Protein AF-0000000076976266 (afdb_homodimer)

pLDDT: mean 88.17, std 10.69, range [42.47, 98.5]

Foldseek 3Di:
DFDKKWFKWQAALVDVQRIDIDIDGDDDPVLDDAQKWKWQFDDADDDVVQVCRNNVVDDFAPTATAAQFFKTFTCDGNDPVDDGGFIKTWAQKFEPCPDPCNVVVPPDDHPPIDGARGHHLDPRPVSARHNRMRMHMHDHRIGMDGDDPVDDRVRRRCCRPQLVVLVVVVVVVVVVDPPDPPAAEEEDEDQDPNLLSNVLCCCVPVNHPAYEYEDPDPVSQVVLVVSPHHYDYDPPPDDCPDPVSVVVVVVVCVVVVVVDVCCQQEDPEDEPVPVVVQVVVVVVPPHNYYHYDPPPPPD/DFDKKWFKWQAALVDVQRIDIDIDGDDDPVLDDAQKWKWFFDDADDDVVQVCRNNVVDDFAPTATAAQFFKTFTCDGNDPVDDGGFIKTWAQKFEPCPDPCNVVVPPDDHPPIDGARGHHLDPRPNSARHNRMRMHMGDHRIGMDGDDPVDDRVRRRCCNPQLVVLVVVVVVVLVVDPPDPPAAEEEDEDQDPNLLSNVLCCCVPVNHPAYEYEDPDPVSQVVLVVSPHHYDYDPPPDDCPDPVSVVVVVVVCVVVVVVDVCCQQEDPEDEPVPVVVQVVVVVVPPHNYYHYDPPPPPD

Nearest PDB structures (foldseek):
  2h6e-assembly1_A  TM=8.398E-01  e=2.775E-14  Saccharolobus solfataricus P2
  4cpd-assembly2_B  TM=6.377E-01  e=5.011E-16  Thermus sp. ATN1
  4ilk-assembly1_B  TM=6.735E-01  e=3.779E-14  Escherichia coli CFT073
  5k1s-assembly2_C  TM=6.356E-01  e=1.169E-14  Myxococcus xanthus DK 1622
  6dkh-assembly2_C  TM=6.047E-01  e=1.255E-11  Escherichia coli K-12

Secondary structure (DSSP, 8-state):
---EEEEEEE--TTSSSSEEEEEEEPP-GGGPPTT-EEEEEEEEEE-HHHHHHHTTSS---SSEE----EEEEEEEESSSS--TT-EEEEEEEE--SSSHHHHTT-SS--SSS-BTTTS-S-SSTT----SSBSEEEEPTTEEEEEPPTTS-HHHHTTIIIIIHHHHHHHHHHHHH--S--SS-EEEEES-SHHHHHHHHIIIIIT--SEEEEE-S-HHHHHHHHHTT-EE--------S--HHHHHHHHHHHHHHHHHS-GGGGEEEEEEGGGHHHHHHHHHHTSSSEEEEE-TT---/---EEEEEEE--TTSSSSEEEEEEEPP-GGGPPTT-EEEEEEEEEE-HHHHHHHTTSS---SSEE----EEEEEEEESSSS--TT-EEEEEEEE--SSSHHHHTT-SS--SSS-BTTTS---SSTT----SSBSEEEEPTTEEEEEPPTTS-HHHHTTIIIIIHHHHHHHHHHHHH--S--SS-EEEEES-SHHHHHHHHIIIIIT--SEEEEE-S-HHHHHHHHHTT-EE--------S--HHHHHHHHHHHHHHHHHS-GGGGEEEEEEGGGHHHHHHHHHHTSSSEEEEE-TT---

Organism: Strigamia maritima (NCBI:txid126957)

Solvent-accessible surface area (backbone atoms only — not comparable to full-atom values): 30992 Å² total; per-residue (Å²): 130,80,40,43,28,44,35,33,31,33,65,36,46,89,40,90,70,28,54,46,78,47,73,44,76,44,75,53,78,87,72,53,54,83,44,20,31,38,26,38,35,55,31,18,37,60,50,70,67,55,51,35,36,52,69,49,76,42,91,60,49,66,50,13,27,29,27,46,24,26,24,26,28,30,66,43,54,55,39,88,92,50,50,70,65,44,43,30,36,39,40,35,34,19,41,70,63,70,44,71,36,46,66,65,64,41,50,45,71,38,85,78,34,52,39,40,26,56,34,46,50,46,84,51,92,67,54,33,44,11,37,45,21,36,36,31,49,44,51,51,53,40,44,72,44,76,57,62,87,87,58,50,63,75,50,47,21,45,34,29,44,50,36,3,20,34,42,41,47,52,54,55,51,54,74,66,57,70,80,72,60,93,75,35,73,47,78,43,79,50,65,40,55,48,39,51,46,40,42,39,45,38,38,75,70,68,59,36,74,44,38,35,33,22,41,92,45,67,73,45,31,54,52,29,49,73,58,71,27,41,60,55,63,81,82,71,75,66,42,26,52,37,63,67,31,39,55,50,25,53,55,48,46,63,52,44,59,78,75,40,76,57,55,75,41,40,39,74,77,27,44,62,90,40,43,70,62,42,50,53,48,50,72,63,58,82,35,58,27,32,31,34,23,38,72,88,58,84,85,129,80,40,44,28,46,36,32,32,34,65,38,46,87,41,89,68,26,53,47,80,46,75,47,76,43,75,52,76,86,72,51,55,82,46,19,32,37,26,38,34,55,31,18,38,59,49,71,68,55,52,34,37,50,69,50,75,43,91,62,49,67,49,12,26,29,28,45,24,27,25,27,28,30,66,44,54,54,40,88,92,50,50,70,66,44,44,30,36,40,40,35,32,19,40,69,63,68,44,72,35,46,65,65,64,43,50,45,70,36,84,79,35,53,42,39,26,57,31,48,49,48,88,51,89,67,54,32,46,13,37,44,21,35,36,30,49,44,50,51,53,39,45,72,42,76,57,60,88,86,57,50,61,74,51,48,21,47,34,29,44,49,37,3,20,34,42,42,46,51,53,55,50,55,74,63,58,72,79,72,60,93,76,36,72,48,79,43,79,51,65,39,55,48,40,52,45,38,43,40,45,39,37,74,71,69,58,35,75,42,38,32,34,23,41,92,46,68,72,45,31,54,52,29,49,73,59,71,29,40,60,54,62,81,80,73,75,66,41,26,52,38,64,68,30,39,53,50,26,53,57,48,46,63,55,43,59,77,76,40,74,58,55,74,40,38,39,74,76,26,44,63,89,40,44,69,60,43,51,54,49,49,71,64,60,80,35,57,29,32,32,34,22,37,72,88,58,85,85

InterPro domains:
  IPR011032 GroES-like superfamily [SSF50129] (8-181)
  IPR013154 Alcohol dehydrogenase-like, N-terminal [PF08240] (34-148)

Structure (mmCIF, N/CA/C/O backbone):
data_AF-0000000076976266-model_v1
#
loop_
_entity.id
_entity.type
_entity.pdbx_description
1 polymer 'Alcohol dehydrogenase-like N-terminal domain-containing protein'
#
loop_
_atom_site.group_PDB
_atom_site.id
_atom_site.type_symbol
_atom_site.label_atom_id
_atom_site.label_alt_id
_atom_site.label_comp_id
_atom_site.label_asym_id
_atom_site.label_entity_id
_atom_site.label_seq_id
_atom_site.pdbx_PDB_ins_code
_atom_site.Cartn_x
_atom_site.Cartn_y
_atom_site.Cartn_z
_atom_site.occupancy
_atom_site.B_iso_or_equiv
_atom_site.auth_seq_id
_atom_site.auth_comp_id
_atom_site.auth_asym_id
_atom_site.auth_atom_id
_atom_site.pdbx_PDB_model_num
ATOM 1 N N . MET A 1 1 ? 25.984 -40.469 -23.438 1 42.53 1 MET A N 1
ATOM 2 C CA . MET A 1 1 ? 26.438 -39.188 -22.891 1 42.53 1 MET A CA 1
ATOM 3 C C . MET A 1 1 ? 25.375 -38.562 -21.984 1 42.53 1 MET A C 1
ATOM 5 O O . MET A 1 1 ? 24.188 -38.531 -22.344 1 42.53 1 MET A O 1
ATOM 9 N N . ALA A 1 2 ? 25.703 -38.438 -20.688 1 63.38 2 ALA A N 1
ATOM 10 C CA . ALA A 1 2 ? 24.688 -38.062 -19.703 1 63.38 2 ALA A CA 1
ATOM 11 C C . ALA A 1 2 ? 24.125 -36.688 -20.016 1 63.38 2 ALA A C 1
ATOM 13 O O . ALA A 1 2 ? 24.844 -35.812 -20.484 1 63.38 2 ALA A O 1
ATOM 14 N N . GLY A 1 3 ? 22.875 -36.5 -20.219 1 84.94 3 GLY A N 1
ATOM 15 C CA . GLY A 1 3 ? 22.266 -35.188 -20.531 1 84.94 3 GLY A CA 1
ATOM 16 C C . GLY A 1 3 ? 22.641 -34.125 -19.547 1 84.94 3 GLY A C 1
ATOM 17 O O . GLY A 1 3 ? 23.281 -34.375 -18.531 1 84.94 3 GLY A O 1
ATOM 18 N N . LEU A 1 4 ? 22.578 -32.906 -19.969 1 89.31 4 LEU A N 1
ATOM 19 C CA . LEU A 1 4 ? 22.922 -31.766 -19.125 1 89.31 4 LEU A CA 1
ATOM 20 C C . LEU A 1 4 ? 21.672 -31 -18.719 1 89.31 4 LEU A C 1
ATOM 22 O O . LEU A 1 4 ? 20.719 -30.891 -19.484 1 89.31 4 LEU A O 1
ATOM 26 N N . VAL A 1 5 ? 21.797 -30.516 -17.438 1 92.12 5 VAL A N 1
ATOM 27 C CA . VAL A 1 5 ? 20.766 -29.641 -16.891 1 92.12 5 VAL A CA 1
ATOM 28 C C . VAL A 1 5 ? 21.281 -28.203 -16.828 1 92.12 5 VAL A C 1
ATOM 30 O O . VAL A 1 5 ? 22.406 -27.969 -16.406 1 92.12 5 VAL A O 1
ATOM 33 N N . THR A 1 6 ? 20.516 -27.344 -17.344 1 93.25 6 THR A N 1
ATOM 34 C CA . THR A 1 6 ? 20.766 -25.922 -17.125 1 93.25 6 THR A CA 1
ATOM 35 C C . THR A 1 6 ? 19.922 -25.391 -15.961 1 93.25 6 THR A C 1
ATOM 37 O O . THR A 1 6 ? 18.719 -25.672 -15.891 1 93.25 6 THR A O 1
ATOM 40 N N . ARG A 1 7 ? 20.594 -24.719 -15.008 1 92.75 7 ARG A N 1
ATOM 41 C CA . ARG A 1 7 ? 19.844 -24.203 -13.867 1 92.75 7 ARG A CA 1
ATOM 42 C C . ARG A 1 7 ? 20.344 -22.812 -13.461 1 92.75 7 ARG A C 1
ATOM 44 O O . ARG A 1 7 ? 21.516 -22.5 -13.656 1 92.75 7 ARG A O 1
ATOM 51 N N . VAL A 1 8 ? 19.438 -22 -12.953 1 93.31 8 VAL A N 1
ATOM 52 C CA . VAL A 1 8 ? 19.766 -20.688 -12.406 1 93.31 8 VAL A CA 1
ATOM 53 C C . VAL A 1 8 ? 19.906 -20.781 -10.891 1 93.31 8 VAL A C 1
ATOM 55 O O . VAL A 1 8 ? 18.953 -21.125 -10.188 1 93.31 8 VAL A O 1
ATOM 58 N N . VAL A 1 9 ? 21.094 -20.422 -10.398 1 91.69 9 VAL A N 1
ATOM 59 C CA . VAL A 1 9 ? 21.422 -20.594 -8.992 1 91.69 9 VAL A CA 1
ATOM 60 C C . VAL A 1 9 ? 21.609 -19.234 -8.32 1 91.69 9 VAL A C 1
ATOM 62 O O . VAL A 1 9 ? 22.422 -18.422 -8.773 1 91.69 9 VAL A O 1
ATOM 65 N N . PHE A 1 10 ? 20.781 -19.031 -7.285 1 92.44 10 PHE A N 1
ATOM 66 C CA . PHE A 1 10 ? 20.953 -17.875 -6.434 1 92.44 10 PHE A CA 1
ATOM 67 C C . PHE A 1 10 ? 22.203 -18.016 -5.566 1 92.44 10 PHE A C 1
ATOM 69 O O . PHE A 1 10 ? 22.359 -19.016 -4.859 1 92.44 10 PHE A O 1
ATOM 76 N N . VAL A 1 11 ? 23 -17 -5.656 1 91.38 11 VAL A N 1
ATOM 77 C CA . VAL A 1 11 ? 24.281 -17.125 -4.965 1 91.38 11 VAL A CA 1
ATOM 78 C C . VAL A 1 11 ? 24.406 -16.047 -3.895 1 91.38 11 VAL A C 1
ATOM 80 O O . VAL A 1 11 ? 25.469 -15.844 -3.314 1 91.38 11 VAL A O 1
ATOM 83 N N . GLY A 1 12 ? 23.344 -15.32 -3.662 1 90.81 12 GLY A N 1
ATOM 84 C CA . GLY A 1 12 ? 23.328 -14.328 -2.604 1 90.81 12 GLY A CA 1
ATOM 85 C C . GLY A 1 12 ? 23.094 -12.914 -3.119 1 90.81 12 GLY A C 1
ATOM 86 O O . GLY A 1 12 ? 23.641 -12.531 -4.156 1 90.81 12 GLY A O 1
ATOM 87 N N . ALA A 1 13 ? 22.422 -12.164 -2.371 1 90.19 13 ALA A N 1
ATOM 88 C CA . ALA A 1 13 ? 22 -10.828 -2.797 1 90.19 13 ALA A CA 1
ATOM 89 C C . ALA A 1 13 ? 23.188 -9.859 -2.773 1 90.19 13 ALA A C 1
ATOM 91 O O . ALA A 1 13 ? 23.156 -8.82 -3.432 1 90.19 13 ALA A O 1
ATOM 92 N N . SER A 1 14 ? 24.125 -10.117 -2.037 1 90.12 14 SER A N 1
ATOM 93 C CA . SER A 1 14 ? 25.281 -9.25 -1.914 1 90.12 14 SER A CA 1
ATOM 94 C C . SER A 1 14 ? 26.188 -9.352 -3.145 1 90.12 14 SER A C 1
ATOM 96 O O . SER A 1 14 ? 27.016 -8.484 -3.379 1 90.12 14 SER A O 1
ATOM 98 N N . LYS A 1 15 ? 26.047 -10.43 -3.842 1 90.69 15 LYS A N 1
ATOM 99 C CA . LYS A 1 15 ? 26.812 -10.609 -5.07 1 90.69 15 LYS A CA 1
ATOM 100 C C . LYS A 1 15 ? 26.141 -9.93 -6.25 1 90.69 15 LYS A C 1
ATOM 102 O O . LYS A 1 15 ? 24.906 -9.797 -6.281 1 90.69 15 LYS A O 1
ATOM 107 N N . LYS A 1 16 ? 26.984 -9.391 -7.172 1 87.06 16 LYS A N 1
ATOM 108 C CA . LYS A 1 16 ? 26.422 -8.734 -8.352 1 87.06 16 LYS A CA 1
ATOM 109 C C . LYS A 1 16 ? 26.984 -9.352 -9.633 1 87.06 16 LYS A C 1
ATOM 111 O O . LYS A 1 16 ? 28.172 -9.203 -9.938 1 87.06 16 LYS A O 1
ATOM 116 N N . PRO A 1 17 ? 26.219 -10.258 -10.43 1 89.94 17 PRO A N 1
ATOM 117 C CA . PRO A 1 17 ? 24.797 -10.508 -10.172 1 89.94 17 PRO A CA 1
ATOM 118 C C . PRO A 1 17 ? 24.578 -11.484 -9.016 1 89.94 17 PRO A C 1
ATOM 120 O O . PRO A 1 17 ? 25.484 -12.25 -8.664 1 89.94 17 PRO A O 1
ATOM 123 N N . SER A 1 18 ? 23.391 -11.453 -8.539 1 93.25 18 SER A N 1
ATOM 124 C CA . SER A 1 18 ? 23.062 -12.258 -7.367 1 93.25 18 SER A CA 1
ATOM 125 C C . SER A 1 18 ? 22.703 -13.688 -7.77 1 93.25 18 SER A C 1
ATOM 127 O O . SER A 1 18 ? 22.281 -14.484 -6.93 1 93.25 18 SER A O 1
ATOM 129 N N . PHE A 1 19 ? 22.812 -14.078 -9.07 1 94.06 19 PHE A N 1
ATOM 130 C CA . PHE A 1 19 ? 22.547 -15.422 -9.57 1 94.06 19 PHE A CA 1
ATOM 131 C C . PHE A 1 19 ? 23.547 -15.797 -10.656 1 94.06 19 PHE A C 1
ATOM 133 O O . PHE A 1 19 ? 24.203 -14.93 -11.234 1 94.06 19 PHE A O 1
ATOM 140 N N . VAL A 1 20 ? 23.688 -17.109 -10.883 1 92.94 20 VAL A N 1
ATOM 141 C CA . VAL A 1 20 ? 24.516 -17.641 -11.961 1 92.94 20 VAL A CA 1
ATOM 142 C C . VAL A 1 20 ? 23.766 -18.734 -12.703 1 92.94 20 VAL A C 1
ATOM 144 O O . VAL A 1 20 ? 23 -19.5 -12.102 1 92.94 20 VAL A O 1
ATOM 147 N N . THR A 1 21 ? 23.906 -18.734 -13.992 1 92.56 21 THR A N 1
ATOM 148 C CA . THR A 1 21 ? 23.422 -19.844 -14.805 1 92.56 21 THR A CA 1
ATOM 149 C C . THR A 1 21 ? 24.5 -20.891 -15.008 1 92.56 21 THR A C 1
ATOM 151 O O . THR A 1 21 ? 25.594 -20.578 -15.516 1 92.56 21 THR A O 1
ATOM 154 N N . GLU A 1 22 ? 24.203 -22.062 -14.539 1 91.31 22 GLU A N 1
ATOM 155 C CA . GLU A 1 22 ? 25.219 -23.109 -14.641 1 91.31 22 GLU A CA 1
ATOM 156 C C . GLU A 1 22 ? 24.609 -24.406 -15.164 1 91.31 22 GLU A C 1
ATOM 158 O O . GLU A 1 22 ? 23.391 -24.516 -15.328 1 91.31 22 GLU A O 1
ATOM 163 N N . THR A 1 23 ? 25.516 -25.344 -15.5 1 90.44 23 THR A N 1
ATOM 164 C CA . THR A 1 23 ? 25.078 -26.656 -15.977 1 90.44 23 THR A CA 1
ATOM 165 C C . THR A 1 23 ? 25.531 -27.75 -15.008 1 90.44 23 THR A C 1
ATOM 167 O O . THR A 1 23 ? 26.5 -27.578 -14.281 1 90.44 23 THR A O 1
ATOM 170 N N . CYS A 1 24 ? 24.75 -28.781 -14.93 1 88.31 24 CYS A N 1
ATOM 171 C CA . CYS A 1 24 ? 25.078 -29.969 -14.148 1 88.31 24 CYS A CA 1
ATOM 172 C C . CYS A 1 24 ? 24.562 -31.234 -14.828 1 88.31 24 CYS A C 1
ATOM 174 O O . CYS A 1 24 ? 23.781 -31.141 -15.773 1 88.31 24 CYS A O 1
ATOM 176 N N . PRO A 1 25 ? 25.062 -32.375 -14.445 1 88.5 25 PRO A N 1
ATOM 177 C CA . PRO A 1 25 ? 24.609 -33.594 -15.086 1 88.5 25 PRO A CA 1
ATOM 178 C C . PRO A 1 25 ? 23.125 -33.875 -14.852 1 88.5 25 PRO A C 1
ATOM 180 O O . PRO A 1 25 ? 22.609 -33.594 -13.773 1 88.5 25 PRO A O 1
ATOM 183 N N . LEU A 1 26 ? 22.516 -34.375 -15.867 1 91.5 26 LEU A N 1
ATOM 184 C CA . LEU A 1 26 ? 21.125 -34.781 -15.758 1 91.5 26 LEU A CA 1
ATOM 185 C C . LEU A 1 26 ? 21 -36.031 -14.867 1 91.5 26 LEU A C 1
ATOM 187 O O . LEU A 1 26 ? 21.656 -37.031 -15.117 1 91.5 26 LEU A O 1
ATOM 191 N N . PRO A 1 27 ? 20.188 -35.938 -13.891 1 88.75 27 PRO A N 1
ATOM 192 C CA . PRO A 1 27 ? 19.984 -37.094 -13.031 1 88.75 27 PRO A CA 1
ATOM 193 C C . PRO A 1 27 ? 19.297 -38.25 -13.758 1 88.75 27 PRO A C 1
ATOM 195 O O . PRO A 1 27 ? 18.547 -38.031 -14.711 1 88.75 27 PRO A O 1
ATOM 198 N N . THR A 1 28 ? 19.578 -39.469 -13.32 1 85.75 28 THR A N 1
ATOM 199 C CA . THR A 1 28 ? 18.922 -40.656 -13.812 1 85.75 28 THR A CA 1
ATOM 200 C C . THR A 1 28 ? 18.047 -41.281 -12.727 1 85.75 28 THR A C 1
ATOM 202 O O . THR A 1 28 ? 17.953 -40.75 -11.625 1 85.75 28 THR A O 1
ATOM 205 N N . ILE A 1 29 ? 17.391 -42.344 -13.109 1 84.31 29 ILE A N 1
ATOM 206 C CA . ILE A 1 29 ? 16.469 -43 -12.195 1 84.31 29 ILE A CA 1
ATOM 207 C C . ILE A 1 29 ? 17.188 -43.406 -10.922 1 84.31 29 ILE A C 1
ATOM 209 O O . ILE A 1 29 ? 16.609 -43.406 -9.836 1 84.31 29 ILE A O 1
ATOM 213 N N . ILE A 1 30 ? 18.469 -43.688 -10.977 1 83.19 30 ILE A N 1
ATOM 214 C CA . ILE A 1 30 ? 19.219 -44.188 -9.828 1 83.19 30 ILE A CA 1
ATOM 215 C C . ILE A 1 30 ? 19.453 -43.062 -8.844 1 83.19 30 ILE A C 1
ATOM 217 O O . ILE A 1 30 ? 19.766 -43.281 -7.668 1 83.19 30 ILE A O 1
ATOM 221 N N . ASP A 1 31 ? 19.391 -41.812 -9.367 1 86.62 31 ASP A N 1
ATOM 222 C CA . ASP A 1 31 ? 19.625 -40.656 -8.539 1 86.62 31 ASP A CA 1
ATOM 223 C C . ASP A 1 31 ? 18.375 -40.219 -7.777 1 86.62 31 ASP A C 1
ATOM 225 O O . ASP A 1 31 ? 18.422 -39.375 -6.895 1 86.62 31 ASP A O 1
ATOM 229 N N . LEU A 1 32 ? 17.219 -40.812 -8.117 1 89.75 32 LEU A N 1
ATOM 230 C CA . LEU A 1 32 ? 15.953 -40.469 -7.48 1 89.75 32 LEU A CA 1
ATOM 231 C C . LEU A 1 32 ? 15.664 -41.406 -6.316 1 89.75 32 LEU A C 1
ATOM 233 O O . LEU A 1 32 ? 15.969 -42.625 -6.379 1 89.75 32 LEU A O 1
ATOM 237 N N . VAL A 1 33 ? 15.102 -40.875 -5.305 1 88.5 33 VAL A N 1
ATOM 238 C CA . VAL A 1 33 ? 14.609 -41.688 -4.203 1 88.5 33 VAL A CA 1
ATOM 239 C C . VAL A 1 33 ? 13.117 -41.969 -4.395 1 88.5 33 VAL A C 1
ATOM 241 O O . VAL A 1 33 ? 12.469 -41.312 -5.227 1 88.5 33 VAL A O 1
ATOM 244 N N . ASP A 1 34 ? 12.625 -42.906 -3.596 1 92.44 34 ASP A N 1
ATOM 245 C CA . ASP A 1 34 ? 11.234 -43.344 -3.732 1 92.44 34 ASP A CA 1
ATOM 246 C C . ASP A 1 34 ? 10.289 -42.125 -3.562 1 92.44 34 ASP A C 1
ATOM 248 O O . ASP A 1 34 ? 10.469 -41.312 -2.652 1 92.44 34 ASP A O 1
ATOM 252 N N . GLY A 1 35 ? 9.336 -42 -4.492 1 93.81 35 GLY A N 1
ATOM 253 C CA . GLY A 1 35 ? 8.336 -40.938 -4.41 1 93.81 35 GLY A CA 1
ATOM 254 C C . GLY A 1 35 ? 8.727 -39.688 -5.168 1 93.81 35 GLY A C 1
ATOM 255 O O . GLY A 1 35 ? 7.93 -38.75 -5.289 1 93.81 35 GLY A O 1
ATOM 256 N N . GLU A 1 36 ? 9.883 -39.656 -5.703 1 93.94 36 GLU A N 1
ATOM 257 C CA . GLU A 1 36 ? 10.359 -38.469 -6.418 1 93.94 36 GLU A CA 1
ATOM 258 C C . GLU A 1 36 ? 10.055 -38.562 -7.91 1 93.94 36 GLU A C 1
ATOM 260 O O . GLU A 1 36 ? 9.836 -39.656 -8.43 1 93.94 36 GLU A O 1
ATOM 265 N N . VAL A 1 37 ? 10 -37.469 -8.57 1 95.69 37 VAL A N 1
ATOM 266 C CA . VAL A 1 37 ? 9.695 -37.344 -9.992 1 95.69 37 VAL A CA 1
ATOM 267 C C . VAL A 1 37 ? 10.641 -36.344 -10.648 1 95.69 37 VAL A C 1
ATOM 269 O O . VAL A 1 37 ? 10.828 -35.25 -10.148 1 95.69 37 VAL A O 1
ATOM 272 N N . LEU A 1 38 ? 11.297 -36.812 -11.68 1 95.38 38 LEU A N 1
ATOM 273 C CA . LEU A 1 38 ? 12.109 -35.906 -12.492 1 95.38 38 LEU A CA 1
ATOM 274 C C . LEU A 1 38 ? 11.297 -35.312 -13.625 1 95.38 38 LEU A C 1
ATOM 276 O O . LEU A 1 38 ? 10.719 -36.031 -14.438 1 95.38 38 LEU A O 1
ATOM 280 N N . LEU A 1 39 ? 11.242 -34.031 -13.586 1 96.75 39 LEU A N 1
ATOM 281 C CA . LEU A 1 39 ? 10.5 -33.312 -14.609 1 96.75 39 LEU A CA 1
ATOM 282 C C . LEU A 1 39 ? 11.445 -32.594 -15.57 1 96.75 39 LEU A C 1
ATOM 284 O O . LEU A 1 39 ? 12.477 -32.062 -15.148 1 96.75 39 LEU A O 1
ATOM 288 N N . LYS A 1 40 ? 11.07 -32.625 -16.812 1 96.56 40 LYS A N 1
ATOM 289 C CA . LYS A 1 40 ? 11.539 -31.594 -17.734 1 96.56 40 LYS A CA 1
ATOM 290 C C . LYS A 1 40 ? 10.641 -30.359 -17.672 1 96.56 40 LYS A C 1
ATOM 292 O O . LYS A 1 40 ? 9.445 -30.453 -17.969 1 96.56 40 LYS A O 1
ATOM 297 N N . ILE A 1 41 ? 11.18 -29.266 -17.328 1 97.19 41 ILE A N 1
ATOM 298 C CA . ILE A 1 41 ? 10.375 -28.047 -17.219 1 97.19 41 ILE A CA 1
ATOM 299 C C . ILE A 1 41 ? 10.039 -27.531 -18.625 1 97.19 41 ILE A C 1
ATOM 301 O O . ILE A 1 41 ? 10.93 -27.359 -19.453 1 97.19 41 ILE A O 1
ATOM 305 N N . ARG A 1 42 ? 8.828 -27.344 -18.906 1 97.19 42 ARG A N 1
ATOM 306 C CA . ARG A 1 42 ? 8.375 -26.812 -20.188 1 97.19 42 ARG A CA 1
ATOM 307 C C . ARG A 1 42 ? 8.312 -25.281 -20.172 1 97.19 42 ARG A C 1
ATOM 309 O O . ARG A 1 42 ? 8.805 -24.625 -21.078 1 97.19 42 ARG A O 1
ATOM 316 N N . LEU A 1 43 ? 7.746 -24.797 -19.172 1 97.94 43 LEU A N 1
ATOM 317 C CA . LEU A 1 43 ? 7.582 -23.344 -19 1 97.94 43 LEU A CA 1
ATOM 318 C C . LEU A 1 43 ? 7.5 -22.984 -17.531 1 97.94 43 LEU A C 1
ATOM 320 O O . LEU A 1 43 ? 6.746 -23.594 -16.766 1 97.94 43 LEU A O 1
ATOM 324 N N . ALA A 1 44 ? 8.336 -22.078 -17.109 1 97.69 44 ALA A N 1
ATOM 325 C CA . ALA A 1 44 ? 8.328 -21.531 -15.758 1 97.69 44 ALA A CA 1
ATOM 326 C C . ALA A 1 44 ? 8.031 -20.031 -15.773 1 97.69 44 ALA A C 1
ATOM 328 O O . ALA A 1 44 ? 7.902 -19.422 -16.844 1 97.69 44 ALA A O 1
ATOM 329 N N . THR A 1 45 ? 7.801 -19.453 -14.57 1 97.12 45 THR A N 1
ATOM 330 C CA . THR A 1 45 ? 7.574 -18.016 -14.492 1 97.12 45 THR A CA 1
ATOM 331 C C . THR A 1 45 ? 8.43 -17.391 -13.398 1 97.12 45 THR A C 1
ATOM 333 O O . THR A 1 45 ? 9 -18.109 -12.562 1 97.12 45 THR A O 1
ATOM 336 N N . ILE A 1 46 ? 8.555 -16.141 -13.508 1 95.94 46 ILE A N 1
ATOM 337 C CA . ILE A 1 46 ? 9.211 -15.383 -12.453 1 95.94 46 ILE A CA 1
ATOM 338 C C . ILE A 1 46 ? 8.164 -14.75 -11.547 1 95.94 46 ILE A C 1
ATOM 340 O O . ILE A 1 46 ? 7.293 -14.008 -12.016 1 95.94 46 ILE A O 1
ATOM 344 N N . CYS A 1 47 ? 8.234 -15.094 -10.336 1 93 47 CYS A N 1
ATOM 345 C CA . CYS A 1 47 ? 7.344 -14.531 -9.328 1 93 47 CYS A CA 1
ATOM 346 C C . CYS A 1 47 ? 7.996 -13.352 -8.609 1 93 47 CYS A C 1
ATOM 348 O O . CYS A 1 47 ? 9.227 -13.25 -8.57 1 93 47 CYS A O 1
ATOM 350 N N . THR A 1 48 ? 7.148 -12.492 -8.023 1 90.38 48 THR A N 1
ATOM 351 C CA . THR A 1 48 ? 7.68 -11.383 -7.238 1 90.38 48 THR A CA 1
ATOM 352 C C . THR A 1 48 ? 8.57 -11.898 -6.113 1 90.38 48 THR A C 1
ATOM 354 O O . THR A 1 48 ? 9.57 -11.258 -5.766 1 90.38 48 THR A O 1
ATOM 357 N N . ALA A 1 49 ? 8.266 -13.008 -5.562 1 88.25 49 ALA A N 1
ATOM 358 C CA . ALA A 1 49 ? 9.078 -13.617 -4.508 1 88.25 49 ALA A CA 1
ATOM 359 C C . ALA A 1 49 ? 10.5 -13.883 -5 1 88.25 49 ALA A C 1
ATOM 361 O O . ALA A 1 49 ? 11.453 -13.781 -4.23 1 88.25 49 ALA A O 1
ATOM 362 N N . ASP A 1 50 ? 10.609 -14.273 -6.215 1 92 50 ASP A N 1
ATOM 363 C CA . ASP A 1 50 ? 11.938 -14.461 -6.797 1 92 50 ASP A CA 1
ATOM 364 C C . ASP A 1 50 ? 12.711 -13.148 -6.828 1 92 50 ASP A C 1
ATOM 366 O O . ASP A 1 50 ? 13.898 -13.109 -6.488 1 92 50 ASP A O 1
ATOM 370 N N . LEU A 1 51 ? 12.023 -12.094 -7.219 1 92.12 51 LEU A N 1
ATOM 371 C CA . LEU A 1 51 ? 12.648 -10.781 -7.289 1 92.12 51 LEU A CA 1
ATOM 372 C C . LEU A 1 51 ? 13.07 -10.297 -5.902 1 92.12 51 LEU A C 1
ATOM 374 O O . LEU A 1 51 ? 14.148 -9.734 -5.738 1 92.12 51 LEU A O 1
ATOM 378 N N . ASP A 1 52 ? 12.164 -10.508 -4.957 1 89.81 52 ASP A N 1
ATOM 379 C CA . ASP A 1 52 ? 12.469 -10.125 -3.58 1 89.81 52 ASP A CA 1
ATOM 380 C C . ASP A 1 52 ? 13.711 -10.859 -3.068 1 89.81 52 ASP A C 1
ATOM 382 O O . ASP A 1 52 ? 14.516 -10.289 -2.33 1 89.81 52 ASP A O 1
ATOM 386 N N . THR A 1 53 ? 13.852 -12.07 -3.424 1 88.81 53 THR A N 1
ATOM 387 C CA . THR A 1 53 ? 15.031 -12.852 -3.072 1 88.81 53 THR A CA 1
ATOM 388 C C . THR A 1 53 ? 16.281 -12.234 -3.695 1 88.81 53 THR A C 1
ATOM 390 O O . THR A 1 53 ? 17.297 -12.039 -3.012 1 88.81 53 THR A O 1
ATOM 393 N N . LEU A 1 54 ? 16.188 -11.93 -4.926 1 91.25 54 LEU A N 1
ATOM 394 C CA . LEU A 1 54 ? 17.312 -11.359 -5.645 1 91.25 54 LEU A CA 1
ATOM 395 C C . LEU A 1 54 ? 17.734 -10.023 -5.035 1 91.25 54 LEU A C 1
ATOM 397 O O . LEU A 1 54 ? 18.906 -9.672 -5.043 1 91.25 54 LEU A O 1
ATOM 401 N N . ASP A 1 55 ? 16.75 -9.367 -4.469 1 89.31 55 ASP A N 1
ATOM 402 C CA . ASP A 1 55 ? 16.984 -8.039 -3.926 1 89.31 55 ASP A CA 1
ATOM 403 C C . ASP A 1 55 ? 17.359 -8.102 -2.447 1 89.31 55 ASP A C 1
ATOM 405 O O . ASP A 1 55 ? 17.656 -7.082 -1.828 1 89.31 55 ASP A O 1
ATOM 409 N N . GLY A 1 56 ? 17.297 -9.266 -1.894 1 87.19 56 GLY A N 1
ATOM 410 C CA . GLY A 1 56 ? 17.703 -9.453 -0.508 1 87.19 56 GLY A CA 1
ATOM 411 C C . GLY A 1 56 ? 16.594 -9.125 0.481 1 87.19 56 GLY A C 1
ATOM 412 O O . GLY A 1 56 ? 16.844 -8.984 1.678 1 87.19 56 GLY A O 1
ATOM 413 N N . LYS A 1 57 ? 15.414 -8.906 0.027 1 81.5 57 LYS A N 1
ATOM 414 C CA . LYS A 1 57 ? 14.289 -8.625 0.907 1 81.5 57 LYS A CA 1
ATOM 415 C C . LYS A 1 57 ? 13.867 -9.867 1.685 1 81.5 57 LYS A C 1
ATOM 417 O O . LYS A 1 57 ? 13.266 -9.766 2.756 1 81.5 57 LYS A O 1
ATOM 422 N N . TRP A 1 58 ? 14.164 -10.977 1.15 1 77.88 58 TRP A N 1
ATOM 423 C CA . TRP A 1 58 ? 13.914 -12.258 1.801 1 77.88 58 TRP A CA 1
ATOM 424 C C . TRP A 1 58 ? 15.211 -13.039 1.994 1 77.88 58 TRP A C 1
ATOM 426 O O . TRP A 1 58 ? 16.047 -13.086 1.096 1 77.88 58 TRP A O 1
ATOM 436 N N . THR A 1 59 ? 15.391 -13.531 3.178 1 75.56 59 THR A N 1
ATOM 437 C CA . THR A 1 59 ? 16.562 -14.359 3.428 1 75.56 59 THR A CA 1
ATOM 438 C C . THR A 1 59 ? 16.328 -15.797 2.984 1 75.56 59 THR A C 1
ATOM 440 O O . THR A 1 59 ? 15.367 -16.438 3.424 1 75.56 59 THR A O 1
ATOM 443 N N . LYS A 1 60 ? 17.172 -16.266 2.082 1 76.38 60 LYS A N 1
ATOM 444 C CA . LYS A 1 60 ? 17.078 -17.625 1.582 1 76.38 60 LYS A CA 1
ATOM 445 C C . LYS A 1 60 ? 18.438 -18.328 1.64 1 76.38 60 LYS A C 1
ATOM 447 O O . LYS A 1 60 ? 19.469 -17.672 1.631 1 76.38 60 LYS A O 1
ATOM 452 N N . PRO A 1 61 ? 18.312 -19.625 1.744 1 80.56 61 PRO A N 1
ATOM 453 C CA . PRO A 1 61 ? 19.578 -20.359 1.701 1 80.56 61 PRO A CA 1
ATOM 454 C C . PRO A 1 61 ? 20.344 -20.141 0.401 1 80.56 61 PRO A C 1
ATOM 456 O O . PRO A 1 61 ? 19.734 -19.984 -0.663 1 80.56 61 PRO A O 1
ATOM 459 N N . ILE A 1 62 ? 21.609 -20.094 0.534 1 84 62 ILE A N 1
ATOM 460 C CA . ILE A 1 62 ? 22.5 -19.984 -0.618 1 84 62 ILE A CA 1
ATOM 461 C C . ILE A 1 62 ? 23.484 -21.141 -0.611 1 84 62 ILE A C 1
ATOM 463 O O . ILE A 1 62 ? 24 -21.516 0.444 1 84 62 ILE A O 1
ATOM 467 N N . PRO A 1 63 ? 23.703 -21.875 -1.706 1 86.94 63 PRO A 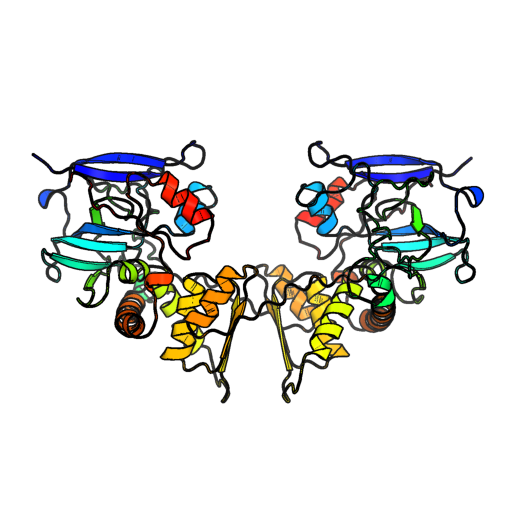N 1
ATOM 468 C CA . PRO A 1 63 ? 23.078 -21.625 -3.004 1 86.94 63 PRO A CA 1
ATOM 469 C C . PRO A 1 63 ? 21.719 -22.328 -3.141 1 86.94 63 PRO A C 1
ATOM 471 O O . PRO A 1 63 ? 21.469 -23.328 -2.467 1 86.94 63 PRO A O 1
ATOM 474 N N . SER A 1 64 ? 20.891 -21.75 -3.904 1 88.75 64 SER A N 1
ATOM 475 C CA . SER A 1 64 ? 19.594 -22.359 -4.184 1 88.75 64 SER A CA 1
ATOM 476 C C . SER A 1 64 ? 19.188 -22.141 -5.637 1 88.75 64 SER A C 1
ATOM 478 O O . SER A 1 64 ? 19.453 -21.094 -6.219 1 88.75 64 SER A O 1
ATOM 480 N N . VAL A 1 65 ? 18.562 -23.25 -6.242 1 91.81 65 VAL A N 1
ATOM 481 C CA . VAL A 1 65 ? 18.016 -23.094 -7.578 1 91.81 65 VAL A CA 1
ATOM 482 C C . VAL A 1 65 ? 16.719 -22.266 -7.504 1 91.81 65 VAL A C 1
ATOM 484 O O . VAL A 1 65 ? 15.836 -22.578 -6.707 1 91.81 65 VAL A O 1
ATOM 487 N N . MET A 1 66 ? 16.516 -21.312 -8.359 1 92.69 66 MET A N 1
ATOM 488 C CA . MET A 1 66 ? 15.438 -20.344 -8.266 1 92.69 66 MET A CA 1
ATOM 489 C C . MET A 1 66 ? 14.172 -20.875 -8.938 1 92.69 66 MET A C 1
ATOM 491 O O . MET A 1 66 ? 14.234 -21.797 -9.742 1 92.69 66 MET A O 1
ATOM 495 N 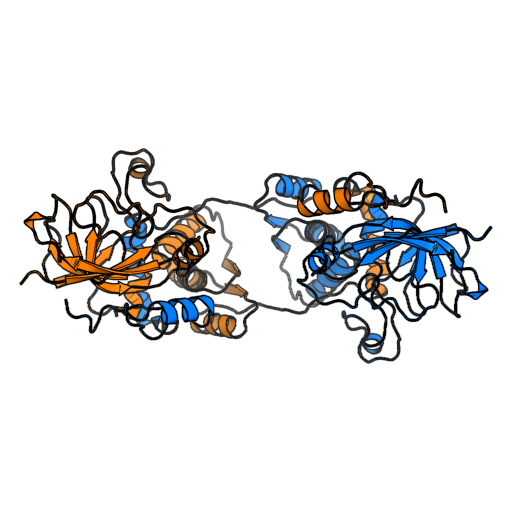N . GLY A 1 67 ? 13.062 -20.266 -8.547 1 94.38 67 GLY A N 1
ATOM 496 C CA . GLY A 1 67 ? 11.781 -20.531 -9.18 1 94.38 67 GLY A CA 1
ATOM 497 C C . GLY A 1 67 ? 10.953 -21.562 -8.445 1 94.38 67 GLY A C 1
ATOM 498 O O . GLY A 1 67 ? 11.492 -22.531 -7.914 1 94.38 67 GLY A O 1
ATOM 499 N N . HIS A 1 68 ? 9.594 -21.391 -8.508 1 93 68 HIS A N 1
ATOM 500 C CA . HIS A 1 68 ? 8.75 -22.328 -7.781 1 93 68 HIS A CA 1
ATOM 501 C C . HIS A 1 68 ? 7.461 -22.625 -8.539 1 93 68 HIS A C 1
ATOM 503 O O . HIS A 1 68 ? 6.629 -23.406 -8.086 1 93 68 HIS A O 1
ATOM 509 N N . GLU A 1 69 ? 7.281 -22 -9.633 1 94.5 69 GLU A N 1
ATOM 510 C CA . GLU A 1 69 ? 6.043 -22.219 -10.375 1 94.5 69 GLU A CA 1
ATOM 511 C C . GLU A 1 69 ? 6.324 -22.5 -11.844 1 94.5 69 GLU A C 1
ATOM 513 O O . GLU A 1 69 ? 7.273 -21.953 -12.422 1 94.5 69 GLU A O 1
ATOM 518 N N . GLY A 1 70 ? 5.52 -23.406 -12.414 1 96.88 70 GLY A N 1
ATOM 519 C CA . GLY A 1 70 ? 5.672 -23.812 -13.805 1 96.88 70 GLY A CA 1
ATOM 520 C C . GLY A 1 70 ? 4.949 -25.109 -14.125 1 96.88 70 GLY A C 1
ATOM 521 O O . GLY A 1 70 ? 4.25 -25.672 -13.273 1 96.88 70 GLY A O 1
ATOM 522 N N . VAL A 1 71 ? 5.086 -25.469 -15.391 1 98.06 71 VAL A N 1
ATOM 523 C CA . VAL A 1 71 ? 4.551 -26.719 -15.906 1 98.06 71 VAL A CA 1
ATOM 524 C C . VAL A 1 71 ? 5.688 -27.578 -16.453 1 98.06 71 VAL A C 1
ATOM 526 O O . VAL A 1 71 ? 6.637 -27.062 -17.047 1 98.06 71 VAL A O 1
ATOM 529 N N . GLY A 1 72 ? 5.594 -28.875 -16.172 1 98.06 72 GLY A N 1
ATOM 530 C CA . GLY A 1 72 ? 6.629 -29.781 -16.625 1 98.06 72 GLY A CA 1
ATOM 531 C C . GLY A 1 72 ? 6.074 -31.078 -17.203 1 98.06 72 GLY A C 1
ATOM 532 O O . GLY A 1 72 ? 4.867 -31.312 -17.156 1 98.06 72 GLY A O 1
ATOM 533 N N . GLU A 1 73 ? 7.008 -31.75 -17.766 1 97.88 73 GLU A N 1
ATOM 534 C CA . GLU A 1 73 ? 6.75 -33.062 -18.312 1 97.88 73 GLU A CA 1
ATOM 535 C C . GLU A 1 73 ? 7.539 -34.156 -17.562 1 97.88 73 GLU A C 1
ATOM 537 O O . GLU A 1 73 ? 8.742 -34 -17.328 1 97.88 73 GLU A O 1
ATOM 542 N N . VAL A 1 74 ? 6.82 -35.219 -17.219 1 98 74 VAL A N 1
ATOM 543 C CA . VAL A 1 74 ? 7.465 -36.281 -16.469 1 98 74 VAL A CA 1
ATOM 544 C C . VAL A 1 74 ? 8.469 -37.031 -17.359 1 98 74 VAL A C 1
ATOM 546 O O . VAL A 1 74 ? 8.125 -37.469 -18.453 1 98 74 VAL A O 1
ATOM 549 N N . LEU A 1 75 ? 9.68 -37.094 -16.906 1 96.12 75 LEU A N 1
ATOM 550 C CA . LEU A 1 75 ? 10.719 -37.875 -17.594 1 96.12 75 LEU A CA 1
ATOM 551 C C . LEU A 1 75 ? 10.914 -39.219 -16.922 1 96.12 75 LEU A C 1
ATOM 553 O O . LEU A 1 75 ? 11.094 -40.25 -17.609 1 96.12 75 LEU A O 1
ATOM 557 N N . VAL A 1 76 ? 11.047 -39.125 -15.617 1 94.94 76 VAL A N 1
ATOM 558 C CA . VAL A 1 76 ? 11.195 -40.312 -14.781 1 94.94 76 VAL A CA 1
ATOM 559 C C . VAL A 1 76 ? 10.328 -40.188 -13.531 1 94.94 76 VAL A C 1
ATOM 561 O O . VAL A 1 76 ? 10.258 -39.094 -12.93 1 94.94 76 VAL A O 1
ATOM 564 N N . SER A 1 77 ? 9.617 -41.312 -13.18 1 96.38 77 SER A N 1
ATOM 565 C CA . SER A 1 77 ? 8.797 -41.25 -11.969 1 96.38 77 SER A CA 1
ATOM 566 C C . SER A 1 77 ? 9.016 -42.469 -11.094 1 96.38 77 SER A C 1
ATOM 568 O O . SER A 1 77 ? 9.023 -43.594 -11.594 1 96.38 77 SER A O 1
ATOM 570 N N . LYS A 1 78 ? 9.273 -42.219 -9.891 1 96.06 78 LYS A N 1
ATOM 571 C CA . LYS A 1 78 ? 9.242 -43.312 -8.906 1 96.06 78 LYS A CA 1
ATOM 572 C C . LYS A 1 78 ? 7.906 -43.344 -8.18 1 96.06 78 LYS A C 1
ATOM 574 O O . LYS A 1 78 ? 7.812 -43.906 -7.07 1 96.06 78 LYS A O 1
ATOM 579 N N . ARG A 1 79 ? 6.973 -42.688 -8.75 1 95.69 79 ARG A N 1
ATOM 580 C CA . ARG A 1 79 ? 5.574 -42.781 -8.344 1 95.69 79 ARG A CA 1
ATOM 581 C C . ARG A 1 79 ? 4.785 -43.656 -9.32 1 95.69 79 ARG A C 1
ATOM 583 O O . ARG A 1 79 ? 5.086 -43.688 -10.516 1 95.69 79 ARG A O 1
ATOM 590 N N . LEU A 1 80 ? 3.742 -44.219 -8.789 1 94.56 80 LEU A N 1
ATOM 591 C CA . LEU A 1 80 ? 2.936 -45.125 -9.609 1 94.56 80 LEU A CA 1
ATOM 592 C C . LEU A 1 80 ? 1.896 -44.344 -10.406 1 94.56 80 LEU A C 1
ATOM 594 O O . LEU A 1 80 ? 1.446 -44.812 -11.461 1 94.56 80 LEU A O 1
ATOM 598 N N . ASP A 1 81 ? 1.521 -43.188 -9.93 1 96.31 81 ASP A N 1
ATOM 599 C CA . ASP A 1 81 ? 0.401 -42.469 -10.523 1 96.31 81 ASP A CA 1
ATOM 600 C C . ASP A 1 81 ? 0.872 -41.562 -11.656 1 96.31 81 ASP A C 1
ATOM 602 O O . ASP A 1 81 ? 0.061 -40.875 -12.297 1 96.31 81 ASP A O 1
ATOM 606 N N . LEU A 1 82 ? 2.172 -41.5 -11.961 1 97.94 82 LEU A N 1
ATOM 607 C CA . LEU A 1 82 ? 2.736 -40.656 -13.008 1 97.94 82 LEU A CA 1
ATOM 608 C C . LEU A 1 82 ? 3.611 -41.469 -13.953 1 97.94 82 LEU A C 1
ATOM 610 O O . LEU A 1 82 ? 4.348 -42.375 -13.516 1 97.94 82 LEU A O 1
ATOM 614 N N . VAL A 1 83 ? 3.535 -41.156 -15.227 1 97.19 83 VAL A N 1
ATOM 615 C CA . VAL A 1 83 ? 4.328 -41.875 -16.219 1 97.19 83 VAL A CA 1
ATOM 616 C C . VAL A 1 83 ? 5.004 -40.875 -17.156 1 97.19 83 VAL A C 1
ATOM 618 O O . VAL A 1 83 ? 4.645 -39.688 -17.188 1 97.19 83 VAL A O 1
ATOM 621 N N . LEU A 1 84 ? 5.945 -41.406 -17.875 1 97 84 LEU A N 1
ATOM 622 C CA . LEU A 1 84 ? 6.68 -40.625 -18.859 1 97 84 LEU A CA 1
ATOM 623 C C . LEU A 1 84 ? 5.719 -39.875 -19.781 1 97 84 LEU A C 1
ATOM 625 O O . LEU A 1 84 ? 4.754 -40.469 -20.281 1 97 84 LEU A O 1
ATOM 629 N N . GLY A 1 85 ? 5.93 -38.594 -19.891 1 97.5 85 GLY A N 1
ATOM 630 C CA . GLY A 1 85 ? 5.156 -37.844 -20.859 1 97.5 85 GLY A CA 1
ATOM 631 C C . GLY A 1 85 ? 4.008 -37.062 -20.219 1 97.5 85 GLY A C 1
ATOM 632 O O . GLY A 1 85 ? 3.443 -36.156 -20.844 1 97.5 85 GLY A O 1
ATOM 633 N N . ASP A 1 86 ? 3.607 -37.469 -19.031 1 98.06 86 ASP A N 1
ATOM 634 C CA . ASP A 1 86 ? 2.549 -36.719 -18.344 1 98.06 86 ASP A CA 1
ATOM 635 C C . ASP A 1 86 ? 2.908 -35.25 -18.203 1 98.06 86 ASP A C 1
ATOM 637 O O . ASP A 1 86 ? 4.016 -34.906 -17.781 1 98.06 86 ASP A O 1
ATOM 641 N N . ARG A 1 87 ? 2.02 -34.344 -18.625 1 98.31 87 ARG A N 1
ATOM 642 C CA . ARG A 1 87 ? 2.139 -32.906 -18.391 1 98.31 87 ARG A CA 1
ATOM 643 C C . ARG A 1 87 ? 1.534 -32.531 -17.031 1 98.31 87 ARG A C 1
ATOM 645 O O . ARG A 1 87 ? 0.357 -32.781 -16.781 1 98.31 87 ARG A O 1
ATOM 652 N N . VAL A 1 88 ? 2.375 -31.891 -16.172 1 98.5 88 VAL A N 1
ATOM 653 C CA . VAL A 1 88 ? 1.9 -31.781 -14.789 1 98.5 88 VAL A CA 1
ATOM 654 C C . VAL A 1 88 ? 2.238 -30.406 -14.227 1 98.5 88 VAL A C 1
ATOM 656 O O . VAL A 1 88 ? 3.148 -29.734 -14.719 1 98.5 88 VAL A O 1
ATOM 659 N N . VAL A 1 89 ? 1.435 -29.969 -13.312 1 97.81 89 VAL A N 1
ATOM 660 C CA . VAL A 1 89 ? 1.779 -28.922 -12.352 1 97.81 89 VAL A CA 1
ATOM 661 C C . VAL A 1 89 ? 1.868 -29.531 -10.945 1 97.81 89 VAL A C 1
ATOM 663 O O . VAL A 1 89 ? 1.471 -30.672 -10.734 1 97.81 89 VAL A O 1
ATOM 666 N N . PHE A 1 90 ? 2.4 -28.781 -10.023 1 96.5 90 PHE A N 1
ATOM 667 C CA . PHE A 1 90 ? 2.727 -29.344 -8.719 1 96.5 90 PHE A CA 1
ATOM 668 C C . PHE A 1 90 ? 2.656 -28.266 -7.637 1 96.5 90 PHE A C 1
ATOM 670 O O . PHE A 1 90 ? 2.67 -27.078 -7.938 1 96.5 90 PHE A O 1
ATOM 677 N N . SER A 1 91 ? 2.51 -28.719 -6.395 1 94.06 91 SER A N 1
ATOM 678 C CA . SER A 1 91 ? 2.498 -27.781 -5.277 1 94.06 91 SER A CA 1
ATOM 679 C C . SER A 1 91 ? 3.854 -27.094 -5.113 1 94.06 91 SER A C 1
ATOM 681 O O . SER A 1 91 ? 4.891 -27.688 -5.43 1 94.06 91 SER A O 1
ATOM 683 N N . THR A 1 92 ? 3.881 -25.891 -4.559 1 91.81 92 THR A N 1
ATOM 684 C CA . THR A 1 92 ? 5.098 -25.094 -4.441 1 91.81 92 THR A CA 1
ATOM 685 C C . THR A 1 92 ? 6.027 -25.672 -3.379 1 91.81 92 THR A C 1
ATOM 687 O O . THR A 1 92 ? 7.168 -25.234 -3.232 1 91.81 92 THR A O 1
ATOM 690 N N . GLY A 1 93 ? 5.531 -26.688 -2.695 1 89.19 93 GLY A N 1
ATOM 691 C CA . GLY A 1 93 ? 6.316 -27.406 -1.697 1 89.19 93 GLY A CA 1
ATOM 692 C C . GLY A 1 93 ? 5.832 -28.828 -1.455 1 89.19 93 GLY A C 1
ATOM 693 O O . GLY A 1 93 ? 4.809 -29.234 -2.004 1 89.19 93 GLY A O 1
ATOM 694 N N . SER A 1 94 ? 6.672 -29.547 -0.679 1 90 94 SER A N 1
ATOM 695 C CA . SER A 1 94 ? 6.293 -30.906 -0.315 1 90 94 SER A CA 1
ATOM 696 C C . SER A 1 94 ? 5.625 -30.953 1.056 1 90 94 SER A C 1
ATOM 698 O O . SER A 1 94 ? 5.84 -30.062 1.882 1 90 94 SER A O 1
ATOM 700 N N . ALA A 1 95 ? 4.801 -31.875 1.253 1 90.38 95 ALA A N 1
ATOM 701 C CA . ALA A 1 95 ? 4.113 -32.094 2.521 1 90.38 95 ALA A CA 1
ATOM 702 C C . ALA A 1 95 ? 4.617 -33.375 3.209 1 90.38 95 ALA A C 1
ATOM 704 O O . ALA A 1 95 ? 4.793 -34.406 2.562 1 90.38 95 ALA A O 1
ATOM 705 N N . CYS A 1 96 ? 4.863 -33.281 4.496 1 89.88 96 CYS A N 1
ATOM 706 C CA . CYS A 1 96 ? 5.348 -34.438 5.234 1 89.88 96 CYS A CA 1
ATOM 707 C C . CYS A 1 96 ? 4.188 -35.312 5.73 1 89.88 96 CYS A C 1
ATOM 709 O O . CYS A 1 96 ? 4.383 -36.469 6.125 1 89.88 96 CYS A O 1
ATOM 711 N N . GLU A 1 97 ? 3.057 -34.719 5.758 1 88.19 97 GLU A N 1
ATOM 712 C CA . GLU A 1 97 ? 1.801 -35.375 6.133 1 88.19 97 GLU A CA 1
ATOM 713 C C . GLU A 1 97 ? 1.788 -35.719 7.613 1 88.19 97 GLU A C 1
ATOM 715 O O . GLU A 1 97 ? 0.846 -36.375 8.094 1 88.19 97 GLU A O 1
ATOM 720 N N . SER A 1 98 ? 2.82 -35.406 8.312 1 91.25 98 SER A N 1
ATOM 721 C CA . SER A 1 98 ? 2.904 -35.812 9.711 1 91.25 98 SER A CA 1
ATOM 722 C C . SER A 1 98 ? 2.963 -34.594 10.641 1 91.25 98 SER A C 1
ATOM 724 O O . SER A 1 98 ? 2.646 -34.719 11.828 1 91.25 98 SER A O 1
ATOM 726 N N . CYS A 1 99 ? 3.354 -33.562 10.141 1 91.81 99 CYS A N 1
ATOM 727 C CA . CYS A 1 99 ? 3.455 -32.375 11.008 1 91.81 99 CYS A CA 1
ATOM 728 C C . CYS A 1 99 ? 2.08 -31.781 11.281 1 91.81 99 CYS A C 1
ATOM 730 O O . CYS A 1 99 ? 1.087 -32.188 10.68 1 91.81 99 CYS A O 1
ATOM 732 N N . VAL A 1 100 ? 1.979 -30.844 12.188 1 90.25 100 VAL A N 1
ATOM 733 C CA . VAL A 1 100 ? 0.725 -30.234 12.625 1 90.25 100 VAL A CA 1
ATOM 734 C C . VAL A 1 100 ? 0.051 -29.531 11.445 1 90.25 100 VAL A C 1
ATOM 736 O O . VAL A 1 100 ? -1.173 -29.594 11.305 1 90.25 100 VAL A O 1
ATOM 739 N N . VAL A 1 101 ? 0.786 -28.953 10.602 1 85 101 VAL A N 1
ATOM 740 C CA . V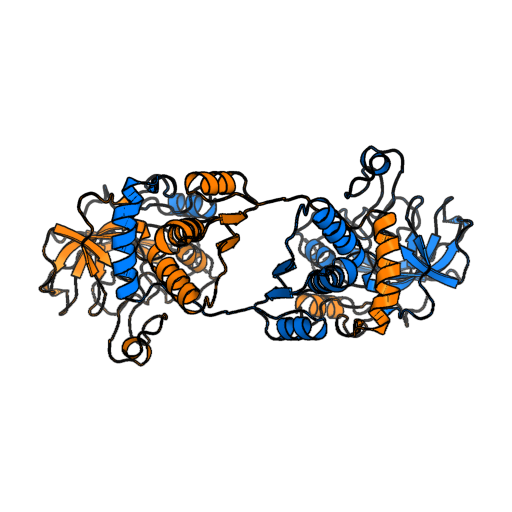AL A 1 101 ? 0.256 -28.219 9.461 1 85 101 VAL A CA 1
ATOM 741 C C . VAL A 1 101 ? -0.428 -29.188 8.492 1 85 101 VAL A C 1
ATOM 743 O O . VAL A 1 101 ? -1.558 -28.938 8.062 1 85 101 VAL A O 1
ATOM 746 N N . CYS A 1 102 ? 0.239 -30.234 8.227 1 87.81 102 CYS A N 1
ATOM 747 C CA . CYS A 1 102 ? -0.279 -31.219 7.285 1 87.81 102 CYS A CA 1
ATOM 748 C C . CYS A 1 102 ? -1.498 -31.938 7.855 1 87.81 102 CYS A C 1
ATOM 750 O O . CYS A 1 102 ? -2.496 -32.125 7.156 1 87.81 102 CYS A O 1
ATOM 752 N N . ARG A 1 103 ? -1.41 -32.188 9.086 1 88.94 103 ARG A N 1
ATOM 753 C CA . ARG A 1 103 ? -2.492 -32.938 9.711 1 88.94 103 ARG A CA 1
ATOM 754 C C . ARG A 1 103 ? -3.756 -32.094 9.828 1 88.94 103 ARG A C 1
ATOM 756 O O . ARG A 1 103 ? -4.867 -32.625 9.688 1 88.94 103 ARG A O 1
ATOM 763 N N . ARG A 1 104 ? -3.611 -30.891 10.039 1 85.31 104 ARG A N 1
ATOM 764 C CA . ARG A 1 104 ? -4.75 -30 10.234 1 85.31 104 ARG A CA 1
ATOM 765 C C . ARG A 1 104 ? -5.102 -29.281 8.938 1 85.31 104 ARG A C 1
ATOM 767 O O . ARG A 1 104 ? -5.969 -28.406 8.93 1 85.31 104 ARG A O 1
ATOM 774 N N . ASN A 1 105 ? -4.379 -29.578 7.926 1 81.75 105 ASN A N 1
ATOM 775 C CA . ASN A 1 105 ? -4.609 -28.953 6.625 1 81.75 105 ASN A CA 1
ATOM 776 C C . ASN A 1 105 ? -4.586 -27.438 6.715 1 81.75 105 ASN A C 1
ATOM 778 O O . ASN A 1 105 ? -5.488 -26.766 6.211 1 81.75 105 ASN A O 1
ATOM 782 N N . LEU A 1 106 ? -3.67 -26.938 7.48 1 77.5 106 LEU A N 1
ATOM 783 C CA . LEU A 1 106 ? -3.529 -25.5 7.613 1 77.5 106 LEU A CA 1
ATOM 784 C C . LEU A 1 106 ? -3.039 -24.875 6.309 1 77.5 106 LEU A C 1
ATOM 786 O O . LEU A 1 106 ? -2.262 -25.5 5.574 1 77.5 106 LEU A O 1
ATOM 790 N N . PRO A 1 107 ? -3.5 -23.703 6 1 75.75 107 PRO A N 1
ATOM 791 C CA . PRO A 1 107 ? -3.152 -23.047 4.734 1 75.75 107 PRO A CA 1
ATOM 792 C C . PRO A 1 107 ? -1.768 -22.406 4.758 1 75.75 107 PRO A C 1
ATOM 794 O O . PRO A 1 107 ? -1.602 -21.281 4.309 1 75.75 107 PRO A O 1
ATOM 797 N N . VAL A 1 108 ? -0.84 -23.094 5.41 1 76.88 108 VAL A N 1
ATOM 798 C CA . VAL A 1 108 ? 0.543 -22.641 5.473 1 76.88 108 VAL A CA 1
ATOM 799 C C . VAL A 1 108 ? 1.48 -23.766 5.035 1 76.88 108 VAL A C 1
ATOM 801 O O . VAL A 1 108 ? 1.069 -24.922 4.941 1 76.88 108 VAL A O 1
ATOM 804 N N . PRO A 1 109 ? 2.697 -23.391 4.711 1 78.62 109 PRO A N 1
ATOM 805 C CA . PRO A 1 109 ? 3.633 -24.422 4.258 1 78.62 109 PRO A CA 1
ATOM 806 C C . PRO A 1 109 ? 3.936 -25.469 5.336 1 78.62 109 PRO A C 1
ATOM 808 O O . PRO A 1 109 ? 3.963 -25.141 6.523 1 78.62 109 PRO A O 1
ATOM 811 N N . CYS A 1 110 ? 4.199 -26.641 4.902 1 86.56 110 CYS A N 1
ATOM 812 C CA . CYS A 1 110 ? 4.594 -27.734 5.766 1 86.56 110 CYS A CA 1
ATOM 813 C C . CYS A 1 110 ? 5.809 -27.359 6.609 1 86.56 110 CYS A C 1
ATOM 815 O O . CYS A 1 110 ? 6.738 -26.719 6.117 1 86.56 110 CYS A O 1
ATOM 817 N N . ALA A 1 111 ? 5.836 -27.844 7.789 1 83.88 111 ALA A N 1
ATOM 818 C CA . ALA A 1 111 ? 6.895 -27.5 8.734 1 83.88 111 ALA A CA 1
ATOM 819 C C . ALA A 1 111 ? 8.211 -28.156 8.352 1 83.88 111 ALA A C 1
ATOM 821 O O . ALA A 1 111 ? 9.289 -27.625 8.648 1 83.88 111 ALA A O 1
ATOM 822 N N . THR A 1 112 ? 8.109 -29.281 7.699 1 82 112 THR A N 1
ATOM 823 C CA . THR A 1 112 ? 9.32 -30.062 7.488 1 82 112 THR A CA 1
ATOM 824 C C . THR A 1 112 ? 9.594 -30.234 5.996 1 82 112 THR A C 1
ATOM 826 O O . THR A 1 112 ? 10.695 -30.625 5.605 1 82 112 THR A O 1
ATOM 829 N N . GLY A 1 113 ? 8.641 -29.922 5.258 1 82.94 113 GLY A N 1
ATOM 830 C CA . GLY A 1 113 ? 8.789 -30.078 3.82 1 82.94 113 GLY A CA 1
ATOM 831 C C . GLY A 1 113 ? 9.68 -29.031 3.188 1 82.94 113 GLY A C 1
ATOM 832 O O . GLY A 1 113 ? 10.25 -28.188 3.887 1 82.94 113 GLY A O 1
ATOM 833 N N . ILE A 1 114 ? 9.867 -29.219 1.857 1 82.62 114 ILE A N 1
ATOM 834 C CA . ILE A 1 114 ? 10.672 -28.25 1.121 1 82.62 114 ILE A CA 1
ATOM 835 C C . ILE A 1 114 ? 9.766 -27.25 0.413 1 82.62 114 ILE A C 1
ATOM 837 O O . ILE A 1 114 ? 8.594 -27.531 0.164 1 82.62 114 ILE A O 1
ATOM 841 N N . GLN A 1 115 ? 10.297 -26.094 0.133 1 86.38 115 GLN A N 1
ATOM 842 C CA . GLN A 1 115 ? 9.703 -25.094 -0.757 1 86.38 115 GLN A CA 1
ATOM 843 C C . GLN A 1 115 ? 10.555 -24.906 -2.008 1 86.38 115 GLN A C 1
ATOM 845 O O . GLN A 1 115 ? 11.719 -24.5 -1.917 1 86.38 115 GLN A O 1
ATOM 850 N N . TYR A 1 116 ? 9.938 -25.203 -3.062 1 89.44 116 TYR A N 1
ATOM 851 C CA . TYR A 1 116 ? 10.688 -25.078 -4.305 1 89.44 116 TYR A CA 1
ATOM 852 C C . TYR A 1 116 ? 11.133 -23.641 -4.531 1 89.44 116 TYR A C 1
ATOM 854 O O . TYR A 1 116 ? 10.391 -22.703 -4.238 1 89.44 116 TYR A O 1
ATOM 862 N N . GLY A 1 117 ? 12.32 -23.453 -5.105 1 86.44 117 GLY A N 1
ATOM 863 C CA . GLY A 1 117 ? 12.852 -22.141 -5.418 1 86.44 117 GLY A CA 1
ATOM 864 C C . GLY A 1 117 ? 13.445 -21.438 -4.215 1 86.44 117 GLY A C 1
ATOM 865 O O . GLY A 1 117 ? 14.133 -20.422 -4.359 1 86.44 117 GLY A O 1
ATOM 866 N N . HIS A 1 118 ? 13.172 -21.906 -2.979 1 74.25 118 HIS A N 1
ATOM 867 C CA . HIS A 1 118 ? 13.617 -21.172 -1.799 1 74.25 118 HIS A CA 1
ATOM 868 C C . HIS A 1 118 ? 14.305 -22.094 -0.799 1 74.25 118 HIS A C 1
ATOM 870 O O . HIS A 1 118 ? 14.602 -21.688 0.325 1 74.25 118 HIS A O 1
ATOM 876 N N . GLY A 1 119 ? 14.508 -23.188 -1.156 1 68.06 119 GLY A N 1
ATOM 877 C CA . GLY A 1 119 ? 15.156 -24.125 -0.255 1 68.06 119 GLY A CA 1
ATOM 878 C C . GLY A 1 119 ? 16.609 -24.359 -0.596 1 68.06 119 GLY A C 1
ATOM 879 O O . GLY A 1 119 ? 17.047 -24.125 -1.727 1 68.06 119 GLY A O 1
ATOM 880 N N . ALA A 1 120 ? 17.375 -24.453 0.549 1 58.84 120 ALA A N 1
ATOM 881 C CA . ALA A 1 120 ? 18.797 -24.75 0.376 1 58.84 120 ALA A CA 1
ATOM 882 C C . ALA A 1 120 ? 19.016 -25.859 -0.65 1 58.84 120 ALA A C 1
ATOM 884 O O . ALA A 1 120 ? 18.156 -26.734 -0.814 1 58.84 120 ALA A O 1
ATOM 885 N N . LEU A 1 121 ? 20.016 -25.516 -1.578 1 58.88 121 LEU A N 1
ATOM 886 C CA . LEU A 1 121 ? 20.391 -26.562 -2.529 1 58.88 121 LEU A CA 1
ATOM 887 C C . LEU A 1 121 ? 20.406 -27.938 -1.862 1 58.88 121 LEU A C 1
ATOM 889 O O . LEU A 1 121 ? 21.109 -28.141 -0.871 1 58.88 121 LEU A O 1
ATOM 893 N N . LEU A 1 122 ? 19.188 -28.297 -1.659 1 53.75 122 LEU A N 1
ATOM 894 C CA . LEU A 1 122 ? 18.938 -29.516 -0.906 1 53.75 122 LEU A CA 1
ATOM 895 C C . LEU A 1 122 ? 20 -30.578 -1.229 1 53.75 122 LEU A C 1
ATOM 897 O O . LEU A 1 122 ? 20.625 -30.531 -2.291 1 53.75 122 LEU A O 1
ATOM 901 N N . SER A 1 123 ? 20.203 -31.359 -0.124 1 47.97 123 SER A N 1
ATOM 902 C CA . SER A 1 123 ? 21.047 -32.531 -0.04 1 47.97 123 SER A CA 1
ATOM 903 C C . SER A 1 123 ? 20.797 -33.5 -1.202 1 47.97 123 SER A C 1
ATOM 905 O O . SER A 1 123 ? 21.312 -34.594 -1.226 1 47.97 123 SER A O 1
ATOM 907 N N . SER A 1 124 ? 19.734 -33.312 -1.952 1 51.62 124 SER A N 1
ATOM 908 C CA . SER A 1 124 ? 19.75 -34.375 -2.939 1 51.62 124 SER A CA 1
ATOM 909 C C . SER A 1 124 ? 20.906 -34.219 -3.926 1 51.62 124 SER A C 1
ATOM 911 O O . SER A 1 124 ? 21.312 -33.094 -4.223 1 51.62 124 SER A O 1
ATOM 913 N N . PRO A 1 125 ? 21.547 -35.25 -3.975 1 52.72 125 PRO A N 1
ATOM 914 C CA . PRO A 1 125 ? 22.641 -35.219 -4.949 1 52.72 125 PRO A CA 1
ATOM 915 C C . PRO A 1 125 ? 22.312 -34.406 -6.195 1 52.72 125 PRO A C 1
ATOM 917 O O . PRO A 1 125 ? 23.203 -33.781 -6.797 1 52.72 125 PRO A O 1
ATOM 920 N N . ALA A 1 126 ? 20.969 -34.312 -6.543 1 57.59 126 ALA A N 1
ATOM 921 C CA . ALA A 1 126 ? 20.656 -33.781 -7.863 1 57.59 126 ALA A CA 1
ATOM 922 C C . ALA A 1 126 ? 20.453 -32.281 -7.801 1 57.59 126 ALA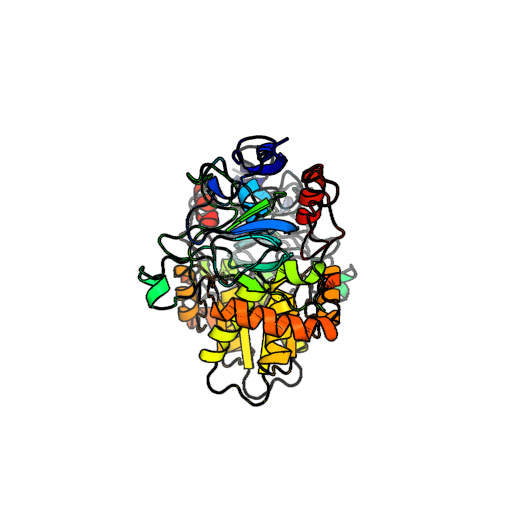 A C 1
ATOM 924 O O . ALA A 1 126 ? 20.516 -31.594 -8.828 1 57.59 126 ALA A O 1
ATOM 925 N N . LYS A 1 127 ? 20.422 -31.688 -6.715 1 73.75 127 LYS A N 1
ATOM 926 C CA . LYS A 1 127 ? 20.484 -30.25 -6.48 1 73.75 127 LYS A CA 1
ATOM 927 C C . LYS A 1 127 ? 19.531 -29.516 -7.414 1 73.75 127 LYS A C 1
ATOM 929 O O . LYS A 1 127 ? 19.906 -28.5 -8.016 1 73.75 127 LYS A O 1
ATOM 934 N N . LEU A 1 128 ? 18.375 -30.141 -7.793 1 86.31 128 LEU A N 1
ATOM 935 C CA . LEU A 1 128 ? 17.359 -29.547 -8.656 1 86.31 128 LEU A CA 1
ATOM 936 C C . LEU A 1 128 ? 16.094 -29.234 -7.867 1 86.31 128 LEU A C 1
ATOM 938 O O . LEU A 1 128 ? 15.172 -30.062 -7.809 1 86.31 128 LEU A O 1
ATOM 942 N N . SER A 1 129 ? 15.992 -28.031 -7.305 1 88.69 129 SER A N 1
ATOM 943 C CA . SER A 1 129 ? 14.914 -27.703 -6.375 1 88.69 129 SER A CA 1
ATOM 944 C C . SER A 1 129 ? 14.148 -26.469 -6.836 1 88.69 129 SER A C 1
ATOM 946 O O . SER A 1 129 ? 13.383 -25.891 -6.062 1 88.69 129 SER A O 1
ATOM 948 N N . GLY A 1 130 ? 14.359 -26.047 -8.07 1 93.25 130 GLY A N 1
ATOM 949 C CA . GLY A 1 130 ? 13.664 -24.875 -8.578 1 93.25 130 GLY A CA 1
ATOM 950 C C . GLY A 1 130 ? 13.25 -25 -10.031 1 93.25 130 GLY A C 1
ATOM 951 O O . GLY A 1 130 ? 13.836 -25.781 -10.781 1 93.25 130 GLY A O 1
ATOM 952 N N . THR A 1 131 ? 12.336 -24.172 -10.43 1 95.81 131 THR A N 1
ATOM 953 C CA . THR A 1 131 ? 11.75 -24.312 -11.758 1 95.81 131 THR A CA 1
ATOM 954 C C . THR A 1 131 ? 12.516 -23.453 -12.773 1 95.81 131 THR A C 1
ATOM 956 O O . THR A 1 131 ? 12.328 -23.609 -13.977 1 95.81 131 THR A O 1
ATOM 959 N N . LEU A 1 132 ? 13.305 -22.547 -12.281 1 95.5 132 LEU A N 1
ATOM 960 C CA . LEU A 1 132 ? 14.172 -21.844 -13.227 1 95.5 132 LEU A CA 1
ATOM 961 C C . LEU A 1 132 ? 15.398 -22.688 -13.57 1 95.5 132 LEU A C 1
ATOM 963 O O . LEU A 1 132 ? 16.531 -22.281 -13.297 1 95.5 132 LEU A O 1
ATOM 967 N N . ALA A 1 133 ? 15.125 -23.781 -14.109 1 94.94 133 ALA A N 1
ATOM 968 C CA . ALA A 1 133 ? 16.016 -24.859 -14.555 1 94.94 133 ALA A CA 1
ATOM 969 C C . ALA A 1 133 ? 15.367 -25.688 -15.648 1 94.94 133 ALA A C 1
ATOM 971 O O . ALA A 1 133 ? 14.141 -25.688 -15.805 1 94.94 133 ALA A O 1
ATOM 972 N N . SER A 1 134 ? 16.219 -26.359 -16.406 1 95.5 134 SER A N 1
ATOM 973 C CA . SER A 1 134 ? 15.664 -27.188 -17.469 1 95.5 134 SER A CA 1
ATOM 974 C C . SER A 1 134 ? 14.938 -28.406 -16.906 1 95.5 134 SER A C 1
ATOM 976 O O . SER A 1 134 ? 14.062 -28.969 -17.562 1 95.5 134 SER A O 1
ATOM 978 N N . HIS A 1 135 ? 15.359 -28.781 -15.688 1 94.44 135 HIS A N 1
ATOM 979 C CA . HIS A 1 135 ? 14.766 -29.938 -15.031 1 94.44 135 HIS A CA 1
ATOM 980 C C . HIS A 1 135 ? 14.516 -29.672 -13.547 1 94.44 135 HIS A C 1
ATOM 982 O O . HIS A 1 135 ? 15.164 -28.797 -12.961 1 94.44 135 HIS A O 1
ATOM 988 N N . LEU A 1 136 ? 13.609 -30.438 -12.969 1 94.56 136 LEU A N 1
ATOM 989 C CA . LEU A 1 136 ? 13.227 -30.328 -11.562 1 94.56 136 LEU A CA 1
ATOM 990 C C . LEU A 1 136 ? 12.961 -31.719 -10.969 1 94.56 136 LEU A C 1
ATOM 992 O O . LEU A 1 136 ? 12.336 -32.562 -11.609 1 94.56 136 LEU A O 1
ATOM 996 N N . ILE A 1 137 ? 13.422 -31.891 -9.812 1 93.56 137 ILE A N 1
ATOM 997 C CA . ILE A 1 137 ? 13.031 -33.094 -9.086 1 93.56 137 ILE A CA 1
ATOM 998 C C . ILE A 1 137 ? 11.969 -32.75 -8.047 1 93.56 137 ILE A C 1
ATOM 1000 O O . ILE A 1 137 ? 12.219 -31.969 -7.125 1 93.56 137 ILE A O 1
ATOM 1004 N N . LEU A 1 138 ? 10.773 -33.281 -8.234 1 94.75 138 LEU A N 1
ATOM 1005 C CA . LEU A 1 138 ? 9.742 -33.156 -7.207 1 94.75 138 LEU A CA 1
ATOM 1006 C C . LEU A 1 138 ? 10.008 -34.156 -6.07 1 94.75 138 LEU A C 1
ATOM 1008 O O . LEU A 1 138 ? 10.164 -35.344 -6.301 1 94.75 138 LEU A O 1
ATOM 1012 N N . ARG A 1 139 ? 9.977 -33.656 -4.926 1 91.31 139 ARG A N 1
ATOM 1013 C CA . ARG A 1 139 ? 10.273 -34.469 -3.746 1 91.31 139 ARG A CA 1
ATOM 1014 C C . ARG A 1 139 ? 9.055 -35.281 -3.314 1 91.31 139 ARG A C 1
ATOM 1016 O O . ARG A 1 139 ? 7.922 -34.938 -3.674 1 91.31 139 ARG A O 1
ATOM 1023 N N . LYS A 1 140 ? 9.43 -36.312 -2.586 1 92.19 140 LYS A N 1
ATOM 1024 C CA . LYS A 1 140 ? 8.336 -37.062 -1.987 1 92.19 140 LYS A CA 1
ATOM 1025 C C . LYS A 1 140 ? 7.406 -36.156 -1.188 1 92.19 140 LYS A C 1
ATOM 1027 O O . LYS A 1 140 ? 7.863 -35.281 -0.455 1 92.19 140 LYS A O 1
ATOM 1032 N N . GLY A 1 141 ? 6.066 -36.375 -1.394 1 92 141 GLY A N 1
ATOM 1033 C CA . GLY A 1 141 ? 5.086 -35.594 -0.675 1 92 141 GLY A CA 1
ATOM 1034 C C . GLY A 1 141 ? 4.582 -34.406 -1.473 1 92 141 GLY A C 1
ATOM 1035 O O . GLY A 1 141 ? 3.609 -33.75 -1.083 1 92 141 GLY A O 1
ATOM 1036 N N . THR A 1 142 ? 5.277 -34.094 -2.613 1 93.75 142 THR A N 1
ATOM 1037 C CA . THR A 1 142 ? 4.789 -33.031 -3.488 1 93.75 142 THR A CA 1
ATOM 1038 C C . THR A 1 142 ? 3.488 -33.469 -4.168 1 93.75 142 THR A C 1
ATOM 1040 O O . THR A 1 142 ? 3.393 -34.562 -4.707 1 93.75 142 THR A O 1
ATOM 1043 N N . HIS A 1 143 ? 2.498 -32.594 -4.078 1 94.94 143 HIS A N 1
ATOM 1044 C CA . HIS A 1 143 ? 1.265 -32.875 -4.805 1 94.94 143 HIS A CA 1
ATOM 1045 C C . HIS A 1 143 ? 1.413 -32.531 -6.285 1 94.94 143 HIS A C 1
ATOM 1047 O O . HIS A 1 143 ? 1.893 -31.438 -6.637 1 94.94 143 HIS A O 1
ATOM 1053 N N . VAL A 1 144 ? 1.066 -33.5 -7.125 1 97.06 144 VAL A N 1
ATOM 1054 C CA . VAL A 1 144 ? 1.228 -33.344 -8.57 1 97.06 144 VAL A CA 1
ATOM 1055 C C . VAL A 1 144 ? -0.11 -33.594 -9.266 1 97.06 144 VAL A C 1
ATOM 1057 O O . VAL A 1 144 ? -0.831 -34.531 -8.922 1 97.06 144 VAL A O 1
ATOM 1060 N N . ILE A 1 145 ? -0.43 -32.719 -10.195 1 97.12 145 ILE A N 1
ATOM 1061 C CA . ILE A 1 145 ? -1.686 -32.875 -10.93 1 97.12 145 ILE A CA 1
ATOM 1062 C C . ILE A 1 145 ? -1.421 -32.781 -12.43 1 97.12 145 ILE A C 1
ATOM 1064 O O . ILE A 1 145 ? -0.641 -31.938 -12.883 1 97.12 145 ILE A O 1
ATOM 1068 N N . LYS A 1 146 ? -2.035 -33.75 -13.141 1 97.69 146 LYS A N 1
ATOM 1069 C CA . LYS A 1 146 ? -1.956 -33.719 -14.594 1 97.69 146 LYS A CA 1
ATOM 1070 C C . LYS A 1 146 ? -2.807 -32.594 -15.172 1 97.69 146 LYS A C 1
ATOM 1072 O O . LYS A 1 146 ? -3.92 -32.344 -14.703 1 97.69 146 LYS A O 1
ATOM 1077 N N . ILE A 1 147 ? -2.309 -31.938 -16.125 1 97.06 147 ILE A N 1
ATOM 1078 C CA . ILE A 1 147 ? -2.992 -30.828 -16.766 1 97.06 147 ILE A CA 1
ATOM 1079 C C . ILE A 1 147 ? -3.809 -31.328 -17.953 1 97.06 147 ILE A C 1
ATOM 1081 O O . ILE A 1 147 ? -3.311 -32.125 -18.766 1 97.06 147 ILE A O 1
ATOM 1085 N N . PRO A 1 148 ? -5.066 -30.891 -18.047 1 96.75 148 PRO A N 1
ATOM 1086 C CA . PRO A 1 148 ? -5.844 -31.266 -19.219 1 96.75 148 PRO A CA 1
ATOM 1087 C C . PRO A 1 148 ? -5.164 -30.859 -20.531 1 96.75 148 PRO A C 1
ATOM 1089 O O . PRO A 1 148 ? -4.543 -29.797 -20.609 1 96.75 148 PRO A O 1
ATOM 1092 N N . PRO A 1 149 ? -5.348 -31.672 -21.594 1 96.38 149 PRO A N 1
ATOM 1093 C CA . PRO A 1 149 ? -4.625 -31.453 -22.844 1 96.38 149 PRO A CA 1
ATOM 1094 C C . PRO A 1 149 ? -4.949 -30.109 -23.5 1 96.38 149 PRO A C 1
ATOM 1096 O O . PRO A 1 149 ? -4.113 -29.547 -24.203 1 96.38 149 PRO A O 1
ATOM 1099 N N . HIS A 1 150 ? -6.117 -29.578 -23.25 1 96.56 150 HIS A N 1
ATOM 1100 C CA . HIS A 1 150 ? -6.527 -28.359 -23.938 1 96.56 150 HIS A CA 1
ATOM 1101 C C . HIS A 1 150 ? -5.957 -27.125 -23.266 1 96.56 150 HIS A C 1
ATOM 1103 O O . HIS A 1 150 ? -6.008 -26.016 -23.828 1 96.56 150 HIS A O 1
ATOM 1109 N N . VAL A 1 151 ? -5.41 -27.25 -22.094 1 97 151 VAL A N 1
ATOM 1110 C CA . VAL A 1 151 ? -4.836 -26.109 -21.375 1 97 151 VAL A CA 1
ATOM 1111 C C . VAL A 1 151 ? -3.408 -25.875 -21.844 1 97 151 VAL A C 1
ATOM 1113 O O . VAL A 1 151 ? -2.541 -26.734 -21.703 1 97 151 VAL A O 1
ATOM 1116 N N . LYS A 1 152 ? -3.16 -24.672 -22.359 1 96.88 152 LYS A N 1
ATOM 1117 C CA . LYS A 1 152 ? -1.838 -24.312 -22.875 1 96.88 152 LYS A CA 1
ATOM 1118 C C . LYS A 1 152 ? -0.843 -24.125 -21.734 1 96.88 152 LYS A C 1
ATOM 1120 O O . LYS A 1 152 ? -1.226 -23.75 -20.625 1 96.88 152 LYS A O 1
ATOM 1125 N N . ASP A 1 153 ? 0.43 -24.391 -22.047 1 97.12 153 ASP A N 1
ATOM 1126 C CA . ASP A 1 153 ? 1.486 -24.219 -21.047 1 97.12 153 ASP A CA 1
ATOM 1127 C C . ASP A 1 153 ? 1.526 -22.797 -20.516 1 97.12 153 ASP A C 1
ATOM 1129 O O . ASP A 1 153 ? 1.789 -22.562 -19.328 1 97.12 153 ASP A O 1
ATOM 1133 N N . THR A 1 154 ? 1.21 -21.812 -21.391 1 95.81 154 THR A N 1
ATOM 1134 C CA . THR A 1 154 ? 1.282 -20.391 -21.047 1 95.81 154 THR A CA 1
ATOM 1135 C C . THR A 1 154 ? 0.24 -20.047 -19.984 1 95.81 154 THR A C 1
ATOM 1137 O O . THR A 1 154 ? 0.371 -19.047 -19.281 1 95.81 154 THR A O 1
ATOM 1140 N N . VAL A 1 155 ? -0.727 -20.859 -19.859 1 95.06 155 VAL A N 1
ATOM 1141 C CA . VAL A 1 155 ? -1.758 -20.672 -18.844 1 95.06 155 VAL A CA 1
ATOM 1142 C C . VAL A 1 155 ? -1.468 -21.562 -17.656 1 95.06 155 VAL A C 1
ATOM 1144 O O . VAL A 1 155 ? -1.509 -21.125 -16.5 1 95.06 155 VAL A O 1
ATOM 1147 N N . ALA A 1 156 ? -1.038 -22.75 -17.906 1 97 156 ALA A N 1
ATOM 1148 C CA . ALA A 1 156 ? -0.81 -23.75 -16.891 1 97 156 ALA A CA 1
ATOM 1149 C C . ALA A 1 156 ? 0.319 -23.344 -15.945 1 97 156 ALA A C 1
ATOM 1151 O O . ALA A 1 156 ? 0.305 -23.672 -14.758 1 97 156 ALA A O 1
ATOM 1152 N N . CYS A 1 157 ? 1.255 -22.609 -16.438 1 97 157 CYS A N 1
ATOM 1153 C CA . CYS A 1 157 ? 2.449 -22.266 -15.664 1 97 157 CYS A CA 1
ATOM 1154 C C . CYS A 1 157 ? 2.113 -21.312 -14.523 1 97 157 CYS A C 1
ATOM 1156 O O . CYS A 1 157 ? 2.947 -21.062 -13.656 1 97 157 CYS A O 1
ATOM 1158 N N . THR A 1 158 ? 0.875 -20.812 -14.461 1 94.94 158 THR A N 1
ATOM 1159 C CA . THR A 1 158 ? 0.514 -19.844 -13.43 1 94.94 158 THR A CA 1
ATOM 1160 C C . THR A 1 158 ? -0.375 -20.484 -12.367 1 94.94 158 THR A C 1
ATOM 1162 O O . THR A 1 158 ? -0.827 -19.812 -11.445 1 94.94 158 THR A O 1
ATOM 1165 N N . VAL A 1 159 ? -0.581 -21.703 -12.438 1 94.75 159 VAL A N 1
ATOM 1166 C CA . VAL A 1 159 ? -1.601 -22.328 -11.602 1 94.75 159 VAL A CA 1
ATOM 1167 C C . VAL A 1 159 ? -1.027 -22.625 -10.219 1 94.75 159 VAL A C 1
ATOM 1169 O O . VAL A 1 159 ? -1.721 -22.469 -9.211 1 94.75 159 VAL A O 1
ATOM 1172 N N . ASN A 1 160 ? 0.188 -23.016 -10.117 1 92.38 160 ASN A N 1
ATOM 1173 C CA . ASN A 1 160 ? 0.747 -23.578 -8.891 1 92.38 160 ASN A CA 1
ATOM 1174 C C . ASN A 1 160 ? 0.859 -22.531 -7.793 1 92.38 160 ASN A C 1
ATOM 1176 O O . ASN A 1 160 ? 0.672 -22.844 -6.613 1 92.38 160 ASN A O 1
ATOM 1180 N N . CYS A 1 161 ? 1.104 -21.312 -8.188 1 93 161 CYS A N 1
ATOM 1181 C CA . CYS A 1 161 ? 1.328 -20.312 -7.145 1 93 161 CYS A CA 1
ATOM 1182 C C . CYS A 1 161 ? 0.21 -19.281 -7.125 1 93 161 CYS A C 1
ATOM 1184 O O . CYS A 1 161 ? -0.662 -19.312 -6.254 1 93 161 CYS A O 1
ATOM 1186 N N . PRO A 1 162 ? 0.061 -18.484 -8.117 1 93.94 162 PRO A N 1
ATOM 1187 C CA . PRO A 1 162 ? -0.903 -17.391 -7.965 1 93.94 162 PRO A CA 1
ATOM 1188 C C . PRO A 1 162 ? -2.348 -17.875 -7.918 1 93.94 162 PRO A C 1
ATOM 1190 O O . PRO A 1 162 ? -3.123 -17.453 -7.062 1 93.94 162 PRO A O 1
ATOM 1193 N N . LEU A 1 163 ? -2.748 -18.797 -8.859 1 95.19 163 LEU A N 1
ATOM 1194 C CA . LEU A 1 163 ? -4.141 -19.234 -8.867 1 95.19 163 LEU A CA 1
ATOM 1195 C C . LEU A 1 163 ? -4.457 -20.078 -7.645 1 95.19 163 LEU A C 1
ATOM 1197 O O . LEU A 1 163 ? -5.484 -19.875 -6.992 1 95.19 163 LEU A O 1
ATOM 1201 N N . SER A 1 164 ? -3.566 -21 -7.34 1 93.56 164 SER A N 1
ATOM 1202 C CA . SER A 1 164 ? -3.799 -21.844 -6.172 1 93.56 164 SER A CA 1
ATOM 1203 C C . SER A 1 164 ? -3.9 -21.016 -4.898 1 93.56 164 SER A C 1
ATOM 1205 O O . SER A 1 164 ? -4.742 -21.281 -4.043 1 93.56 164 SER A O 1
ATOM 1207 N N . THR A 1 165 ? -3.061 -20.062 -4.777 1 91.94 165 THR A N 1
ATOM 1208 C CA . THR A 1 165 ? -3.1 -19.156 -3.631 1 91.94 165 THR A CA 1
ATOM 1209 C C . THR A 1 165 ? -4.438 -18.422 -3.564 1 91.94 165 THR A C 1
ATOM 1211 O O . THR A 1 165 ? -5.051 -18.344 -2.498 1 91.94 165 THR A O 1
ATOM 1214 N N . MET A 1 166 ? -4.91 -17.938 -4.664 1 93.5 166 MET A N 1
ATOM 1215 C CA . MET A 1 166 ? -6.141 -17.156 -4.66 1 93.5 166 MET A CA 1
ATOM 1216 C C . MET A 1 166 ? -7.355 -18.047 -4.426 1 93.5 166 MET A C 1
ATOM 1218 O O . MET A 1 166 ? -8.344 -17.625 -3.83 1 93.5 166 MET A O 1
ATOM 1222 N N . VAL A 1 167 ? -7.262 -19.297 -4.895 1 92.81 167 VAL A N 1
ATOM 1223 C CA . VAL A 1 167 ? -8.32 -20.25 -4.555 1 92.81 167 VAL A CA 1
ATOM 1224 C C . VAL A 1 167 ? -8.414 -20.391 -3.037 1 92.81 167 VAL A C 1
ATOM 1226 O O . VAL A 1 167 ? -9.508 -20.359 -2.473 1 92.81 167 VAL A O 1
ATOM 1229 N N . ASN A 1 168 ? -7.273 -20.531 -2.426 1 89 168 ASN A N 1
ATOM 1230 C CA . ASN A 1 168 ? -7.246 -20.609 -0.97 1 89 168 ASN A CA 1
ATOM 1231 C C . ASN A 1 168 ? -7.832 -19.344 -0.329 1 89 168 ASN A C 1
ATOM 1233 O O . ASN A 1 168 ? -8.648 -19.438 0.588 1 89 168 ASN A O 1
ATOM 1237 N N . VAL A 1 169 ? -7.48 -18.219 -0.805 1 88.56 169 VAL A N 1
ATOM 1238 C CA . VAL A 1 169 ? -7.914 -16.922 -0.265 1 88.56 169 VAL A CA 1
ATOM 1239 C C . VAL A 1 169 ? -9.43 -16.797 -0.396 1 88.56 169 VAL A C 1
ATOM 1241 O O . VAL A 1 169 ? -10.117 -16.484 0.579 1 88.56 169 VAL A O 1
ATOM 1244 N N . VAL A 1 170 ? -9.953 -17.047 -1.569 1 89.88 170 VAL A N 1
ATOM 1245 C CA . VAL A 1 170 ? -11.375 -16.859 -1.834 1 89.88 170 VAL A CA 1
ATOM 1246 C C . VAL A 1 170 ? -12.188 -17.891 -1.053 1 89.88 170 VAL A C 1
ATOM 1248 O O . VAL A 1 170 ? -13.219 -17.562 -0.458 1 89.88 170 VAL A O 1
ATOM 1251 N N . ASP A 1 171 ? -11.664 -19.125 -1.026 1 87 171 ASP A N 1
ATOM 1252 C CA . ASP A 1 171 ? -12.336 -20.172 -0.266 1 87 171 ASP A CA 1
ATOM 1253 C C . ASP A 1 171 ? -12.43 -19.812 1.213 1 87 171 ASP A C 1
ATOM 1255 O O . ASP A 1 171 ? -13.5 -19.938 1.821 1 87 171 ASP A O 1
ATOM 1259 N N . THR A 1 172 ? -11.367 -19.375 1.749 1 82 172 THR A N 1
ATOM 1260 C CA . THR A 1 172 ? -11.305 -18.969 3.148 1 82 172 THR A CA 1
ATOM 1261 C C . THR A 1 172 ? -12.211 -17.781 3.404 1 82 172 THR A C 1
ATOM 1263 O O . THR A 1 172 ? -12.938 -17.734 4.402 1 82 172 THR A O 1
ATOM 1266 N N . ALA A 1 173 ? -12.18 -16.781 2.508 1 81.94 173 ALA A N 1
ATOM 1267 C CA . ALA A 1 173 ? -12.992 -15.586 2.658 1 81.94 173 ALA A CA 1
ATOM 1268 C C . ALA A 1 173 ? -14.484 -15.922 2.621 1 81.94 173 ALA A C 1
ATOM 1270 O O . ALA A 1 173 ? -15.266 -15.398 3.414 1 81.94 173 ALA A O 1
ATOM 1271 N N . LEU A 1 174 ? -14.891 -16.812 1.748 1 84.56 174 LEU A N 1
ATOM 1272 C CA . LEU A 1 174 ? -16.297 -17.172 1.581 1 84.56 174 LEU A CA 1
ATOM 1273 C C . LEU A 1 174 ? -16.812 -17.938 2.803 1 84.56 174 LEU A C 1
ATOM 1275 O O . LEU A 1 174 ? -17.984 -17.812 3.162 1 84.56 174 LEU A O 1
ATOM 1279 N N . SER A 1 175 ? -15.914 -18.688 3.387 1 80.94 175 SER A N 1
ATOM 1280 C CA . SER A 1 175 ? -16.328 -19.438 4.57 1 80.94 175 SER A CA 1
ATOM 1281 C C . SER A 1 175 ? -16.641 -18.5 5.734 1 80.94 175 SER A C 1
ATOM 1283 O O . SER A 1 175 ? -17.359 -18.875 6.656 1 80.94 175 SER A O 1
ATOM 1285 N N . ARG A 1 176 ? -16.125 -17.375 5.617 1 74.94 176 ARG A N 1
ATOM 1286 C CA . ARG A 1 176 ? -16.297 -16.406 6.703 1 74.94 176 ARG A CA 1
ATOM 1287 C C . ARG A 1 176 ? -17.453 -15.453 6.406 1 74.94 176 ARG A C 1
ATOM 1289 O O . ARG A 1 176 ? -17.906 -14.734 7.297 1 74.94 176 ARG A O 1
ATOM 1296 N N . LEU A 1 177 ? -17.688 -15.312 5.098 1 74.62 177 LEU A N 1
ATOM 1297 C CA . LEU A 1 177 ? -18.75 -14.398 4.684 1 74.62 177 LEU A CA 1
ATOM 1298 C C . LEU A 1 177 ? -20.109 -14.938 5.098 1 74.62 177 LEU A C 1
ATOM 1300 O O . LEU A 1 177 ? -20.469 -16.078 4.766 1 74.62 177 LEU A O 1
ATOM 1304 N N . ASN A 1 178 ? -20.562 -14.477 6.246 1 64.31 178 ASN A N 1
ATOM 1305 C CA . ASN A 1 178 ? -21.922 -14.773 6.68 1 64.31 178 ASN A CA 1
ATOM 1306 C C . ASN A 1 178 ? -22.906 -13.719 6.188 1 64.31 178 ASN A C 1
ATOM 1308 O O . ASN A 1 178 ? -22.688 -12.523 6.355 1 64.31 178 ASN A O 1
ATOM 1312 N N . GLY A 1 179 ? -23.984 -14.164 5.441 1 60.06 179 GLY A N 1
ATOM 1313 C CA . GLY A 1 179 ? -25.156 -13.32 5.266 1 60.06 179 GLY A CA 1
ATOM 1314 C C . GLY A 1 179 ? -24.984 -12.258 4.203 1 60.06 179 GLY A C 1
ATOM 1315 O O . GLY A 1 179 ? -25.422 -11.117 4.371 1 60.06 179 GLY A O 1
ATOM 1316 N N . CYS A 1 180 ? -24.047 -12.562 3.236 1 59.75 180 CYS A N 1
ATOM 1317 C CA . CYS A 1 180 ? -23.953 -11.484 2.258 1 59.75 180 CYS A CA 1
ATOM 1318 C C . CYS A 1 180 ? -25.312 -11.211 1.615 1 59.75 180 CYS A C 1
ATOM 1320 O O . CYS A 1 180 ? -26.109 -12.125 1.417 1 59.75 180 CYS A O 1
ATOM 1322 N N . GLY A 1 181 ? -25.688 -10 1.729 1 62.88 181 GLY A N 1
ATOM 1323 C CA . GLY A 1 181 ? -26.922 -9.57 1.09 1 62.88 181 GLY A CA 1
ATOM 1324 C C . GLY A 1 181 ? -27 -9.953 -0.375 1 62.88 181 GLY A C 1
ATOM 1325 O O . GLY A 1 181 ? -26.172 -10.734 -0.862 1 62.88 181 GLY A O 1
ATOM 1326 N N . GLU A 1 182 ? -28.016 -9.5 -0.959 1 70.12 182 GLU A N 1
ATOM 1327 C CA . GLU A 1 182 ? -28.359 -9.797 -2.35 1 70.12 182 GLU A CA 1
ATOM 1328 C C . GLU A 1 182 ? -27.266 -9.305 -3.295 1 70.12 182 GLU A C 1
ATOM 1330 O O . GLU A 1 182 ? -26.875 -10.016 -4.23 1 70.12 182 GLU A O 1
ATOM 1335 N N . LYS A 1 183 ? -26.672 -8.172 -2.955 1 80.06 183 LYS A N 1
ATOM 1336 C CA . LYS A 1 183 ? -25.625 -7.652 -3.834 1 80.06 183 LYS A CA 1
ATOM 1337 C C . LYS A 1 183 ? -24.25 -7.844 -3.221 1 80.06 183 LYS A C 1
ATOM 1339 O O . LYS A 1 183 ? -23.969 -7.348 -2.125 1 80.06 183 LYS A O 1
ATOM 1344 N N . LYS A 1 184 ? -23.453 -8.719 -3.838 1 85.62 184 LYS A N 1
ATOM 1345 C CA . LYS A 1 184 ? -22.094 -8.984 -3.396 1 85.62 184 LYS A CA 1
ATOM 1346 C C . LYS A 1 184 ? -21.078 -8.125 -4.164 1 85.62 184 LYS A C 1
ATOM 1348 O O . LYS A 1 184 ? -21.062 -8.141 -5.398 1 85.62 184 LYS A O 1
ATOM 1353 N N . ILE A 1 185 ? -20.375 -7.258 -3.395 1 84.44 185 ILE A N 1
ATOM 1354 C CA . ILE A 1 185 ? -19.391 -6.367 -3.994 1 84.44 185 ILE A CA 1
ATOM 1355 C C . ILE A 1 185 ? -18.031 -6.582 -3.336 1 84.44 185 ILE A C 1
ATOM 1357 O O . ILE A 1 185 ? -17.953 -6.801 -2.125 1 84.44 185 ILE A O 1
ATOM 1361 N N . ALA A 1 186 ? -16.969 -6.586 -4.16 1 87.94 186 ALA A N 1
ATOM 1362 C CA . ALA A 1 186 ? -15.609 -6.691 -3.635 1 87.94 186 ALA A CA 1
ATOM 1363 C C . ALA A 1 186 ? -14.695 -5.637 -4.254 1 87.94 186 ALA A C 1
ATOM 1365 O O . ALA A 1 186 ? -14.953 -5.164 -5.363 1 87.94 186 ALA A O 1
ATOM 1366 N N . VAL A 1 187 ? -13.734 -5.184 -3.447 1 87.19 187 VAL A N 1
ATOM 1367 C CA . VAL A 1 187 ? -12.672 -4.316 -3.941 1 87.19 187 VAL A CA 1
ATOM 1368 C C . VAL A 1 187 ? -11.32 -5.027 -3.812 1 87.19 187 VAL A C 1
ATOM 1370 O O . VAL A 1 187 ? -11.008 -5.586 -2.76 1 87.19 187 VAL A O 1
ATOM 1373 N N . ILE A 1 188 ? -10.602 -5.105 -4.914 1 90.69 188 ILE A N 1
ATOM 1374 C CA . ILE A 1 188 ? -9.242 -5.629 -4.934 1 90.6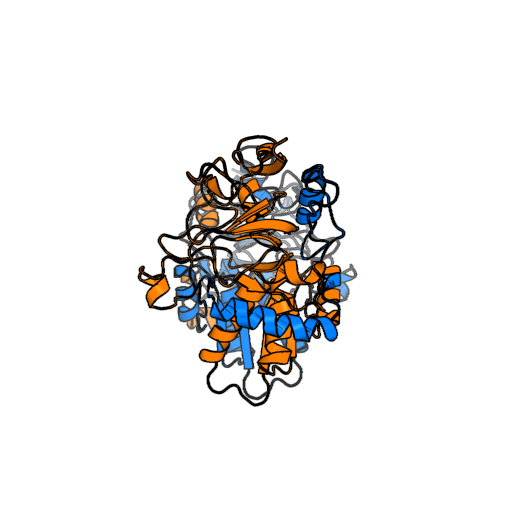9 188 ILE A CA 1
ATOM 1375 C C . ILE A 1 188 ? -8.258 -4.508 -5.262 1 90.69 188 ILE A C 1
ATOM 1377 O O . ILE A 1 188 ? -8.406 -3.826 -6.281 1 90.69 188 ILE A O 1
ATOM 1381 N N . GLN A 1 189 ? -7.301 -4.324 -4.402 1 87.56 189 GLN A N 1
ATOM 1382 C CA . GLN A 1 189 ? -6.336 -3.248 -4.594 1 87.56 189 GLN A CA 1
ATOM 1383 C C . GLN A 1 189 ? -5.004 -3.787 -5.102 1 87.56 189 GLN A C 1
ATOM 1385 O O . GLN A 1 189 ? -4.41 -4.672 -4.484 1 87.56 189 GLN A O 1
ATOM 1390 N N . GLY A 1 190 ? -4.539 -3.184 -6.207 1 88.19 190 GLY A N 1
ATOM 1391 C CA . GLY A 1 190 ? -3.363 -3.676 -6.902 1 88.19 190 GLY A CA 1
ATOM 1392 C C . GLY A 1 190 ? -3.686 -4.723 -7.949 1 88.19 190 GLY A C 1
ATOM 1393 O O . GLY A 1 190 ? -4.109 -5.832 -7.617 1 88.19 190 GLY A O 1
ATOM 1394 N N . ILE A 1 191 ? -3.443 -4.289 -9.203 1 90.94 191 ILE A N 1
ATOM 1395 C CA . ILE A 1 191 ? -3.822 -5.211 -10.266 1 90.94 191 ILE A CA 1
ATOM 1396 C C . ILE A 1 191 ? -2.594 -5.977 -10.75 1 90.94 191 ILE A C 1
ATOM 1398 O O . ILE A 1 191 ? -1.707 -5.402 -11.383 1 90.94 191 ILE A O 1
ATOM 1402 N N . ASN A 1 192 ? -2.527 -7.188 -10.383 1 92.5 192 ASN A N 1
ATOM 1403 C CA . ASN A 1 192 ? -1.583 -8.203 -10.836 1 92.5 192 ASN A CA 1
ATOM 1404 C C . ASN A 1 192 ? -2.275 -9.539 -11.094 1 92.5 192 ASN A C 1
ATOM 1406 O O . ASN A 1 192 ? -3.502 -9.602 -11.195 1 92.5 192 ASN A O 1
ATOM 1410 N N . ILE A 1 193 ? -1.497 -10.547 -11.25 1 94 193 ILE A N 1
ATOM 1411 C CA . ILE A 1 193 ? -2.096 -11.82 -11.625 1 94 193 ILE A CA 1
ATOM 1412 C C . ILE A 1 193 ? -2.965 -12.344 -10.484 1 94 193 ILE A C 1
ATOM 1414 O O . ILE A 1 193 ? -4.008 -12.953 -10.727 1 94 193 ILE A O 1
ATOM 1418 N N . PHE A 1 194 ? -2.586 -12.086 -9.266 1 94.19 194 PHE A N 1
ATOM 1419 C CA . PHE A 1 194 ? -3.393 -12.492 -8.117 1 94.19 194 PHE A CA 1
ATOM 1420 C C . PHE A 1 194 ? -4.742 -11.781 -8.133 1 94.19 194 PHE A C 1
ATOM 1422 O O . PHE A 1 194 ? -5.781 -12.414 -7.918 1 94.19 194 PHE A O 1
ATOM 1429 N N . ALA A 1 195 ? -4.676 -10.516 -8.414 1 95.12 195 ALA A N 1
ATOM 1430 C CA . ALA A 1 195 ? -5.895 -9.711 -8.461 1 95.12 195 ALA A CA 1
ATOM 1431 C C . ALA A 1 195 ? -6.84 -10.211 -9.547 1 95.12 195 ALA A C 1
ATOM 1433 O O . ALA A 1 195 ? -8.055 -10.305 -9.328 1 95.12 195 ALA A O 1
ATOM 1434 N N . ILE A 1 196 ? -6.273 -10.516 -10.672 1 95.75 196 ILE A N 1
ATOM 1435 C CA . ILE A 1 196 ? -7.086 -10.961 -11.797 1 95.75 196 ILE A CA 1
ATOM 1436 C C . ILE A 1 196 ? -7.73 -12.305 -11.469 1 95.75 196 ILE A C 1
ATOM 1438 O O . ILE A 1 196 ? -8.938 -12.484 -11.672 1 95.75 196 ILE A O 1
ATOM 1442 N N . TYR A 1 197 ? -6.973 -13.203 -10.938 1 96.12 197 TYR A N 1
ATOM 1443 C CA . TYR A 1 197 ? -7.527 -14.5 -10.555 1 96.12 197 TYR A CA 1
ATOM 1444 C C . TYR A 1 197 ? -8.555 -14.344 -9.438 1 96.12 197 TYR A C 1
ATOM 1446 O O . TYR A 1 197 ? -9.578 -15.023 -9.422 1 96.12 197 TYR A O 1
ATOM 1454 N N . GLY A 1 198 ? -8.258 -13.469 -8.508 1 96.12 198 GLY A N 1
ATOM 1455 C CA . GLY A 1 198 ? -9.227 -13.164 -7.469 1 96.12 198 GLY A CA 1
ATOM 1456 C C . GLY A 1 198 ? -10.547 -12.656 -8.023 1 96.12 198 GLY A C 1
ATOM 1457 O O . GLY A 1 198 ? -11.617 -13.102 -7.602 1 96.12 198 GLY A O 1
ATOM 1458 N N . CYS A 1 199 ? -10.453 -11.75 -8.953 1 96.62 199 CYS A N 1
ATOM 1459 C CA . CYS A 1 199 ? -11.633 -11.195 -9.602 1 96.62 199 CYS A CA 1
ATOM 1460 C C . CYS A 1 199 ? -12.453 -12.297 -10.266 1 96.62 199 CYS A C 1
ATOM 1462 O O . CYS A 1 199 ? -13.664 -12.383 -10.062 1 96.62 199 CYS A O 1
ATOM 1464 N N . LEU A 1 200 ? -11.781 -13.141 -10.977 1 96.88 200 LEU A N 1
ATOM 1465 C CA . LEU A 1 200 ? -12.461 -14.211 -11.703 1 96.88 200 LEU A CA 1
ATOM 1466 C C . LEU A 1 200 ? -13.109 -15.195 -10.734 1 96.88 200 LEU A C 1
ATOM 1468 O O . LEU A 1 200 ? -14.242 -15.625 -10.945 1 96.88 200 LEU A O 1
ATOM 1472 N N . LEU A 1 201 ? -12.406 -15.578 -9.68 1 96.06 201 LEU A N 1
ATOM 1473 C CA . LEU A 1 201 ? -12.938 -16.516 -8.695 1 96.06 201 LEU A CA 1
ATOM 1474 C C . LEU A 1 201 ? -14.164 -15.922 -7.996 1 96.06 201 LEU A C 1
ATOM 1476 O O . LEU A 1 201 ? -15.164 -16.609 -7.809 1 96.06 201 LEU A O 1
ATOM 1480 N N . LEU A 1 202 ? -14.062 -14.672 -7.629 1 95.25 202 LEU A N 1
ATOM 1481 C CA . LEU A 1 202 ? -15.172 -14.016 -6.949 1 95.25 202 LEU A CA 1
ATOM 1482 C C . LEU A 1 202 ? -16.406 -13.938 -7.855 1 95.25 202 LEU A C 1
ATOM 1484 O O . LEU A 1 202 ? -17.516 -14.203 -7.414 1 95.25 202 LEU A O 1
ATOM 1488 N N . LYS A 1 203 ? -16.188 -13.68 -9.094 1 94.62 203 LYS A N 1
ATOM 1489 C CA . LYS A 1 203 ? -17.297 -13.516 -10.031 1 94.62 203 LYS A CA 1
ATOM 1490 C C . LYS A 1 203 ? -17.859 -14.875 -10.461 1 94.62 203 LYS A C 1
ATOM 1492 O O . LYS A 1 203 ? -19.047 -15.133 -10.32 1 94.62 203 LYS A O 1
ATOM 1497 N N . GLU A 1 204 ? -17 -15.742 -10.859 1 93.5 204 GLU A N 1
ATOM 1498 C CA . GLU A 1 204 ? -17.422 -16.969 -11.539 1 93.5 204 GLU A CA 1
ATOM 1499 C C . GLU A 1 204 ? -17.766 -18.062 -10.539 1 93.5 204 GLU A C 1
ATOM 1501 O O . GLU A 1 204 ? -18.578 -18.938 -10.82 1 93.5 204 GLU A O 1
ATOM 1506 N N . VAL A 1 205 ? -17.141 -18.016 -9.414 1 89.06 205 VAL A N 1
ATOM 1507 C CA . VAL A 1 205 ? -17.344 -19.094 -8.445 1 89.06 205 VAL A CA 1
ATOM 1508 C C . VAL A 1 205 ? -18.25 -18.609 -7.316 1 89.06 205 VAL A C 1
ATOM 1510 O O . VAL A 1 205 ? -19.219 -19.281 -6.953 1 89.06 205 VAL A O 1
ATOM 1513 N N . ALA A 1 206 ? -18 -17.453 -6.859 1 90.44 206 ALA A N 1
ATOM 1514 C CA . ALA A 1 206 ? -18.688 -16.984 -5.652 1 90.44 206 ALA A CA 1
ATOM 1515 C C . ALA A 1 206 ? -19.891 -16.125 -6.004 1 90.44 206 ALA A C 1
ATOM 1517 O O . ALA A 1 206 ? -20.672 -15.758 -5.125 1 90.44 206 ALA A O 1
ATOM 1518 N N . GLY A 1 207 ? -20.016 -15.68 -7.281 1 91 207 GLY A N 1
ATOM 1519 C CA . GLY A 1 207 ? -21.203 -14.984 -7.746 1 91 207 GLY A CA 1
ATOM 1520 C C . GLY A 1 207 ? -21.234 -13.523 -7.348 1 91 207 GLY A C 1
ATOM 1521 O O . GLY A 1 207 ? -22.297 -12.961 -7.098 1 91 207 GLY A O 1
ATOM 1522 N N . PHE A 1 208 ? -20.141 -12.977 -7.191 1 92.81 208 PHE A N 1
ATOM 1523 C CA . PHE A 1 208 ? -20.094 -11.555 -6.902 1 92.81 208 PHE A CA 1
ATOM 1524 C C . PHE A 1 208 ? -20.594 -10.742 -8.086 1 92.81 208 PHE A C 1
ATOM 1526 O O . PHE A 1 208 ? -20.266 -11.047 -9.242 1 92.81 208 PHE A O 1
ATOM 1533 N N . ASN A 1 209 ? -21.422 -9.711 -7.738 1 91.62 209 ASN A N 1
ATOM 1534 C CA . ASN A 1 209 ? -22.016 -8.875 -8.773 1 91.62 209 ASN A CA 1
ATOM 1535 C C . ASN A 1 209 ? -21.016 -7.887 -9.352 1 91.62 209 ASN A C 1
ATOM 1537 O O . ASN A 1 209 ? -20.953 -7.688 -10.562 1 91.62 209 ASN A O 1
ATOM 1541 N N . GLU A 1 210 ? -20.266 -7.277 -8.461 1 91 210 GLU A N 1
ATOM 1542 C CA . GLU A 1 210 ? -19.281 -6.27 -8.852 1 91 210 GLU A CA 1
ATOM 1543 C C . GLU A 1 210 ? -17.953 -6.492 -8.133 1 91 210 GLU A C 1
ATOM 1545 O O . GLU A 1 210 ? -17.938 -6.703 -6.914 1 91 210 GLU A O 1
ATOM 1550 N N . VAL A 1 211 ? -16.906 -6.512 -8.922 1 94.44 211 VAL A N 1
ATOM 1551 C CA . VAL A 1 211 ? -15.555 -6.551 -8.383 1 94.44 211 VAL A CA 1
ATOM 1552 C C . VAL A 1 211 ? -14.758 -5.352 -8.891 1 94.44 211 VAL A C 1
ATOM 1554 O O . VAL A 1 211 ? -14.5 -5.23 -10.086 1 94.44 211 VAL A O 1
ATOM 1557 N N . TYR A 1 212 ? -14.492 -4.422 -7.996 1 90.38 212 TYR A N 1
ATOM 1558 C CA . TYR A 1 212 ? -13.719 -3.232 -8.336 1 90.38 212 TYR A CA 1
ATOM 1559 C C . TYR A 1 212 ? -12.227 -3.492 -8.18 1 90.38 212 TYR A C 1
ATOM 1561 O O . TYR A 1 212 ? -11.789 -4.039 -7.168 1 90.38 212 TYR A O 1
ATOM 1569 N N . LEU A 1 213 ? -11.477 -3.199 -9.219 1 93.31 213 LEU A N 1
ATOM 1570 C CA . LEU A 1 213 ? -10.023 -3.297 -9.188 1 93.31 213 LEU A CA 1
ATOM 1571 C C . LEU A 1 213 ? -9.383 -1.916 -9.273 1 93.31 213 LEU A C 1
ATOM 1573 O O . LEU A 1 213 ? -9.734 -1.118 -10.148 1 93.31 213 LEU A O 1
ATOM 1577 N N . THR A 1 214 ? -8.477 -1.669 -8.359 1 88.62 214 THR A N 1
ATOM 1578 C CA . THR A 1 214 ? -7.855 -0.351 -8.336 1 88.62 214 THR A CA 1
ATOM 1579 C C . THR A 1 214 ? -6.348 -0.463 -8.547 1 88.62 214 THR A C 1
ATOM 1581 O O . THR A 1 214 ? -5.711 -1.38 -8.023 1 88.62 214 THR A O 1
ATOM 1584 N N . ASP A 1 215 ? -5.848 0.382 -9.406 1 87.81 215 ASP A N 1
ATOM 1585 C CA . ASP A 1 215 ? -4.418 0.469 -9.68 1 87.81 215 ASP A CA 1
ATOM 1586 C C . ASP A 1 215 ? -4.043 1.849 -10.219 1 87.81 215 ASP A C 1
ATOM 1588 O O . ASP A 1 215 ? -4.805 2.457 -10.969 1 87.81 215 ASP A O 1
ATOM 1592 N N . GLN A 1 216 ? -2.846 2.281 -9.875 1 80.5 216 GLN A N 1
ATOM 1593 C CA . GLN A 1 216 ? -2.396 3.586 -10.352 1 80.5 216 GLN A CA 1
ATOM 1594 C C . GLN A 1 216 ? -2.07 3.547 -11.844 1 80.5 216 GLN A C 1
ATOM 1596 O O . GLN A 1 216 ? -2.125 4.574 -12.523 1 80.5 216 GLN A O 1
ATOM 1601 N N . SER A 1 217 ? -1.708 2.371 -12.336 1 81.81 217 SER A N 1
ATOM 1602 C CA . SER A 1 217 ? -1.321 2.201 -13.734 1 81.81 217 SER A CA 1
ATOM 1603 C C . SER A 1 217 ? -2.545 2.043 -14.625 1 81.81 217 SER A C 1
ATOM 1605 O O . SER A 1 217 ? -3.35 1.129 -14.43 1 81.81 217 SER A O 1
ATOM 1607 N N . MET A 1 218 ? -2.604 2.916 -15.625 1 81.5 218 MET A N 1
ATOM 1608 C CA . MET A 1 218 ? -3.699 2.824 -16.578 1 81.5 218 MET A CA 1
ATOM 1609 C C . MET A 1 218 ? -3.639 1.509 -17.359 1 81.5 218 MET A C 1
ATOM 1611 O O . MET A 1 218 ? -4.676 0.929 -17.672 1 81.5 218 MET A O 1
ATOM 1615 N N . GLU A 1 219 ? -2.455 1.096 -17.594 1 82.38 219 GLU A N 1
ATOM 1616 C CA . GLU A 1 219 ? -2.264 -0.167 -18.297 1 82.38 219 GLU A CA 1
ATOM 1617 C C . GLU A 1 219 ? -2.838 -1.337 -17.5 1 82.38 219 GLU A C 1
ATOM 1619 O O . GLU A 1 219 ? -3.492 -2.215 -18.078 1 82.38 219 GLU A O 1
ATOM 1624 N N . GLN A 1 220 ? -2.637 -1.27 -16.25 1 85.38 220 GLN A N 1
ATOM 1625 C CA . GLN A 1 220 ? -3.156 -2.33 -15.391 1 85.38 220 GLN A CA 1
ATOM 1626 C C . GLN A 1 220 ? -4.676 -2.248 -15.273 1 85.38 220 GLN A C 1
ATOM 1628 O O . GLN A 1 220 ? -5.355 -3.275 -15.219 1 85.38 220 GLN A O 1
ATOM 1633 N N . GLN A 1 221 ? -5.16 -1.073 -15.336 1 87.25 221 GLN A N 1
ATOM 1634 C CA . GLN A 1 221 ? -6.605 -0.894 -15.25 1 87.25 221 GLN A CA 1
ATOM 1635 C C . GLN A 1 221 ? -7.309 -1.515 -16.453 1 87.25 221 GLN A C 1
ATOM 1637 O O . GLN A 1 221 ? -8.414 -2.047 -16.328 1 87.25 221 GLN A O 1
ATOM 1642 N N . LYS A 1 222 ? -6.703 -1.386 -17.562 1 87.94 222 LYS A N 1
ATOM 1643 C CA . LYS A 1 222 ? -7.273 -1.974 -18.766 1 87.94 222 LYS A CA 1
ATOM 1644 C C . LYS A 1 222 ? -7.418 -3.486 -18.625 1 87.94 222 LYS A C 1
ATOM 1646 O O . LYS A 1 222 ? -8.375 -4.074 -19.141 1 87.94 222 LYS A O 1
ATOM 1651 N N . LEU A 1 223 ? -6.516 -4.141 -17.938 1 88.62 223 LEU A N 1
ATOM 1652 C CA . LEU A 1 223 ? -6.574 -5.582 -17.719 1 88.62 223 LEU A CA 1
ATOM 1653 C C . LEU A 1 223 ? -7.809 -5.953 -16.906 1 88.62 223 LEU A C 1
ATOM 1655 O O . LEU A 1 223 ? -8.422 -7 -17.125 1 88.62 223 LEU A O 1
ATOM 1659 N N . ALA A 1 224 ? -8.094 -5.062 -15.969 1 88.5 224 ALA A N 1
ATOM 1660 C CA . ALA A 1 224 ? -9.266 -5.305 -15.133 1 88.5 224 ALA A CA 1
ATOM 1661 C C . ALA A 1 224 ? -10.516 -5.496 -15.984 1 88.5 224 ALA A C 1
ATOM 1663 O O . ALA A 1 224 ? -11.273 -6.449 -15.781 1 88.5 224 ALA A O 1
ATOM 1664 N N . THR A 1 225 ? -10.68 -4.684 -16.953 1 90.31 225 THR A N 1
ATOM 1665 C CA . THR A 1 225 ? -11.859 -4.723 -17.812 1 90.31 225 THR A CA 1
ATOM 1666 C C . THR A 1 225 ? -11.891 -6.008 -18.641 1 90.31 225 THR A C 1
ATOM 1668 O O . THR A 1 225 ? -12.945 -6.637 -18.766 1 90.31 225 THR A O 1
ATOM 1671 N N . LEU A 1 226 ? -10.781 -6.43 -19.062 1 92.25 226 LEU A N 1
ATOM 1672 C CA . LEU A 1 226 ? -10.664 -7.625 -19.891 1 92.25 226 LEU A CA 1
ATOM 1673 C C . LEU A 1 226 ? -11.117 -8.867 -19.125 1 92.25 226 LEU A C 1
ATOM 1675 O O . LEU A 1 226 ? -11.625 -9.812 -19.719 1 92.25 226 LEU A O 1
ATOM 1679 N N . PHE A 1 227 ? -11.055 -8.812 -17.844 1 94.38 227 PHE A N 1
ATOM 1680 C CA . PHE A 1 227 ? -11.336 -10.008 -17.062 1 94.38 227 PHE A CA 1
ATOM 1681 C C . PHE A 1 227 ? -12.555 -9.789 -16.172 1 94.38 227 PHE A C 1
ATOM 1683 O O . PHE A 1 227 ? -12.68 -10.43 -15.117 1 94.38 227 PHE A O 1
ATOM 1690 N N . GLY A 1 228 ? -13.367 -8.82 -16.578 1 92.25 228 GLY A N 1
ATOM 1691 C CA . GLY A 1 228 ? -14.688 -8.664 -15.984 1 92.25 228 GLY A CA 1
ATOM 1692 C C . GLY A 1 228 ? -14.695 -7.77 -14.758 1 92.25 228 GLY A C 1
ATOM 1693 O O . GLY A 1 228 ? -15.719 -7.629 -14.086 1 92.25 228 GLY A O 1
ATOM 1694 N N . GLY A 1 229 ? -13.57 -7.258 -14.391 1 94.44 229 GLY A N 1
ATOM 1695 C CA . GLY A 1 229 ? -13.5 -6.316 -13.281 1 94.44 229 GLY A CA 1
ATOM 1696 C C . GLY A 1 229 ? -13.891 -4.906 -13.672 1 94.44 229 GLY A C 1
ATOM 1697 O O . GLY A 1 229 ? -14.055 -4.605 -14.859 1 94.44 229 GLY A O 1
ATOM 1698 N N . ILE A 1 230 ? -14.203 -4.055 -12.688 1 92.31 230 ILE A N 1
ATOM 1699 C CA . ILE A 1 230 ? -14.523 -2.643 -12.875 1 92.31 230 ILE A CA 1
ATOM 1700 C C . ILE A 1 230 ? -13.344 -1.782 -12.422 1 92.31 230 ILE A C 1
ATOM 1702 O O . ILE A 1 230 ? -13.07 -1.688 -11.219 1 92.31 230 ILE A O 1
ATOM 1706 N N . PRO A 1 231 ? -12.586 -1.268 -13.391 1 89.19 231 PRO A N 1
ATOM 1707 C CA . PRO A 1 231 ? -11.5 -0.383 -12.969 1 89.19 231 PRO A CA 1
ATOM 1708 C C . PRO A 1 231 ? -11.992 0.827 -12.18 1 89.19 231 PRO A C 1
ATOM 1710 O O . PRO A 1 231 ? -12.984 1.453 -12.555 1 89.19 231 PRO A O 1
ATOM 1713 N N . SER A 1 232 ? -11.367 1.021 -10.961 1 78.38 232 SER A N 1
ATOM 1714 C CA . SER A 1 232 ? -11.82 2.09 -10.078 1 78.38 232 SER A CA 1
ATOM 1715 C C . SER A 1 232 ? -10.641 2.846 -9.477 1 78.38 232 SER A C 1
ATOM 1717 O O . SER A 1 232 ? -10.039 2.391 -8.5 1 78.38 232 SER A O 1
ATOM 1719 N N . PHE A 1 233 ? -9.898 3.615 -10.242 1 67.06 233 PHE A N 1
ATOM 1720 C CA . PHE A 1 233 ? -8.836 4.422 -9.656 1 67.06 233 PHE A CA 1
ATOM 1721 C C . PHE A 1 233 ? -9.008 5.895 -10.008 1 67.06 233 PHE A C 1
ATOM 1723 O O . PHE A 1 233 ? -9.117 6.25 -11.18 1 67.06 233 PHE A O 1
ATOM 1730 N N . ASP A 1 234 ? -9.367 6.664 -9 1 61.44 234 ASP A N 1
ATOM 1731 C CA . ASP A 1 234 ? -9.344 8.109 -9.195 1 61.44 234 ASP A CA 1
ATOM 1732 C C . ASP A 1 234 ? -8.125 8.734 -8.516 1 61.44 234 ASP A C 1
ATOM 1734 O O . ASP A 1 234 ? -8.047 8.773 -7.281 1 61.44 234 ASP A O 1
ATOM 1738 N N . ARG A 1 235 ? -6.898 8.844 -9.305 1 56.47 235 ARG A N 1
ATOM 1739 C CA . ARG A 1 235 ? -5.652 9.43 -8.828 1 56.47 235 ARG A CA 1
ATOM 1740 C C . ARG A 1 235 ? -5.844 10.898 -8.453 1 56.47 235 ARG A C 1
ATOM 1742 O O . ARG A 1 235 ? -4.871 11.633 -8.281 1 56.47 235 ARG A O 1
ATOM 1749 N N . LYS A 1 236 ? -7.055 11.461 -8.234 1 53.19 236 LYS A N 1
ATOM 1750 C CA . LYS A 1 236 ? -7.016 12.914 -8.086 1 53.19 236 LYS A CA 1
ATOM 1751 C C . LYS A 1 236 ? -6.309 13.32 -6.797 1 53.19 236 LYS A C 1
ATOM 1753 O O . LYS A 1 236 ? -6.688 12.875 -5.711 1 53.19 236 LYS A O 1
ATOM 1758 N N . GLY A 1 237 ? -4.957 13.555 -6.922 1 55.69 237 GLY A N 1
ATOM 1759 C CA . GLY A 1 237 ? -4.273 14.195 -5.812 1 55.69 237 GLY A CA 1
ATOM 1760 C C . GLY A 1 237 ? -5.07 15.32 -5.191 1 55.69 237 GLY A C 1
ATOM 1761 O O . GLY A 1 237 ? -5.609 16.172 -5.898 1 55.69 237 GLY A O 1
ATOM 1762 N N . ILE A 1 238 ? -5.762 15.078 -3.947 1 57.81 238 ILE A N 1
ATOM 1763 C CA . ILE A 1 238 ? -6.512 16.141 -3.279 1 57.81 238 ILE A CA 1
ATOM 1764 C C . ILE A 1 238 ? -5.621 16.844 -2.256 1 57.81 238 ILE A C 1
ATOM 1766 O O . ILE A 1 238 ? -4.898 16.172 -1.504 1 57.81 238 ILE A O 1
ATOM 1770 N N . SER A 1 239 ? -5.27 18.141 -2.602 1 60.75 239 SER A N 1
ATOM 1771 C CA . SER A 1 239 ? -4.508 18.922 -1.63 1 60.75 239 SER A CA 1
ATOM 1772 C C . SER A 1 239 ? -5.426 19.781 -0.773 1 60.75 239 SER A C 1
ATOM 1774 O O . SER A 1 239 ? -6.508 20.188 -1.216 1 60.75 239 SER A O 1
ATOM 1776 N N . GLY A 1 240 ? -5.203 19.922 0.548 1 59.38 240 GLY A N 1
ATOM 1777 C CA . GLY A 1 240 ? -5.934 20.75 1.496 1 59.38 240 GLY A CA 1
ATOM 1778 C C . GLY A 1 240 ? -5.699 22.234 1.297 1 59.38 240 GLY A C 1
ATOM 1779 O O . GLY A 1 240 ? -5.598 22.984 2.268 1 59.38 240 GLY A O 1
ATOM 1780 N N . SER A 1 241 ? -5.598 22.703 0.061 1 64.06 241 SER A N 1
ATOM 1781 C CA . SER A 1 241 ? -5.16 24.078 -0.097 1 64.06 241 SER A CA 1
ATOM 1782 C C . SER A 1 241 ? -6.352 25.016 -0.25 1 64.06 241 SER A C 1
ATOM 1784 O O . SER A 1 241 ? -6.191 26.25 -0.236 1 64.06 241 SER A O 1
ATOM 1786 N N . ASN A 1 242 ? -7.5 24.516 -0.136 1 78.06 242 ASN A N 1
ATOM 1787 C CA . ASN A 1 242 ? -8.68 25.344 -0.336 1 78.06 242 ASN A CA 1
ATOM 1788 C C . ASN A 1 242 ? -9.109 26.016 0.96 1 78.06 242 ASN A C 1
ATOM 1790 O O . ASN A 1 242 ? -9.211 25.375 2.004 1 78.06 242 ASN A O 1
ATOM 1794 N N . LYS A 1 243 ? -9.328 27.391 0.88 1 84.31 243 LYS A N 1
ATOM 1795 C CA . LYS A 1 243 ? -9.688 28.203 2.043 1 84.31 243 LYS A CA 1
ATOM 1796 C C . LYS A 1 243 ? -10.93 27.641 2.74 1 84.31 243 LYS A C 1
ATOM 1798 O O . LYS A 1 243 ? -10.984 27.594 3.971 1 84.31 243 LYS A O 1
ATOM 1803 N N . GLN A 1 244 ? -11.852 27.203 1.96 1 87.25 244 GLN A N 1
ATOM 1804 C CA . GLN A 1 244 ? -13.102 26.719 2.533 1 87.25 244 GLN A CA 1
ATOM 1805 C C . GLN A 1 244 ? -12.875 25.438 3.33 1 87.25 244 GLN A C 1
ATOM 1807 O O . GLN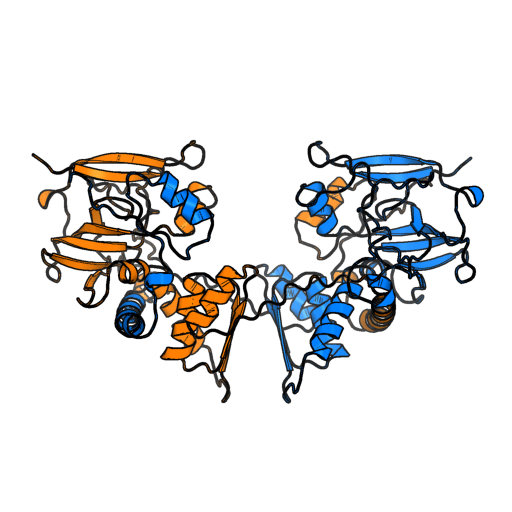 A 1 244 ? -13.492 25.234 4.383 1 87.25 244 GLN A O 1
ATOM 1812 N N . HIS A 1 245 ? -12.039 24.656 2.871 1 89.56 245 HIS A N 1
ATOM 1813 C CA . HIS A 1 245 ? -11.789 23.391 3.543 1 89.56 245 HIS A CA 1
ATOM 1814 C C . HIS A 1 245 ? -11.039 23.594 4.855 1 89.56 245 HIS A C 1
ATOM 1816 O O . HIS A 1 245 ? -11.258 22.859 5.824 1 89.56 245 HIS A O 1
ATOM 1822 N N . LEU A 1 246 ? -10.164 24.594 4.887 1 93.12 246 LEU A N 1
ATOM 1823 C CA . LEU A 1 246 ? -9.492 24.922 6.141 1 93.12 246 LEU A CA 1
ATOM 1824 C C . LEU A 1 246 ? -10.484 25.453 7.168 1 93.12 246 LEU A C 1
ATOM 1826 O O . LEU A 1 246 ? -10.43 25.094 8.344 1 93.12 246 LEU A O 1
ATOM 1830 N N . ASP A 1 247 ? -11.367 26.312 6.691 1 94.75 247 ASP A N 1
ATOM 1831 C CA . ASP A 1 247 ? -12.398 26.844 7.582 1 94.75 247 ASP A CA 1
ATOM 1832 C C . ASP A 1 247 ? -13.227 25.703 8.18 1 94.75 247 ASP A C 1
ATOM 1834 O O . ASP A 1 247 ? -13.453 25.656 9.391 1 94.75 247 ASP A O 1
ATOM 1838 N N . MET A 1 248 ? -13.633 24.828 7.301 1 93.69 248 MET A N 1
ATOM 1839 C CA . MET A 1 248 ? -14.422 23.688 7.742 1 93.69 248 MET A CA 1
ATOM 1840 C C . MET A 1 248 ? -13.617 22.812 8.703 1 93.69 248 MET A C 1
ATOM 1842 O O . MET A 1 248 ? -14.164 22.281 9.672 1 93.69 248 MET A O 1
ATOM 1846 N N . ALA A 1 249 ? -12.391 22.656 8.414 1 95.38 249 ALA A N 1
ATOM 1847 C CA . ALA A 1 249 ? -11.523 21.844 9.258 1 95.38 249 ALA A CA 1
ATOM 1848 C C . ALA A 1 249 ? -11.453 22.406 10.672 1 95.38 249 ALA A C 1
ATOM 1850 O O . ALA A 1 249 ? -11.555 21.656 11.648 1 95.38 249 ALA A O 1
ATOM 1851 N N . VAL A 1 250 ? -11.273 23.719 10.781 1 96.12 250 VAL A N 1
ATOM 1852 C CA . VAL A 1 250 ? -11.18 24.359 12.094 1 96.12 250 VAL A CA 1
ATOM 1853 C C . VAL A 1 250 ? -12.5 24.188 12.836 1 96.12 250 VAL A C 1
ATOM 1855 O O . VAL A 1 250 ? -12.516 23.891 14.031 1 96.12 250 VAL A O 1
ATOM 1858 N N . GLU A 1 251 ? -13.555 24.375 12.102 1 95.19 251 GLU A N 1
ATOM 1859 C CA . GLU A 1 251 ? -14.867 24.188 12.703 1 95.19 251 GLU A CA 1
ATOM 1860 C C . GLU A 1 251 ? -15.055 22.766 13.203 1 95.19 251 GLU A C 1
ATOM 1862 O O . GLU A 1 251 ? -15.484 22.547 14.336 1 95.19 251 GLU A O 1
ATOM 1867 N N . PHE A 1 252 ? -14.711 21.859 12.414 1 94.31 252 PHE A N 1
ATOM 1868 C CA . PHE A 1 252 ? -14.828 20.453 12.75 1 94.31 252 PHE A CA 1
ATOM 1869 C C . PHE A 1 252 ? -13.945 20.094 13.945 1 94.31 252 PHE A C 1
ATOM 1871 O O . PHE A 1 252 ? -14.398 19.453 14.891 1 94.31 252 PHE A O 1
ATOM 1878 N N . LEU A 1 253 ? -12.773 20.531 13.875 1 94.62 253 LEU A N 1
ATOM 1879 C CA . LEU A 1 253 ? -11.812 20.234 14.93 1 94.62 253 LEU A CA 1
ATOM 1880 C C . LEU A 1 253 ? -12.289 20.797 16.281 1 94.62 253 LEU A C 1
ATOM 1882 O O . LEU A 1 253 ? -12.102 20.156 17.312 1 94.62 253 LEU A O 1
ATOM 1886 N N . SER A 1 254 ? -12.82 21.969 16.219 1 95.5 254 SER A N 1
ATOM 1887 C CA . SER A 1 254 ? -13.273 22.641 17.438 1 95.5 254 SER A CA 1
ATOM 1888 C C . SER A 1 254 ? -14.336 21.812 18.156 1 95.5 254 SER A C 1
ATOM 1890 O O . SER A 1 254 ? -14.414 21.828 19.391 1 95.5 254 SER A O 1
ATOM 1892 N N . LYS A 1 255 ? -15.055 21.062 17.422 1 94.06 255 LYS A N 1
ATOM 1893 C CA . LYS A 1 255 ? -16.078 20.188 17.984 1 94.06 255 LYS A CA 1
ATOM 1894 C C . LYS A 1 255 ? -15.492 18.844 18.375 1 94.06 255 LYS A C 1
ATOM 1896 O O . LYS A 1 255 ? -15.727 18.344 19.484 1 94.06 255 LYS A O 1
ATOM 1901 N N . LEU A 1 256 ? -14.734 18.328 17.547 1 93.5 256 LEU A N 1
ATOM 1902 C CA . LEU A 1 256 ? -14.211 16.984 17.703 1 93.5 256 LEU A CA 1
ATOM 1903 C C . LEU A 1 256 ? -13.258 16.906 18.906 1 93.5 256 LEU A C 1
ATOM 1905 O O . LEU A 1 256 ? -13.156 15.875 19.562 1 93.5 256 LEU A O 1
ATOM 1909 N N . CYS A 1 257 ? -12.594 18 19.125 1 94.44 257 CYS A N 1
ATOM 1910 C CA . CYS A 1 257 ? -11.586 17.984 20.188 1 94.44 257 CYS A CA 1
ATOM 1911 C C . CYS A 1 257 ? -12.219 17.812 21.547 1 94.44 257 CYS A C 1
ATOM 1913 O O . CYS A 1 257 ? -11.547 17.469 22.516 1 94.44 257 CYS A O 1
ATOM 1915 N N . LEU A 1 258 ? -13.516 18.062 21.656 1 94.19 258 LEU A N 1
ATOM 1916 C CA . LEU A 1 258 ? -14.25 17.906 22.906 1 94.19 258 LEU A CA 1
ATOM 1917 C C . LEU A 1 258 ? -14.789 16.484 23.047 1 94.19 258 LEU A C 1
ATOM 1919 O O . LEU A 1 258 ? -15.141 16.062 24.156 1 94.19 258 LEU A O 1
ATOM 1923 N N . GLU A 1 259 ? -14.82 15.75 21.969 1 94.38 259 GLU A N 1
ATOM 1924 C CA . GLU A 1 259 ? -15.484 14.453 21.953 1 94.38 259 GLU A CA 1
ATOM 1925 C C . GLU A 1 259 ? -14.477 13.312 21.828 1 94.38 259 GLU A C 1
ATOM 1927 O O . GLU A 1 259 ? -14.75 12.188 22.234 1 94.38 259 GLU A O 1
ATOM 1932 N N . TYR A 1 260 ? -13.344 13.594 21.25 1 94.94 260 TYR A N 1
ATOM 1933 C CA . TYR A 1 260 ? -12.352 12.562 20.984 1 94.94 260 TYR A CA 1
ATOM 1934 C C . TYR A 1 260 ? -10.992 12.961 21.547 1 94.94 260 TYR A C 1
ATOM 1936 O O . TYR A 1 260 ? -10.664 14.148 21.609 1 94.94 260 TYR A O 1
ATOM 1944 N N . PRO A 1 261 ? -10.203 11.984 21.953 1 94.62 261 PRO A N 1
ATOM 1945 C CA . PRO A 1 261 ? -8.867 12.273 22.469 1 94.62 261 PRO A CA 1
ATOM 1946 C C . PRO A 1 261 ? -7.84 12.508 21.359 1 94.62 261 PRO A C 1
ATOM 1948 O O . PRO A 1 261 ? -6.867 11.758 21.234 1 94.62 261 PRO A O 1
ATOM 1951 N N . LEU A 1 262 ? -7.93 13.539 20.672 1 94.69 262 LEU A N 1
ATOM 1952 C CA . LEU A 1 262 ? -7.113 13.828 19.5 1 94.69 262 LEU A CA 1
ATOM 1953 C C . LEU A 1 262 ? -5.648 14 19.891 1 94.69 262 LEU A C 1
ATOM 1955 O O . LEU A 1 262 ? -4.758 13.781 19.062 1 94.69 262 LEU A O 1
ATOM 1959 N N . GLU A 1 263 ? -5.387 14.367 21.094 1 93.19 263 GLU A N 1
ATOM 1960 C CA . GLU A 1 263 ? -4.012 14.57 21.547 1 93.19 263 GLU A CA 1
ATOM 1961 C C . GLU A 1 263 ? -3.225 13.266 21.531 1 93.19 263 GLU A C 1
ATOM 1963 O O . GLU A 1 263 ? -1.992 13.281 21.5 1 93.19 263 GLU A O 1
ATOM 1968 N N . GLU A 1 264 ? -3.934 12.148 21.531 1 91.75 264 GLU A N 1
ATOM 1969 C CA . GLU A 1 264 ? -3.285 10.836 21.5 1 91.75 264 GLU A CA 1
ATOM 1970 C C . GLU A 1 264 ? -2.594 10.594 20.156 1 91.75 264 GLU A C 1
ATOM 1972 O O . GLU A 1 264 ? -1.768 9.688 20.047 1 91.75 264 GLU A O 1
ATOM 1977 N N . LEU A 1 265 ? -2.934 11.398 19.188 1 92.5 265 LEU A N 1
ATOM 1978 C CA . LEU A 1 265 ? -2.365 11.227 17.859 1 92.5 265 LEU A CA 1
ATOM 1979 C C . LEU A 1 265 ? -1.004 11.906 17.75 1 92.5 265 LEU A C 1
ATOM 1981 O O . LEU A 1 265 ? -0.26 11.672 16.797 1 92.5 265 LEU A O 1
ATOM 1985 N N . ILE A 1 266 ? -0.698 12.688 18.75 1 94.31 266 ILE A N 1
ATOM 1986 C CA . ILE A 1 266 ? 0.471 13.562 18.672 1 94.31 266 ILE A CA 1
ATOM 1987 C C . ILE A 1 266 ? 1.524 13.094 19.672 1 94.31 266 ILE A C 1
ATOM 1989 O O . ILE A 1 266 ? 1.194 12.719 20.797 1 94.31 266 ILE A O 1
ATOM 1993 N N . SER A 1 267 ? 2.764 13.18 19.266 1 95.12 267 SER A N 1
ATOM 1994 C CA . SER A 1 267 ? 3.875 12.797 20.125 1 95.12 267 SER A CA 1
ATOM 1995 C C . SER A 1 267 ? 4.086 13.812 21.25 1 95.12 267 SER A C 1
ATOM 1997 O O . SER A 1 267 ? 3.502 14.898 21.219 1 95.12 267 SER A O 1
ATOM 1999 N N . PRO A 1 268 ? 4.883 13.336 22.219 1 92.94 268 PRO A N 1
ATOM 2000 C CA . PRO A 1 268 ? 5.438 14.398 23.047 1 92.94 268 PRO A CA 1
ATOM 2001 C C . PRO A 1 268 ? 6.203 15.445 22.25 1 92.94 268 PRO A C 1
ATOM 2003 O O . PRO A 1 268 ? 6.66 15.164 21.141 1 92.94 268 PRO A O 1
ATOM 2006 N N . LYS A 1 269 ? 6.297 16.609 22.859 1 95.75 269 LYS A N 1
ATOM 2007 C CA . LYS A 1 269 ? 6.91 17.719 22.141 1 95.75 269 LYS A CA 1
ATOM 2008 C C . LYS A 1 269 ? 8.43 17.594 22.109 1 95.75 269 LYS A C 1
ATOM 2010 O O . LYS A 1 269 ? 9.055 17.328 23.141 1 95.75 269 LYS A O 1
ATOM 2015 N N . PHE A 1 270 ? 8.953 17.766 20.953 1 96 270 PHE A N 1
ATOM 2016 C CA . PHE A 1 270 ? 10.398 17.859 20.797 1 96 270 PHE A CA 1
ATOM 2017 C C . PHE A 1 270 ? 10.82 19.312 20.562 1 96 270 PHE A C 1
ATOM 2019 O O . PHE A 1 270 ? 10.094 20.062 19.906 1 96 270 PHE A O 1
ATOM 2026 N N . SER A 1 271 ? 11.984 19.625 21.047 1 94.94 271 SER A N 1
ATOM 2027 C CA . SER A 1 271 ? 12.516 20.969 20.781 1 94.94 271 SER A CA 1
ATOM 2028 C C . SER A 1 271 ? 13.039 21.078 19.359 1 94.94 271 SER A C 1
ATOM 2030 O O . SER A 1 271 ? 13.617 20.125 18.828 1 94.94 271 SER A O 1
ATOM 2032 N N . LEU A 1 272 ? 12.844 22.203 18.75 1 94.69 272 LEU A N 1
ATOM 2033 C CA . LEU A 1 272 ? 13.391 22.484 17.438 1 94.69 272 LEU A CA 1
ATOM 2034 C C . LEU A 1 272 ? 14.883 22.219 17.391 1 94.69 272 LEU A C 1
ATOM 2036 O O . LEU A 1 272 ? 15.422 21.828 16.344 1 94.69 272 LEU A O 1
ATOM 2040 N N . HIS A 1 273 ? 15.547 22.297 18.5 1 91.19 273 HIS A N 1
ATOM 2041 C CA . HIS A 1 273 ? 16.984 22.078 18.594 1 91.19 273 HIS A CA 1
ATOM 2042 C C . HIS A 1 273 ? 17.297 20.578 18.578 1 91.19 273 HIS A C 1
ATOM 2044 O O . HIS A 1 273 ? 18.469 20.203 18.406 1 91.19 273 HIS A O 1
ATOM 2050 N N . ASP A 1 274 ? 16.328 19.828 18.812 1 92.69 274 ASP A N 1
ATOM 2051 C CA . ASP A 1 274 ? 16.516 18.391 18.797 1 92.69 274 ASP A CA 1
ATOM 2052 C C . ASP A 1 274 ? 15.734 17.75 17.641 1 92.69 274 ASP A C 1
ATOM 2054 O O . ASP A 1 274 ? 15.008 16.766 17.844 1 92.69 274 ASP A O 1
ATOM 2058 N N . LEU A 1 275 ? 15.898 18.297 16.516 1 93.38 275 LEU A N 1
ATOM 2059 C CA . LEU A 1 275 ? 15.156 17.844 15.352 1 93.38 275 LEU A CA 1
ATOM 2060 C C . LEU A 1 275 ? 15.547 16.406 14.977 1 93.38 275 LEU A C 1
ATOM 2062 O O . LEU A 1 275 ? 14.703 15.617 14.555 1 93.38 275 LEU A O 1
ATOM 2066 N N . PRO A 1 276 ? 16.844 16.031 15.195 1 94.38 276 PRO A N 1
ATOM 2067 C CA . PRO A 1 276 ? 17.203 14.648 14.875 1 94.38 276 PRO A CA 1
ATOM 2068 C C . PRO A 1 276 ? 16.375 13.625 15.648 1 94.38 276 PRO A C 1
ATOM 2070 O O . PRO A 1 276 ? 15.922 12.633 15.078 1 94.38 276 PRO A O 1
ATOM 2073 N N . SER A 1 277 ? 16.141 13.922 16.906 1 95.12 277 SER A N 1
ATOM 2074 C CA . SER A 1 277 ? 15.32 13.016 17.703 1 95.12 277 SER A CA 1
ATOM 2075 C C . SER A 1 277 ? 13.875 13 17.219 1 95.12 277 SER A C 1
ATOM 2077 O O . SER A 1 277 ? 13.227 11.953 17.188 1 95.12 277 SER A O 1
ATOM 2079 N N . ALA A 1 278 ? 13.414 14.172 16.859 1 95.75 278 ALA A N 1
ATOM 2080 C CA . ALA A 1 278 ? 12.055 14.281 16.344 1 95.75 278 ALA A CA 1
ATOM 2081 C C . ALA A 1 278 ? 11.898 13.484 15.047 1 95.75 278 ALA A C 1
ATOM 2083 O O . ALA A 1 278 ? 10.922 12.75 14.875 1 95.75 278 ALA A O 1
ATOM 2084 N N . ILE A 1 279 ? 12.875 13.594 14.211 1 94.62 279 ILE A N 1
ATOM 2085 C CA . ILE A 1 279 ? 12.852 12.906 12.922 1 94.62 279 ILE A CA 1
ATOM 2086 C C . ILE A 1 279 ? 12.906 11.398 13.141 1 94.62 279 ILE A C 1
ATOM 2088 O O . ILE A 1 279 ? 12.172 10.641 12.508 1 94.62 279 ILE A O 1
ATOM 2092 N N . LYS A 1 280 ? 13.758 10.984 14 1 94.44 280 LYS A N 1
ATOM 2093 C CA . LYS A 1 280 ? 13.852 9.57 14.336 1 94.44 280 LYS A CA 1
ATOM 2094 C C . LYS A 1 280 ? 12.508 9.039 14.828 1 94.44 280 LYS A C 1
ATOM 2096 O O . LYS A 1 280 ? 12.07 7.957 14.414 1 94.44 280 LYS A O 1
ATOM 2101 N N . THR A 1 281 ? 11.906 9.797 15.664 1 94.25 281 THR A N 1
ATOM 2102 C CA . THR A 1 281 ? 10.609 9.406 16.203 1 94.25 281 THR A CA 1
ATOM 2103 C C . THR A 1 281 ? 9.562 9.352 15.086 1 94.25 281 THR A C 1
ATOM 2105 O O . THR A 1 281 ? 8.742 8.438 15.039 1 94.25 281 THR A O 1
ATOM 2108 N N . ALA A 1 282 ? 9.609 10.305 14.211 1 93.5 282 ALA A N 1
ATOM 2109 C CA . ALA A 1 282 ? 8.656 10.367 13.109 1 93.5 282 ALA A CA 1
ATOM 2110 C C . ALA A 1 282 ? 8.797 9.148 12.195 1 93.5 282 ALA A C 1
ATOM 2112 O O . ALA A 1 282 ? 7.801 8.625 11.695 1 93.5 282 ALA A O 1
ATOM 2113 N N . ARG A 1 283 ? 9.961 8.688 12.055 1 90.19 283 ARG A N 1
ATOM 2114 C CA . ARG A 1 283 ? 10.219 7.539 11.188 1 90.19 283 ARG A CA 1
ATOM 2115 C C . ARG A 1 283 ? 9.773 6.238 11.852 1 90.19 283 ARG A C 1
ATOM 2117 O O . ARG A 1 283 ? 9.477 5.258 11.172 1 90.19 283 ARG A O 1
ATOM 2124 N N . GLY A 1 284 ? 9.695 6.23 13.094 1 84.62 284 GLY A N 1
ATOM 2125 C CA . GLY A 1 284 ? 9.297 5.051 13.836 1 84.62 284 GLY A CA 1
ATOM 2126 C C . GLY A 1 284 ? 7.801 4.801 13.805 1 84.62 284 GLY A C 1
ATOM 2127 O O . GLY A 1 284 ? 7.336 3.709 14.148 1 84.62 284 GLY A O 1
ATOM 2128 N N . GLU A 1 285 ? 6.992 5.676 13.453 1 76.75 285 GLU A N 1
ATOM 2129 C CA . GLU A 1 285 ? 5.555 5.586 13.227 1 76.75 285 GLU A CA 1
ATOM 2130 C C . GLU A 1 285 ? 4.812 5.215 14.508 1 76.75 285 GLU A C 1
ATOM 2132 O O . GLU A 1 285 ? 3.734 4.621 14.461 1 76.75 285 GLU A O 1
ATOM 2137 N N . LEU A 1 286 ? 5.434 5.488 15.656 1 78.81 286 LEU A N 1
ATOM 2138 C CA . LEU A 1 286 ? 4.77 5.25 16.938 1 78.81 286 LEU A CA 1
ATOM 2139 C C . LEU A 1 286 ? 3.631 6.242 17.141 1 78.81 286 LEU A C 1
ATOM 2141 O O . LEU A 1 286 ? 2.604 5.898 17.734 1 78.81 286 LEU A O 1
ATOM 2145 N N . TYR A 1 287 ? 3.9 7.426 16.672 1 86.75 287 TYR A N 1
ATOM 2146 C CA . TYR A 1 287 ? 2.895 8.477 16.734 1 86.75 287 TYR A CA 1
ATOM 2147 C C . TYR A 1 287 ? 2.428 8.859 15.328 1 86.75 287 TYR A C 1
ATOM 2149 O O . TYR A 1 287 ? 3.195 8.781 14.367 1 86.75 287 TYR A O 1
ATOM 2157 N N . CYS A 1 288 ? 1.176 9.227 15.242 1 91.12 288 CYS A N 1
ATOM 2158 C CA . CYS A 1 288 ? 0.665 9.633 13.938 1 91.12 288 CYS A CA 1
ATOM 2159 C C . CYS A 1 288 ? 1.343 10.914 13.461 1 91.12 288 CYS A C 1
ATOM 2161 O O . CYS A 1 288 ? 1.576 11.094 12.266 1 91.12 288 CYS A O 1
ATOM 2163 N N . ARG A 1 289 ? 1.612 11.734 14.453 1 94.25 289 ARG A N 1
ATOM 2164 C CA . ARG A 1 289 ? 2.307 12.984 14.156 1 94.25 289 ARG A CA 1
ATOM 2165 C C . ARG A 1 289 ? 3.283 13.344 15.273 1 94.25 289 ARG A C 1
ATOM 2167 O O . ARG A 1 289 ? 3.004 13.109 16.453 1 94.25 289 ARG A O 1
ATOM 2174 N N . VAL A 1 290 ? 4.418 13.93 14.867 1 96.31 290 VAL A N 1
ATOM 2175 C CA . VAL A 1 290 ? 5.43 14.328 15.836 1 96.31 290 VAL A CA 1
ATOM 2176 C C . VAL A 1 290 ? 5.434 15.852 15.984 1 96.31 290 VAL A C 1
ATOM 2178 O O . VAL A 1 290 ? 5.512 16.578 14.992 1 96.31 290 VAL A O 1
ATOM 2181 N N . ALA A 1 291 ? 5.367 16.281 17.219 1 97.31 291 ALA A N 1
ATOM 2182 C CA . ALA A 1 291 ? 5.262 17.719 17.516 1 97.31 291 ALA A CA 1
ATOM 2183 C C . ALA A 1 291 ? 6.633 18.312 17.797 1 97.31 291 ALA A C 1
ATOM 2185 O O . ALA A 1 291 ? 7.469 17.703 18.469 1 97.31 291 ALA A O 1
ATOM 2186 N N . VAL A 1 292 ? 6.848 19.469 17.219 1 97.44 292 VAL A N 1
ATOM 2187 C CA . VAL A 1 292 ? 8.086 20.219 17.406 1 97.44 292 VAL A CA 1
ATOM 2188 C C . VAL A 1 292 ? 7.773 21.625 17.938 1 97.44 292 VAL A C 1
ATOM 2190 O O . VAL A 1 292 ? 7.043 22.375 17.297 1 97.44 292 VAL A O 1
ATOM 2193 N N . THR A 1 293 ? 8.305 21.938 19.062 1 95.56 293 THR A N 1
ATOM 2194 C CA . THR A 1 293 ? 8.016 23.203 19.688 1 95.56 293 THR A CA 1
ATOM 2195 C C . THR A 1 293 ? 9.234 24.125 19.641 1 95.56 293 THR A C 1
ATOM 2197 O O . THR A 1 293 ? 10.359 23.672 19.438 1 95.56 293 THR A O 1
ATOM 2200 N N . THR A 1 294 ? 8.922 25.328 19.656 1 88.69 294 THR A N 1
ATOM 2201 C CA . THR A 1 294 ? 9.977 26.328 19.703 1 88.69 294 THR A CA 1
ATOM 2202 C C . THR A 1 294 ? 10.133 26.891 21.109 1 88.69 294 THR A C 1
ATOM 2204 O O . THR A 1 294 ? 10.891 27.844 21.328 1 88.69 294 THR A O 1
ATOM 2207 N N . GLU A 1 295 ? 9.383 26.281 21.984 1 82.31 295 GLU A N 1
ATOM 2208 C CA . GLU A 1 295 ? 9.484 26.734 23.375 1 82.31 295 GLU A CA 1
ATOM 2209 C C . GLU A 1 295 ? 10.906 26.578 23.906 1 82.31 295 GLU A C 1
ATOM 2211 O O . GLU A 1 295 ? 11.57 25.578 23.625 1 82.31 295 GLU A O 1
ATOM 2216 N N . GLY A 1 296 ? 11.344 27.516 24.625 1 73.94 296 GLY A N 1
ATOM 2217 C CA . GLY A 1 296 ? 12.656 27.469 25.25 1 73.94 296 GLY A CA 1
ATOM 2218 C C . GLY A 1 296 ? 13.75 28.062 24.406 1 73.94 296 GLY A C 1
ATOM 2219 O O . GLY A 1 296 ? 14.898 28.172 24.844 1 73.94 296 GLY A O 1
ATOM 2220 N N . LEU A 1 297 ? 13.344 28.344 23.156 1 74.12 297 LEU A N 1
ATOM 2221 C CA . LEU A 1 297 ? 14.352 28.953 22.297 1 74.12 297 LEU A CA 1
ATOM 2222 C C . LEU A 1 297 ? 14.523 30.438 22.609 1 74.12 297 LEU A C 1
ATOM 2224 O O . LEU A 1 297 ? 13.562 31.109 22.984 1 74.12 297 LEU A O 1
ATOM 2228 N N . ARG A 1 298 ? 15.805 30.844 22.844 1 62.28 298 ARG A N 1
ATOM 2229 C CA . ARG A 1 298 ? 16.125 32.25 23.062 1 62.28 298 ARG A CA 1
ATOM 2230 C C . ARG A 1 298 ? 15.797 33.062 21.828 1 62.28 298 ARG A C 1
ATOM 2232 O O . ARG A 1 298 ? 16.312 32.812 20.734 1 62.28 298 ARG A O 1
ATOM 2239 N N . THR A 1 299 ? 14.562 33.656 21.719 1 61.41 299 THR A N 1
ATOM 2240 C CA . THR A 1 299 ? 14.211 34.531 20.625 1 61.41 299 THR A CA 1
ATOM 2241 C C . THR A 1 299 ? 14.383 36 21.016 1 61.41 299 THR A C 1
ATOM 2243 O O . THR A 1 299 ? 14.297 36.344 22.203 1 61.41 299 THR A O 1
ATOM 2246 N N . MET B 1 1 ? 18.359 45.062 20.703 1 42.47 1 MET B N 1
ATOM 2247 C CA . MET B 1 1 ? 19.031 43.906 20.125 1 42.47 1 MET B CA 1
ATOM 2248 C C . MET B 1 1 ? 18.047 43.062 19.312 1 42.47 1 MET B C 1
ATOM 2250 O O . MET B 1 1 ? 16.953 42.75 19.781 1 42.47 1 MET B O 1
ATOM 2254 N N . ALA B 1 2 ? 18.281 42.969 18 1 63.16 2 ALA B N 1
ATOM 2255 C CA . ALA B 1 2 ? 17.281 42.375 17.125 1 63.16 2 ALA B CA 1
ATOM 2256 C C . ALA B 1 2 ? 17.078 40.906 17.469 1 63.16 2 ALA B C 1
ATOM 2258 O O . ALA B 1 2 ? 18.016 40.219 17.859 1 63.16 2 ALA B O 1
ATOM 2259 N N . GLY B 1 3 ? 15.93 40.438 17.797 1 84.88 3 GLY B N 1
ATOM 2260 C CA . GLY B 1 3 ? 15.641 39.062 18.156 1 84.88 3 GLY B CA 1
ATOM 2261 C C . GLY B 1 3 ? 16.156 38.062 17.141 1 84.88 3 GLY B C 1
ATOM 2262 O O . GLY B 1 3 ? 16.656 38.438 16.078 1 84.88 3 GLY B O 1
ATOM 2263 N N . LEU B 1 4 ? 16.406 36.875 17.578 1 89.25 4 LEU B N 1
ATOM 2264 C CA . LEU B 1 4 ? 16.938 35.844 16.703 1 89.25 4 LEU B CA 1
ATOM 2265 C C . LEU B 1 4 ? 15.844 34.812 16.391 1 89.25 4 LEU B C 1
ATOM 2267 O O . LEU B 1 4 ? 14.992 34.531 17.219 1 89.25 4 LEU B O 1
ATOM 2271 N N . VAL B 1 5 ? 15.977 34.344 15.102 1 92 5 VAL B N 1
ATOM 2272 C CA . VAL B 1 5 ? 15.117 33.281 14.633 1 92 5 VAL B CA 1
ATOM 2273 C C . VAL B 1 5 ? 15.922 31.984 14.508 1 92 5 VAL B C 1
ATOM 2275 O O . VAL B 1 5 ? 17.047 31.984 14 1 92 5 VAL B O 1
ATOM 2278 N N . THR B 1 6 ? 15.398 30.953 15.094 1 93.12 6 THR B N 1
ATOM 2279 C CA . THR B 1 6 ? 15.945 29.625 14.836 1 93.12 6 THR B CA 1
ATOM 2280 C C . THR B 1 6 ? 15.141 28.922 13.75 1 93.12 6 THR B C 1
ATOM 2282 O O . THR B 1 6 ? 13.906 28.938 13.766 1 93.12 6 THR B O 1
ATOM 2285 N N . ARG B 1 7 ? 15.867 28.406 12.742 1 92.75 7 ARG B N 1
ATOM 2286 C CA . ARG B 1 7 ? 15.156 27.719 11.664 1 92.75 7 ARG B CA 1
ATOM 2287 C C . ARG B 1 7 ? 15.914 26.484 11.203 1 92.75 7 ARG B C 1
ATOM 2289 O O . ARG B 1 7 ? 17.141 26.422 11.305 1 92.75 7 ARG B O 1
ATOM 2296 N N . VAL B 1 8 ? 15.164 25.484 10.773 1 93.38 8 VAL B N 1
ATOM 2297 C CA . VAL B 1 8 ? 15.719 24.266 10.188 1 93.38 8 VAL B CA 1
ATOM 2298 C C . VAL B 1 8 ? 15.719 24.375 8.664 1 93.38 8 VAL B C 1
ATOM 2300 O O . VAL B 1 8 ? 14.656 24.484 8.047 1 93.38 8 VAL B O 1
ATOM 2303 N N . VAL B 1 9 ? 16.922 24.281 8.078 1 91.88 9 VAL B N 1
ATOM 2304 C CA . VAL B 1 9 ? 17.078 24.516 6.648 1 91.88 9 VAL B CA 1
ATOM 2305 C C . VAL B 1 9 ? 17.5 23.219 5.961 1 91.88 9 VAL B C 1
ATOM 2307 O O . VAL B 1 9 ? 18.5 22.609 6.344 1 91.88 9 VAL B O 1
ATOM 2310 N N . PHE B 1 10 ? 16.688 22.797 4.996 1 93 10 PHE B N 1
ATOM 2311 C CA . PHE B 1 10 ? 17.047 21.688 4.137 1 93 10 PHE B CA 1
ATOM 2312 C C . PHE B 1 10 ? 18.156 22.078 3.168 1 93 10 PHE B C 1
ATOM 2314 O O . PHE B 1 10 ? 18.031 23.062 2.445 1 93 10 PHE B O 1
ATOM 2321 N N . VAL B 1 11 ? 19.141 21.281 3.152 1 91.5 11 VAL B N 1
ATOM 2322 C CA . VAL B 1 11 ? 20.297 21.672 2.355 1 91.5 11 VAL B CA 1
ATOM 2323 C C . VAL B 1 11 ? 20.562 20.625 1.273 1 91.5 11 VAL B C 1
ATOM 2325 O O . VAL B 1 11 ? 21.609 20.672 0.609 1 91.5 11 VAL B O 1
ATOM 2328 N N . GLY B 1 12 ? 19.688 19.703 1.133 1 90.69 12 GLY B N 1
ATOM 2329 C CA . GLY B 1 12 ? 19.797 18.703 0.077 1 90.69 12 GLY B CA 1
ATOM 2330 C C . GLY B 1 12 ? 19.922 17.297 0.602 1 90.69 12 GLY B C 1
ATOM 2331 O O . GLY B 1 12 ? 20.625 17.047 1.59 1 90.69 12 GLY B O 1
ATOM 2332 N N . ALA B 1 13 ? 19.359 16.391 -0.077 1 90.12 13 ALA B N 1
ATOM 2333 C CA . ALA B 1 13 ? 19.281 15 0.375 1 90.12 13 ALA B CA 1
ATOM 2334 C C . ALA B 1 13 ? 20.641 14.312 0.259 1 90.12 13 ALA B C 1
ATOM 2336 O O . ALA B 1 13 ? 20.875 13.297 0.916 1 90.12 13 ALA B O 1
ATOM 2337 N N . SER B 1 14 ? 21.438 14.773 -0.56 1 90.12 14 SER B N 1
ATOM 2338 C CA . SER B 1 14 ? 22.75 14.18 -0.775 1 90.12 14 SER B CA 1
ATOM 2339 C C . SER B 1 14 ? 23.688 14.492 0.38 1 90.12 14 SER B C 1
ATOM 2341 O O . SER B 1 14 ? 24.719 13.82 0.552 1 90.12 14 SER B O 1
ATOM 2343 N N . LYS B 1 15 ? 23.406 15.508 1.099 1 90.75 15 LYS B N 1
ATOM 2344 C CA . LYS B 1 15 ? 24.219 15.875 2.26 1 90.75 15 LYS B CA 1
ATOM 2345 C C . LYS B 1 15 ? 23.797 15.078 3.492 1 90.75 15 LYS B C 1
ATOM 2347 O O . LYS B 1 15 ? 22.641 14.688 3.621 1 90.75 15 LYS B O 1
ATOM 2352 N N . LYS B 1 16 ? 24.812 14.75 4.336 1 88.31 16 LYS B N 1
ATOM 2353 C CA . LYS B 1 16 ? 24.516 14.016 5.562 1 88.31 16 LYS B CA 1
ATOM 2354 C C . LYS B 1 16 ? 25.047 14.758 6.789 1 88.31 16 LYS B C 1
ATOM 2356 O O . LYS B 1 16 ? 26.25 14.875 6.977 1 88.31 16 LYS B O 1
ATOM 2361 N N . PRO B 1 17 ? 24.125 15.492 7.637 1 90 17 PRO B N 1
ATOM 2362 C CA . PRO B 1 17 ? 22.672 15.422 7.496 1 90 17 PRO B CA 1
ATOM 2363 C C . PRO B 1 17 ? 22.156 16.297 6.367 1 90 17 PRO B C 1
ATOM 2365 O O . PRO B 1 17 ? 22.828 17.25 5.945 1 90 17 PRO B O 1
ATOM 2368 N N . SER B 1 18 ? 20.984 16.016 5.969 1 93.12 18 SER B N 1
ATOM 2369 C CA . SER B 1 18 ? 20.375 16.703 4.836 1 93.12 18 SER B CA 1
ATOM 2370 C C . SER B 1 18 ? 19.75 18.031 5.27 1 93.12 18 SER B C 1
ATOM 2372 O O . SER B 1 18 ? 19.094 18.703 4.473 1 93.12 18 SER B O 1
ATOM 2374 N N . PHE B 1 19 ? 19.891 18.438 6.562 1 93.94 19 PHE B N 1
ATOM 2375 C CA . PHE B 1 19 ? 19.359 19.688 7.09 1 93.94 19 PHE B CA 1
ATOM 2376 C C . PHE B 1 19 ? 20.344 20.297 8.102 1 93.94 19 PHE B C 1
ATOM 2378 O O . PHE B 1 19 ? 21.219 19.594 8.617 1 93.94 19 PHE B O 1
ATOM 2385 N N . VAL B 1 20 ? 20.219 21.594 8.32 1 92.88 20 VAL B N 1
ATOM 2386 C CA . VAL B 1 20 ? 21 22.297 9.328 1 92.88 20 VAL B CA 1
ATOM 2387 C C . VAL B 1 20 ? 20.078 23.203 10.141 1 92.88 20 VAL B C 1
ATOM 2389 O O . VAL B 1 20 ? 19.125 23.781 9.602 1 92.88 20 VAL B O 1
ATOM 2392 N N . THR B 1 21 ? 20.312 23.281 11.422 1 92.56 21 THR B N 1
ATOM 2393 C CA . THR B 1 21 ? 19.656 24.266 12.273 1 92.56 21 THR B CA 1
ATOM 2394 C C . THR B 1 21 ? 20.5 25.531 12.398 1 92.56 21 THR B C 1
ATOM 2396 O O . THR B 1 21 ? 21.656 25.453 12.82 1 92.56 21 THR B O 1
ATOM 2399 N N . GLU B 1 22 ? 19.922 26.594 11.953 1 91.25 22 GLU B N 1
ATOM 2400 C CA . GLU B 1 22 ? 20.688 27.844 11.984 1 91.25 22 GLU B CA 1
ATOM 2401 C C . GLU B 1 22 ? 19.859 28.984 12.555 1 91.25 22 GLU B C 1
ATOM 2403 O O . GLU B 1 22 ? 18.656 28.828 12.82 1 91.25 22 GLU B O 1
ATOM 2408 N N . THR B 1 23 ? 20.547 30.094 12.828 1 90.38 23 THR B N 1
ATOM 2409 C CA . THR B 1 23 ? 19.891 31.281 13.344 1 90.38 23 THR B CA 1
ATOM 2410 C C . THR B 1 23 ? 20 32.438 12.344 1 90.38 23 THR B C 1
ATOM 2412 O O . THR B 1 23 ? 20.922 32.469 11.539 1 90.38 23 THR B O 1
ATOM 2415 N N . CYS B 1 24 ? 19 33.281 12.336 1 88.25 24 CYS B N 1
ATOM 2416 C CA . CYS B 1 24 ? 19 34.5 11.539 1 88.25 24 CYS B CA 1
ATOM 2417 C C . CYS B 1 24 ? 18.266 35.625 12.266 1 88.25 24 CYS B C 1
ATOM 2419 O O . CYS B 1 24 ? 17.609 35.375 13.273 1 88.25 24 CYS B O 1
ATOM 2421 N N . PRO B 1 25 ? 18.484 36.812 11.859 1 88.44 25 PRO B N 1
ATOM 2422 C CA . PRO B 1 25 ? 17.828 37.938 12.547 1 88.44 25 PRO B CA 1
ATOM 2423 C C . PRO B 1 25 ? 16.312 37.875 12.438 1 88.44 25 PRO B C 1
ATOM 2425 O O . PRO B 1 25 ? 15.773 37.469 11.398 1 88.44 25 PRO B O 1
ATOM 2428 N N . LEU B 1 26 ? 15.688 38.25 13.508 1 91.56 26 LEU B N 1
ATOM 2429 C CA . LEU B 1 26 ? 14.234 38.344 13.516 1 91.56 26 LEU B CA 1
ATOM 2430 C C . LEU B 1 26 ? 13.766 39.531 12.648 1 91.56 26 LEU B C 1
ATOM 2432 O O . LEU B 1 26 ? 14.211 40.656 12.836 1 91.56 26 LEU B O 1
ATOM 2436 N N . PRO B 1 27 ? 12.922 39.219 11.742 1 88.75 27 PRO B N 1
ATOM 2437 C CA . PRO B 1 27 ? 12.398 40.312 10.906 1 88.75 27 PRO B CA 1
ATOM 2438 C C . PRO B 1 27 ? 11.539 41.281 11.695 1 88.75 27 PRO B C 1
ATOM 2440 O O . PRO B 1 27 ? 10.938 40.938 12.703 1 88.75 27 PRO B O 1
ATOM 2443 N N . THR B 1 28 ? 11.523 42.531 11.242 1 85.94 28 THR B N 1
ATOM 2444 C CA . THR B 1 28 ? 10.664 43.562 11.797 1 85.94 28 THR B CA 1
ATOM 2445 C C . THR B 1 28 ? 9.594 43.969 10.789 1 85.94 28 THR B C 1
ATOM 2447 O O . THR B 1 28 ? 9.523 43.438 9.695 1 85.94 28 THR B O 1
ATOM 2450 N N . ILE B 1 29 ? 8.75 44.875 11.227 1 84.31 29 ILE B N 1
ATOM 2451 C CA . ILE B 1 29 ? 7.625 45.281 10.398 1 84.31 29 ILE B CA 1
ATOM 2452 C C . ILE B 1 29 ? 8.141 45.844 9.07 1 84.31 29 ILE B C 1
ATOM 2454 O O . ILE B 1 29 ? 7.48 45.688 8.039 1 84.31 29 ILE B O 1
ATOM 2458 N N . ILE B 1 30 ? 9.312 46.406 9.016 1 83.25 30 ILE B N 1
ATOM 2459 C CA . ILE B 1 30 ? 9.844 47.062 7.816 1 83.25 30 ILE B CA 1
ATOM 2460 C C . ILE B 1 30 ? 10.25 45.969 6.805 1 83.25 30 ILE B C 1
ATOM 2462 O O . ILE B 1 30 ? 10.398 46.25 5.613 1 83.25 30 ILE B O 1
ATOM 2466 N N . ASP B 1 31 ? 10.484 44.75 7.328 1 86.81 31 ASP B N 1
ATOM 2467 C CA . ASP B 1 31 ? 10.914 43.656 6.473 1 86.81 31 ASP B CA 1
ATOM 2468 C C . ASP B 1 31 ? 9.719 42.969 5.816 1 86.81 31 ASP B C 1
ATOM 2470 O O . ASP B 1 31 ? 9.883 42.125 4.926 1 86.81 31 ASP B O 1
ATOM 2474 N N . LEU B 1 32 ? 8.508 43.281 6.258 1 89.81 32 LEU B N 1
ATOM 2475 C CA . LEU B 1 32 ? 7.301 42.688 5.727 1 89.81 32 LEU B CA 1
ATOM 2476 C C . LEU B 1 32 ? 6.711 43.5 4.598 1 89.81 32 LEU B C 1
ATOM 2478 O O . LEU B 1 32 ? 6.758 44.75 4.645 1 89.81 32 LEU B O 1
ATOM 2482 N N . VAL B 1 33 ? 6.211 42.844 3.629 1 88.5 33 VAL B N 1
ATOM 2483 C CA . VAL B 1 33 ? 5.461 43.531 2.58 1 88.5 33 VAL B CA 1
ATOM 2484 C C . VAL B 1 33 ? 3.967 43.469 2.891 1 88.5 33 VAL B C 1
ATOM 2486 O O . VAL B 1 33 ? 3.539 42.719 3.77 1 88.5 33 VAL B O 1
ATOM 2489 N N . ASP B 1 34 ? 3.223 44.281 2.139 1 92.62 34 ASP B N 1
ATOM 2490 C CA . ASP B 1 34 ? 1.789 44.375 2.391 1 92.62 34 ASP B CA 1
ATOM 2491 C C . ASP B 1 34 ? 1.118 43 2.291 1 92.62 34 ASP B C 1
ATOM 2493 O O . ASP B 1 34 ? 1.395 42.25 1.365 1 92.62 34 ASP B O 1
ATOM 2497 N N . GLY B 1 35 ? 0.299 42.688 3.297 1 93.94 35 GLY B N 1
ATOM 2498 C CA . GLY B 1 35 ? -0.45 41.438 3.291 1 93.94 35 GLY B CA 1
ATOM 2499 C C . GLY B 1 35 ? 0.267 40.281 4.004 1 93.94 35 GLY B C 1
ATOM 2500 O O . GLY B 1 35 ? -0.295 39.219 4.184 1 93.94 35 GLY B O 1
ATOM 2501 N N . GLU B 1 36 ? 1.442 40.531 4.453 1 94.06 36 GLU B N 1
ATOM 2502 C CA . GLU B 1 36 ? 2.219 39.469 5.117 1 94.06 36 GLU B CA 1
ATOM 2503 C C . GLU B 1 36 ? 2.023 39.531 6.629 1 94.06 36 GLU B C 1
ATOM 2505 O O . GLU B 1 36 ? 1.607 40.531 7.176 1 94.06 36 GLU B O 1
ATOM 2510 N N . VAL B 1 37 ? 2.264 38.438 7.277 1 95.69 37 VAL B N 1
ATOM 2511 C CA . VAL B 1 37 ? 2.107 38.281 8.719 1 95.69 37 VAL B CA 1
ATOM 2512 C C . VAL B 1 37 ? 3.301 37.531 9.289 1 95.69 37 VAL B C 1
ATOM 2514 O O . VAL B 1 37 ? 3.684 36.469 8.766 1 95.69 37 VAL B O 1
ATOM 2517 N N . LEU B 1 38 ? 3.914 38.125 10.266 1 95.38 38 LEU B N 1
ATOM 2518 C CA . LEU B 1 38 ? 4.969 37.438 11 1 95.38 38 LEU B CA 1
ATOM 2519 C C . LEU B 1 38 ? 4.398 36.688 12.195 1 95.38 38 LEU B C 1
ATOM 2521 O O . LEU B 1 38 ? 3.746 37.281 13.055 1 95.38 38 LEU B O 1
ATOM 2525 N N . LEU B 1 39 ? 4.629 35.406 12.148 1 96.69 39 LEU B N 1
ATOM 2526 C CA . LEU B 1 39 ? 4.145 34.562 13.227 1 96.69 39 LEU B CA 1
ATOM 2527 C C . LEU B 1 39 ? 5.297 34.062 14.094 1 96.69 39 LEU B C 1
ATOM 2529 O O . LEU B 1 39 ? 6.387 33.781 13.594 1 96.69 39 LEU B O 1
ATOM 2533 N N . LYS B 1 40 ? 5.027 34.031 15.367 1 96.56 40 LYS B N 1
ATOM 2534 C CA . LYS B 1 40 ? 5.781 33.156 16.234 1 96.56 40 LYS B CA 1
ATOM 2535 C C . LYS B 1 40 ? 5.172 31.75 16.25 1 96.56 40 LYS B C 1
ATOM 2537 O O . LYS B 1 40 ? 4.012 31.562 16.625 1 96.56 40 LYS B O 1
ATOM 2542 N N . ILE B 1 41 ? 5.914 30.797 15.852 1 97.19 41 ILE B N 1
ATOM 2543 C CA . ILE B 1 41 ? 5.391 29.422 15.805 1 97.19 41 ILE B CA 1
ATOM 2544 C C . ILE B 1 41 ? 5.289 28.859 17.219 1 97.19 41 ILE B C 1
ATOM 2546 O O . ILE B 1 41 ? 6.266 28.891 17.984 1 97.19 41 ILE B O 1
ATOM 2550 N N . ARG B 1 42 ? 4.176 28.422 17.609 1 97.25 42 ARG B N 1
ATOM 2551 C CA . ARG B 1 42 ? 3.951 27.812 18.922 1 97.25 42 ARG B CA 1
ATOM 2552 C C . ARG B 1 42 ? 4.227 26.312 18.891 1 97.25 42 ARG B C 1
ATOM 2554 O O . ARG B 1 42 ? 4.922 25.781 19.75 1 97.25 42 ARG B O 1
ATOM 2561 N N . LEU B 1 43 ? 3.693 25.703 17.938 1 97.94 43 LEU B N 1
ATOM 2562 C CA . LEU B 1 43 ? 3.838 24.25 17.781 1 97.94 43 LEU B CA 1
ATOM 2563 C C . LEU B 1 43 ? 3.721 23.859 16.312 1 97.94 43 LEU B C 1
ATOM 2565 O O . LEU B 1 43 ? 2.793 24.281 15.617 1 97.94 43 LEU B O 1
ATOM 2569 N N . ALA B 1 44 ? 4.703 23.156 15.828 1 97.62 44 ALA B N 1
ATOM 2570 C CA . ALA B 1 44 ? 4.711 22.609 14.477 1 97.62 44 ALA B CA 1
ATOM 2571 C C . ALA B 1 44 ? 4.746 21.078 14.508 1 97.62 44 ALA B C 1
ATOM 2573 O O . ALA B 1 44 ? 4.836 20.469 15.578 1 97.62 44 ALA B O 1
ATOM 2574 N N . THR B 1 45 ? 4.559 20.453 13.32 1 97.12 45 THR B N 1
ATOM 2575 C CA . THR B 1 45 ? 4.645 19 13.25 1 97.12 45 THR B CA 1
ATOM 2576 C C . THR B 1 45 ? 5.527 18.562 12.086 1 97.12 45 THR B C 1
ATOM 2578 O O . THR B 1 45 ? 5.859 19.375 11.219 1 97.12 45 THR B O 1
ATOM 2581 N N . ILE B 1 46 ? 5.922 17.375 12.18 1 95.88 46 ILE B N 1
ATOM 2582 C CA . ILE B 1 46 ? 6.641 16.75 11.07 1 95.88 46 ILE B CA 1
ATOM 2583 C C . ILE B 1 46 ? 5.684 15.898 10.25 1 95.88 46 ILE B C 1
ATOM 2585 O O . ILE B 1 46 ? 5.047 14.984 10.781 1 95.88 46 ILE B O 1
ATOM 2589 N N . CYS B 1 47 ? 5.582 16.234 9.039 1 93.12 47 CYS B N 1
ATOM 2590 C CA . CYS B 1 47 ? 4.754 15.484 8.102 1 93.12 47 CYS B CA 1
ATOM 2591 C C . CYS B 1 47 ? 5.59 14.469 7.328 1 93.12 47 CYS B C 1
ATOM 2593 O O . CYS B 1 47 ? 6.801 14.641 7.184 1 93.12 47 CYS B O 1
ATOM 2595 N N . THR B 1 48 ? 4.922 13.438 6.801 1 90.5 48 THR B N 1
ATOM 2596 C CA . THR B 1 48 ? 5.617 12.461 5.969 1 90.5 48 THR B CA 1
ATOM 2597 C C . THR B 1 48 ? 6.281 13.141 4.773 1 90.5 48 THR B C 1
ATOM 2599 O O . THR B 1 48 ? 7.363 12.734 4.34 1 90.5 48 THR B O 1
ATOM 2602 N N . ALA B 1 49 ? 5.684 14.172 4.254 1 88.19 49 ALA B N 1
ATOM 2603 C CA . ALA B 1 49 ? 6.254 14.922 3.139 1 88.19 49 ALA B CA 1
ATOM 2604 C C . ALA B 1 49 ? 7.617 15.5 3.512 1 88.19 49 ALA B C 1
ATOM 2606 O O . ALA B 1 49 ? 8.508 15.602 2.666 1 88.19 49 ALA B O 1
ATOM 2607 N N . ASP B 1 50 ? 7.738 15.922 4.73 1 91.94 50 ASP B N 1
ATOM 2608 C CA . ASP B 1 50 ? 9.039 16.406 5.199 1 91.94 50 ASP B CA 1
ATOM 2609 C C . ASP B 1 50 ? 10.078 15.289 5.16 1 91.94 50 ASP B C 1
ATOM 2611 O O . ASP B 1 50 ? 11.211 15.508 4.723 1 91.94 50 ASP B O 1
ATOM 2615 N N . LEU B 1 51 ? 9.68 14.117 5.594 1 92.25 51 LEU B N 1
ATOM 2616 C CA . LEU B 1 51 ? 10.578 12.969 5.605 1 92.25 51 LEU B CA 1
ATOM 2617 C C . LEU B 1 51 ? 10.969 12.578 4.188 1 92.25 51 LEU B C 1
ATOM 2619 O O . LEU B 1 51 ? 12.133 12.258 3.926 1 92.25 51 LEU B O 1
ATOM 2623 N N . ASP B 1 52 ? 9.977 12.578 3.318 1 89.75 52 ASP B N 1
ATOM 2624 C CA . ASP B 1 52 ? 10.242 12.258 1.919 1 89.75 52 ASP B CA 1
ATOM 2625 C C . ASP B 1 52 ? 11.242 13.234 1.312 1 89.75 52 ASP B C 1
ATOM 2627 O O . ASP B 1 52 ? 12.094 12.836 0.505 1 89.75 52 ASP B O 1
ATOM 2631 N N . THR B 1 53 ? 11.141 14.453 1.661 1 88.81 53 THR B N 1
ATOM 2632 C CA . THR B 1 53 ? 12.094 15.461 1.215 1 88.81 53 THR B CA 1
ATOM 2633 C C . THR B 1 53 ? 13.492 15.148 1.728 1 88.81 53 THR B C 1
ATOM 2635 O O . THR B 1 53 ? 14.461 15.164 0.962 1 88.81 53 THR B O 1
ATOM 2638 N N . LEU B 1 54 ? 13.562 14.828 2.957 1 91.19 54 LEU B N 1
ATOM 2639 C CA . LEU B 1 54 ? 14.844 14.523 3.574 1 91.19 54 LEU B CA 1
ATOM 2640 C C . LEU B 1 54 ? 15.492 13.305 2.924 1 91.19 54 LEU B C 1
ATOM 2642 O O . LEU B 1 54 ? 16.719 13.219 2.832 1 91.19 54 LEU B O 1
ATOM 2646 N N . ASP B 1 55 ? 14.633 12.453 2.441 1 89.44 55 ASP B N 1
ATOM 2647 C CA . ASP B 1 55 ? 15.109 11.203 1.867 1 89.44 55 ASP B CA 1
ATOM 2648 C C . ASP B 1 55 ? 15.336 11.336 0.363 1 89.44 55 ASP B C 1
ATOM 2650 O O . ASP B 1 55 ? 15.805 10.398 -0.286 1 89.44 55 ASP B O 1
ATOM 2654 N N . GLY B 1 56 ? 14.969 12.453 -0.186 1 87 56 GLY B N 1
ATOM 2655 C CA . GLY B 1 56 ? 15.195 12.703 -1.599 1 87 56 GLY B CA 1
ATOM 2656 C C . GLY B 1 56 ? 14.117 12.133 -2.494 1 87 56 GLY B C 1
ATOM 2657 O O . GLY B 1 56 ? 14.289 12.039 -3.709 1 87 56 GLY B O 1
ATOM 2658 N N . LYS B 1 57 ? 13.062 11.672 -1.938 1 81.5 57 LYS B N 1
ATOM 2659 C CA . LYS B 1 57 ? 11.953 11.133 -2.717 1 81.5 57 LYS B CA 1
ATOM 2660 C C . LYS B 1 57 ? 11.203 12.242 -3.443 1 81.5 57 LYS B C 1
ATOM 2662 O O . LYS B 1 57 ? 10.539 11.992 -4.457 1 81.5 57 LYS B O 1
ATOM 2667 N N . TRP B 1 58 ? 11.281 13.391 -2.926 1 77.44 58 TRP B N 1
ATOM 2668 C CA . TRP B 1 58 ? 10.695 14.586 -3.535 1 77.44 58 TRP B CA 1
ATOM 2669 C C . TRP B 1 58 ? 11.758 15.633 -3.818 1 77.44 58 TRP B C 1
ATOM 2671 O O . TRP B 1 58 ? 12.625 15.891 -2.98 1 77.44 58 TRP B O 1
ATOM 2681 N N . THR B 1 59 ? 11.766 16.125 -5.02 1 75.19 59 THR B N 1
ATOM 2682 C CA . THR B 1 59 ? 12.711 17.172 -5.359 1 75.19 59 THR B CA 1
ATOM 2683 C C . THR B 1 59 ? 12.195 18.531 -4.898 1 75.19 59 THR B C 1
ATOM 2685 O O . THR B 1 59 ? 11.086 18.938 -5.258 1 75.19 59 THR B O 1
ATOM 2688 N N . LYS B 1 60 ? 12.992 19.188 -4.09 1 76.06 60 LYS B N 1
ATOM 2689 C CA . LYS B 1 60 ? 12.641 20.516 -3.584 1 76.06 60 LYS B CA 1
ATOM 2690 C C . LYS B 1 60 ? 13.805 21.5 -3.754 1 76.06 60 LYS B C 1
ATOM 2692 O O . LYS B 1 60 ? 14.961 21.078 -3.836 1 76.06 60 LYS B O 1
ATOM 2697 N N . PRO B 1 61 ? 13.383 22.734 -3.83 1 80.25 61 PRO B N 1
ATOM 2698 C CA . PRO B 1 61 ? 14.445 23.75 -3.885 1 80.25 61 PRO B CA 1
ATOM 2699 C C . PRO B 1 61 ? 15.352 23.719 -2.652 1 80.25 61 PRO B C 1
ATOM 2701 O O . PRO B 1 61 ? 14.875 23.453 -1.544 1 80.25 61 PRO B O 1
ATOM 2704 N N . ILE B 1 62 ? 16.547 23.922 -2.867 1 84 62 ILE B N 1
ATOM 2705 C CA . ILE B 1 62 ? 17.531 24.031 -1.795 1 84 62 ILE B CA 1
ATOM 2706 C C . ILE B 1 62 ? 18.25 25.375 -1.875 1 84 62 ILE B C 1
ATOM 2708 O O . ILE B 1 62 ? 18.562 25.859 -2.967 1 84 62 ILE B O 1
ATOM 2712 N N . PRO B 1 63 ? 18.406 26.156 -0.804 1 87.06 63 PRO B N 1
ATOM 2713 C CA . PRO B 1 63 ? 17.953 25.797 0.541 1 87.06 63 PRO B CA 1
ATOM 2714 C C . PRO B 1 63 ? 16.5 26.172 0.795 1 87.06 63 PRO B C 1
ATOM 2716 O O . PRO B 1 63 ? 15.969 27.094 0.153 1 87.06 63 PRO B O 1
ATOM 2719 N N . SER B 1 64 ? 15.875 25.438 1.624 1 88.69 64 SER B N 1
ATOM 2720 C CA . SER B 1 64 ? 14.508 25.75 2.016 1 88.69 64 SER B CA 1
ATOM 2721 C C . SER B 1 64 ? 14.273 25.469 3.498 1 88.69 64 SER B C 1
ATOM 2723 O O . SER B 1 64 ? 14.82 24.516 4.047 1 88.69 64 SER B O 1
ATOM 2725 N N . VAL B 1 65 ? 13.508 26.438 4.16 1 91.94 65 VAL B N 1
ATOM 2726 C CA . VAL B 1 65 ? 13.102 26.172 5.539 1 91.94 65 VAL B CA 1
ATOM 2727 C C . VAL B 1 65 ? 12.023 25.094 5.559 1 91.94 65 VAL B C 1
ATOM 2729 O O . VAL B 1 65 ? 11.031 25.188 4.84 1 91.94 65 VAL B O 1
ATOM 2732 N N . MET B 1 66 ? 12.117 24.125 6.422 1 92.69 66 MET B N 1
ATOM 2733 C CA . MET B 1 66 ? 11.273 22.938 6.41 1 92.69 66 MET B CA 1
ATOM 2734 C C . MET B 1 66 ? 9.984 23.172 7.184 1 92.69 66 MET B C 1
ATOM 2736 O O . MET B 1 66 ? 9.898 24.109 7.988 1 92.69 66 MET B O 1
ATOM 2740 N N . GLY B 1 67 ? 9.008 22.328 6.895 1 94.38 67 GLY B N 1
ATOM 2741 C CA . GLY B 1 67 ? 7.75 22.297 7.633 1 94.38 67 GLY B CA 1
ATOM 2742 C C . GLY B 1 67 ? 6.656 23.125 6.969 1 94.38 67 GLY B C 1
ATOM 2743 O O . GLY B 1 67 ? 6.926 24.172 6.395 1 94.38 67 GLY B O 1
ATOM 2744 N N . HIS B 1 68 ? 5.379 22.656 7.148 1 93 68 HIS B N 1
ATOM 2745 C CA . HIS B 1 68 ? 4.289 23.375 6.5 1 93 68 HIS B CA 1
ATOM 2746 C C . HIS B 1 68 ? 3.035 23.375 7.363 1 93 68 HIS B C 1
ATOM 2748 O O . HIS B 1 68 ? 2.014 23.953 6.988 1 93 68 HIS B O 1
ATOM 2754 N N . GLU B 1 69 ? 3.096 22.75 8.469 1 94.5 69 GLU B N 1
ATOM 2755 C CA . GLU B 1 69 ? 1.903 22.703 9.312 1 94.5 69 GLU B CA 1
ATOM 2756 C C . GLU B 1 69 ? 2.232 23.062 10.758 1 94.5 69 GLU B C 1
ATOM 2758 O O . GLU B 1 69 ? 3.318 22.734 11.25 1 94.5 69 GLU B O 1
ATOM 2763 N N . GLY B 1 70 ? 1.303 23.766 11.383 1 96.81 70 GLY B N 1
ATOM 2764 C CA . GLY B 1 70 ? 1.478 24.219 12.75 1 96.81 70 GLY B CA 1
ATOM 2765 C C . GLY B 1 70 ? 0.517 25.328 13.141 1 96.81 70 GLY B C 1
ATOM 2766 O O . GLY B 1 70 ? -0.348 25.719 12.352 1 96.81 70 GLY B O 1
ATOM 2767 N N . VAL B 1 71 ? 0.663 25.719 14.391 1 98.12 71 VAL B N 1
ATOM 2768 C CA . VAL B 1 71 ? -0.093 26.844 14.961 1 98.12 71 VAL B CA 1
ATOM 2769 C C . VAL B 1 71 ? 0.866 27.938 15.422 1 98.12 71 VAL B C 1
ATOM 2771 O O . VAL B 1 71 ? 1.956 27.641 15.922 1 98.12 71 VAL B O 1
ATOM 2774 N N . GLY B 1 72 ? 0.477 29.156 15.148 1 98.06 72 GLY B N 1
ATOM 2775 C CA . GLY B 1 72 ? 1.319 30.281 15.516 1 98.06 72 GLY B CA 1
ATOM 2776 C C . GLY B 1 72 ? 0.545 31.422 16.156 1 98.06 72 GLY B C 1
ATOM 2777 O O . GLY B 1 72 ? -0.686 31.391 16.203 1 98.06 72 GLY B O 1
ATOM 2778 N N . GLU B 1 73 ? 1.343 32.281 16.641 1 97.94 73 GLU B N 1
ATOM 2779 C CA . GLU B 1 73 ? 0.839 33.531 17.219 1 97.94 73 GLU B CA 1
ATOM 2780 C C . GLU B 1 73 ? 1.311 34.75 16.406 1 97.94 73 GLU B C 1
ATOM 2782 O O . GLU B 1 73 ? 2.494 34.844 16.078 1 97.94 73 GLU B O 1
ATOM 2787 N N . VAL B 1 74 ? 0.362 35.656 16.141 1 98.06 74 VAL B N 1
ATOM 2788 C CA . VAL B 1 74 ? 0.696 36.812 15.344 1 98.06 74 VAL B CA 1
ATOM 2789 C C . VAL B 1 74 ? 1.585 37.75 16.156 1 98.06 74 VAL B C 1
ATOM 2791 O O . VAL B 1 74 ? 1.234 38.156 17.266 1 98.06 74 VAL B O 1
ATOM 2794 N N . LEU B 1 75 ? 2.695 38.094 15.609 1 96.12 75 LEU B N 1
ATOM 2795 C CA . LEU B 1 75 ? 3.592 39.094 16.203 1 96.12 75 LEU B CA 1
ATOM 2796 C C . LEU B 1 75 ? 3.438 40.438 15.539 1 96.12 75 LEU B C 1
ATOM 2798 O O . LEU B 1 75 ? 3.441 41.469 16.203 1 96.12 75 LEU B O 1
ATOM 2802 N N . VAL B 1 76 ? 3.492 40.375 14.227 1 95 76 VAL B N 1
ATOM 2803 C CA . VAL B 1 76 ? 3.309 41.531 13.383 1 95 76 VAL B CA 1
ATOM 2804 C C . VAL B 1 76 ? 2.396 41.219 12.211 1 95 76 VAL B C 1
ATOM 2806 O O . VAL B 1 76 ? 2.518 40.125 11.609 1 95 76 VAL B O 1
ATOM 2809 N N . SER B 1 77 ? 1.429 42.156 11.93 1 96.31 77 SER B N 1
ATOM 2810 C CA . SER B 1 77 ? 0.547 41.906 10.797 1 96.31 77 SER B CA 1
ATOM 2811 C C . SER B 1 77 ? 0.417 43.125 9.914 1 96.31 77 SER B C 1
ATOM 2813 O O . SER B 1 77 ? 0.219 44.25 10.414 1 96.31 77 SER B O 1
ATOM 2815 N N . LYS B 1 78 ? 0.621 42.938 8.688 1 96.12 78 LYS B N 1
ATOM 2816 C CA . LYS B 1 78 ? 0.279 43.969 7.715 1 96.12 78 LYS B CA 1
ATOM 2817 C C . LYS B 1 78 ? -1.092 43.719 7.098 1 96.12 78 LYS B C 1
ATOM 2819 O O . LYS B 1 78 ? -1.389 44.219 6.008 1 96.12 78 LYS B O 1
ATOM 2824 N N . ARG B 1 79 ? -1.801 42.875 7.746 1 95.69 79 ARG B N 1
ATOM 2825 C CA . ARG B 1 79 ? -3.215 42.656 7.453 1 95.69 79 ARG B CA 1
ATOM 2826 C C . ARG B 1 79 ? -4.098 43.344 8.492 1 95.69 79 ARG B C 1
ATOM 2828 O O . ARG B 1 79 ? -3.717 43.469 9.656 1 95.69 79 ARG B O 1
ATOM 2835 N N . LEU B 1 80 ? -5.277 43.656 8.055 1 94.69 80 LEU B N 1
ATOM 2836 C CA . LEU B 1 80 ? -6.191 44.375 8.945 1 94.69 80 LEU B CA 1
ATOM 2837 C C . LEU B 1 80 ? -6.969 43.375 9.82 1 94.69 80 LEU B C 1
ATOM 2839 O O . LEU B 1 80 ? -7.422 43.75 10.906 1 94.69 80 LEU B O 1
ATOM 2843 N N . ASP B 1 81 ? -7.121 42.188 9.367 1 96.38 81 ASP B N 1
ATOM 2844 C CA . ASP B 1 81 ? -8 41.25 10.039 1 96.38 81 ASP B CA 1
ATOM 2845 C C . ASP B 1 81 ? -7.254 40.469 11.125 1 96.38 81 ASP B C 1
ATOM 2847 O O . ASP B 1 81 ? -7.836 39.625 11.82 1 96.38 81 ASP B O 1
ATOM 2851 N N . LEU B 1 82 ? -5.949 40.719 11.328 1 97.94 82 LEU B N 1
ATOM 2852 C CA . LEU B 1 82 ? -5.129 40.031 12.32 1 97.94 82 LEU B CA 1
ATOM 2853 C C . LEU B 1 82 ? -4.379 41 13.195 1 97.94 82 LEU B C 1
ATOM 2855 O O . LEU B 1 82 ? -3.893 42.031 12.711 1 97.94 82 LEU B O 1
ATOM 2859 N N . VAL B 1 83 ? -4.281 40.688 14.477 1 97.12 83 VAL B N 1
ATOM 2860 C CA . VAL B 1 83 ? -3.586 41.562 15.406 1 97.12 83 VAL B CA 1
ATOM 2861 C C . VAL B 1 83 ? -2.637 40.75 16.281 1 97.12 83 VAL B C 1
ATOM 2863 O O . VAL B 1 83 ? -2.729 39.531 16.328 1 97.12 83 VAL B O 1
ATOM 2866 N N . LEU B 1 84 ? -1.784 41.5 16.922 1 97 84 LEU B N 1
ATOM 2867 C CA . LEU B 1 84 ? -0.82 40.906 17.844 1 97 84 LEU B CA 1
ATOM 2868 C C . LEU B 1 84 ? -1.517 39.969 18.828 1 97 84 LEU B C 1
ATOM 2870 O O . LEU B 1 84 ? -2.539 40.344 19.406 1 97 84 LEU B O 1
ATOM 2874 N N . GLY B 1 85 ? -1.027 38.781 18.906 1 97.56 85 GLY B N 1
ATOM 2875 C CA . GLY B 1 85 ? -1.533 37.844 19.922 1 97.56 85 GLY B CA 1
ATOM 2876 C C . GLY B 1 85 ? -2.537 36.844 19.375 1 97.56 85 GLY B C 1
ATOM 2877 O O . GLY B 1 85 ? -2.836 35.844 20.016 1 97.56 85 GLY B O 1
ATOM 2878 N N . ASP B 1 86 ? -3.102 37.156 18.219 1 98.12 86 ASP B N 1
ATOM 2879 C CA . ASP B 1 86 ? -4.027 36.188 17.609 1 98.12 86 ASP B CA 1
ATOM 2880 C C . ASP B 1 86 ? -3.365 34.812 17.422 1 98.12 86 ASP B C 1
ATOM 2882 O O . ASP B 1 86 ? -2.25 34.75 16.906 1 98.12 86 ASP B O 1
ATOM 2886 N N . ARG B 1 87 ? -3.99 33.75 17.922 1 98.31 87 ARG B N 1
ATOM 2887 C CA . ARG B 1 87 ? -3.578 32.375 17.672 1 98.31 87 ARG B CA 1
ATOM 2888 C C . ARG B 1 87 ? -4.195 31.859 16.375 1 98.31 87 ARG B C 1
ATOM 2890 O O . ARG B 1 87 ? -5.418 31.844 16.219 1 98.31 87 ARG B O 1
ATOM 2897 N N . VAL B 1 88 ? -3.314 31.406 15.43 1 98.5 88 VAL B N 1
ATOM 2898 C CA . VAL B 1 88 ? -3.865 31.188 14.094 1 98.5 88 VAL B CA 1
ATOM 2899 C C . VAL B 1 88 ? -3.279 29.906 13.5 1 98.5 88 VAL B C 1
ATOM 2901 O O . VAL B 1 88 ? -2.209 29.453 13.906 1 98.5 88 VAL B O 1
ATOM 2904 N N . VAL B 1 89 ? -4.035 29.281 12.641 1 97.88 89 VAL B N 1
ATOM 2905 C CA . VAL B 1 89 ? -3.549 28.328 11.648 1 97.88 89 VAL B CA 1
ATOM 2906 C C . VAL B 1 89 ? -3.711 28.922 10.25 1 97.88 89 VAL B C 1
ATOM 2908 O O . VAL B 1 89 ? -4.367 29.953 10.07 1 97.88 89 VAL B O 1
ATOM 2911 N N . PHE B 1 90 ? -3.113 28.312 9.281 1 96.56 90 PHE B N 1
ATOM 2912 C CA . PHE B 1 90 ? -3.023 28.922 7.953 1 96.56 90 PHE B CA 1
ATOM 2913 C C . PHE B 1 90 ? -2.943 27.844 6.875 1 96.56 90 PHE B C 1
ATOM 2915 O O . PHE B 1 90 ? -2.639 26.688 7.164 1 96.56 90 PHE B O 1
ATOM 2922 N N . SER B 1 91 ? -3.277 28.234 5.652 1 94.12 91 SER B N 1
ATOM 2923 C CA . SER B 1 91 ? -3.17 27.312 4.535 1 94.12 91 SER B CA 1
ATOM 2924 C C . SER B 1 91 ? -1.717 26.938 4.262 1 94.12 91 SER B C 1
ATOM 2926 O O . SER B 1 91 ? -0.81 27.734 4.5 1 94.12 91 SER B O 1
ATOM 2928 N N . THR B 1 92 ? -1.479 25.75 3.695 1 91.81 92 THR B N 1
ATOM 2929 C CA . THR B 1 92 ? -0.132 25.25 3.475 1 91.81 92 THR B CA 1
ATOM 2930 C C . THR B 1 92 ? 0.56 26 2.35 1 91.81 92 THR B C 1
ATOM 2932 O O . THR B 1 92 ? 1.755 25.828 2.109 1 91.81 92 THR B O 1
ATOM 2935 N N . GLY B 1 93 ? -0.195 26.891 1.718 1 89.19 93 GLY B N 1
ATOM 2936 C CA . GLY B 1 93 ? 0.335 27.75 0.668 1 89.19 93 GLY B CA 1
ATOM 2937 C C . GLY B 1 93 ? -0.466 29.016 0.476 1 89.19 93 GLY B C 1
ATOM 2938 O O . GLY B 1 93 ? -1.5 29.203 1.118 1 89.19 93 GLY B O 1
ATOM 2939 N N . SER B 1 94 ? 0.133 29.891 -0.373 1 90.12 94 SER B N 1
ATOM 2940 C CA . SER B 1 94 ? -0.562 31.141 -0.693 1 90.12 94 SER B CA 1
ATOM 2941 C C . SER B 1 94 ? -1.327 31.016 -2.008 1 90.12 94 SER B C 1
ATOM 2943 O O . SER B 1 94 ? -0.986 30.188 -2.857 1 90.12 94 SER B O 1
ATOM 2945 N N . ALA B 1 95 ? -2.354 31.75 -2.137 1 90.5 95 ALA B N 1
ATOM 2946 C CA . ALA B 1 95 ? -3.174 31.812 -3.344 1 90.5 95 ALA B CA 1
ATOM 2947 C C . ALA B 1 95 ? -3.01 33.156 -4.055 1 90.5 95 ALA B C 1
ATOM 2949 O O . ALA B 1 95 ? -3.018 34.188 -3.418 1 90.5 95 ALA B O 1
ATOM 2950 N N . CYS B 1 96 ? -2.857 33.125 -5.359 1 89.94 96 CYS B N 1
ATOM 2951 C CA . CYS B 1 96 ? -2.695 34.344 -6.121 1 89.94 96 CYS B CA 1
ATOM 2952 C C . CYS B 1 96 ? -4.047 34.938 -6.516 1 89.94 96 CYS B C 1
ATOM 2954 O O . CYS B 1 96 ? -4.137 36.094 -6.918 1 89.94 96 CYS B O 1
ATOM 2956 N N . GLU B 1 97 ? -5.012 34.094 -6.453 1 88.31 97 GLU B N 1
ATOM 2957 C CA . GLU B 1 97 ? -6.402 34.469 -6.715 1 88.31 97 GLU B CA 1
ATOM 2958 C C . GLU B 1 97 ? -6.617 34.812 -8.188 1 88.31 97 GLU B C 1
ATOM 2960 O O . GLU B 1 97 ? -7.711 35.219 -8.578 1 88.31 97 GLU B O 1
ATOM 2965 N N . SER B 1 98 ? -5.609 34.688 -8.977 1 91.31 98 SER B N 1
ATOM 2966 C CA . SER B 1 98 ? -5.734 35.125 -10.367 1 91.31 98 SER B CA 1
ATOM 2967 C C . SER B 1 98 ? -5.484 33.938 -11.312 1 91.31 98 SER B C 1
ATOM 2969 O O . SER B 1 98 ? -5.91 33.969 -12.469 1 91.31 98 SER B O 1
ATOM 2971 N N . CYS B 1 99 ? -4.844 33 -10.844 1 91.88 99 CYS B N 1
ATOM 2972 C CA . CYS B 1 99 ? -4.555 31.859 -11.727 1 91.88 99 CYS B CA 1
ATOM 2973 C C . CYS B 1 99 ? -5.785 30.969 -11.898 1 91.88 99 CYS B C 1
ATOM 2975 O O . CYS B 1 99 ? -6.797 31.172 -11.219 1 91.88 99 CYS B O 1
ATOM 2977 N N . VAL B 1 100 ? -5.742 30.031 -12.805 1 90.12 100 VAL B N 1
ATOM 2978 C CA . VAL B 1 100 ? -6.863 29.156 -13.148 1 90.12 100 VAL B CA 1
ATOM 2979 C C . VAL B 1 100 ? -7.27 28.328 -11.922 1 90.12 100 VAL B C 1
ATOM 2981 O O . VAL B 1 100 ? -8.461 28.109 -11.688 1 90.12 100 VAL B O 1
ATOM 2984 N N . VAL B 1 101 ? -6.367 27.938 -11.141 1 85.12 101 VAL B N 1
ATOM 2985 C CA . VAL B 1 101 ? -6.633 27.109 -9.969 1 85.12 101 VAL B CA 1
ATOM 2986 C C . VAL B 1 101 ? -7.434 27.906 -8.938 1 85.12 101 VAL B C 1
ATOM 2988 O O . VAL B 1 101 ? -8.445 27.438 -8.422 1 85.12 101 VAL B O 1
ATOM 2991 N N . CYS B 1 102 ? -6.984 29.094 -8.727 1 88 102 CYS B N 1
ATOM 2992 C CA . CYS B 1 102 ? -7.625 29.953 -7.734 1 88 102 CYS B CA 1
ATOM 2993 C C . CYS B 1 102 ? -9.016 30.375 -8.195 1 88 102 CYS B C 1
ATOM 2995 O O . CYS B 1 102 ? -9.969 30.344 -7.422 1 88 102 CYS B O 1
ATOM 2997 N N . ARG B 1 103 ? -9.078 30.625 -9.43 1 89.06 103 ARG B N 1
ATOM 2998 C CA . ARG B 1 103 ? -10.352 31.125 -9.961 1 89.06 103 ARG B CA 1
ATOM 2999 C C . ARG B 1 103 ? -11.398 30.016 -9.977 1 89.06 103 ARG B C 1
ATOM 3001 O O . ARG B 1 103 ? -12.586 30.266 -9.75 1 89.06 103 ARG B O 1
ATOM 3008 N N . ARG B 1 104 ? -11.016 28.875 -10.203 1 85.5 104 ARG B N 1
ATOM 3009 C CA . ARG B 1 104 ? -11.938 27.75 -10.312 1 85.5 104 ARG B CA 1
ATOM 3010 C C . ARG B 1 104 ? -12.023 26.969 -8.992 1 85.5 104 ARG B C 1
ATOM 3012 O O . ARG B 1 104 ? -12.664 25.922 -8.922 1 85.5 104 ARG B O 1
ATOM 3019 N N . ASN B 1 105 ? -11.305 27.422 -8.055 1 81.88 105 ASN B N 1
ATOM 3020 C CA . ASN B 1 105 ? -11.289 26.781 -6.746 1 81.88 105 ASN B CA 1
ATOM 3021 C C . ASN B 1 105 ? -10.945 25.297 -6.848 1 81.88 105 ASN B C 1
ATOM 3023 O O . ASN B 1 105 ? -11.633 24.453 -6.281 1 81.88 105 ASN B O 1
ATOM 3027 N N . LEU B 1 106 ? -10 25.016 -7.68 1 77.44 106 LEU B N 1
ATOM 3028 C CA . LEU B 1 106 ? -9.555 23.641 -7.836 1 77.44 106 LEU B CA 1
ATOM 3029 C C . LEU B 1 106 ? -8.844 23.156 -6.578 1 77.44 106 LEU B C 1
ATOM 3031 O O . LEU B 1 106 ? -8.156 23.922 -5.91 1 77.44 106 LEU B O 1
ATOM 3035 N N . PRO B 1 107 ? -9.016 21.906 -6.254 1 75.94 107 PRO B N 1
ATOM 3036 C CA . PRO B 1 107 ? -8.438 21.359 -5.023 1 75.94 107 PRO B CA 1
ATOM 3037 C C . PRO B 1 107 ? -6.953 21.031 -5.168 1 75.94 107 PRO B C 1
ATOM 3039 O O . PRO B 1 107 ? -6.508 19.969 -4.738 1 75.94 107 PRO B O 1
ATOM 3042 N N . VAL B 1 108 ? -6.246 21.891 -5.879 1 77 108 VAL B N 1
ATOM 3043 C CA . VAL B 1 108 ? -4.805 21.75 -6.059 1 77 108 VAL B CA 1
ATOM 3044 C C . VAL B 1 108 ? -4.105 23.062 -5.688 1 77 108 VAL B C 1
ATOM 3046 O O . VAL B 1 108 ? -4.754 24.094 -5.555 1 77 108 VAL B O 1
ATOM 3049 N N . PRO B 1 109 ? -2.826 22.984 -5.469 1 78.81 109 PRO B N 1
ATOM 3050 C CA . PRO B 1 109 ? -2.109 24.188 -5.086 1 78.81 109 PRO B CA 1
ATOM 3051 C C . PRO B 1 109 ? -2.129 25.266 -6.18 1 78.81 109 PRO B C 1
ATOM 3053 O O . PRO B 1 109 ? -2.123 24.938 -7.367 1 78.81 109 PRO B O 1
ATOM 3056 N N . CYS B 1 110 ? -2.098 26.469 -5.758 1 86.69 110 CYS B N 1
ATOM 3057 C CA . CYS B 1 110 ? -2.021 27.625 -6.645 1 86.69 110 CYS B CA 1
ATOM 3058 C C . CYS B 1 110 ? -0.827 27.516 -7.586 1 86.69 110 CYS B C 1
ATOM 3060 O O . CYS B 1 110 ? 0.257 27.094 -7.172 1 86.69 110 CYS B O 1
ATOM 3062 N N . ALA B 1 111 ? -1.003 27.969 -8.758 1 83.94 111 ALA B N 1
ATOM 3063 C CA . ALA B 1 111 ? 0.026 27.859 -9.781 1 83.94 111 ALA B CA 1
ATOM 3064 C C . ALA B 1 111 ? 1.197 28.797 -9.5 1 83.94 111 ALA B C 1
ATOM 3066 O O . ALA B 1 111 ? 2.334 28.516 -9.891 1 83.94 111 ALA B O 1
ATOM 3067 N N . THR B 1 112 ? 0.909 29.859 -8.844 1 82.12 112 THR B N 1
ATOM 3068 C CA . THR B 1 112 ? 1.931 30.906 -8.719 1 82.12 112 THR B CA 1
ATOM 3069 C C . THR B 1 112 ? 2.283 31.141 -7.258 1 82.12 112 THR B C 1
ATOM 3071 O O . THR B 1 112 ? 3.297 31.781 -6.953 1 82.12 112 THR B O 1
ATOM 3074 N N . GLY B 1 113 ? 1.479 30.641 -6.445 1 83.12 113 GLY B N 1
ATOM 3075 C CA . GLY B 1 113 ? 1.705 30.844 -5.023 1 83.12 113 GLY B CA 1
ATOM 3076 C C . GLY B 1 113 ? 2.857 30.031 -4.477 1 83.12 113 GLY B C 1
ATOM 3077 O O . GLY B 1 113 ? 3.545 29.328 -5.227 1 83.12 113 GLY B O 1
ATOM 3078 N N . ILE B 1 114 ? 3.092 30.25 -3.156 1 82.75 114 ILE B N 1
ATOM 3079 C CA . ILE B 1 114 ? 4.152 29.484 -2.496 1 82.75 114 ILE B CA 1
ATOM 3080 C C . ILE B 1 114 ? 3.545 28.312 -1.721 1 82.75 114 ILE B C 1
ATOM 3082 O O . ILE B 1 114 ? 2.363 28.344 -1.37 1 82.75 114 ILE B O 1
ATOM 3086 N N . GLN B 1 115 ? 4.328 27.297 -1.5 1 86.56 115 GLN B N 1
ATOM 3087 C CA . GLN B 1 115 ? 4.039 26.203 -0.575 1 86.56 115 GLN B CA 1
ATOM 3088 C C . GLN B 1 115 ? 5.012 26.203 0.602 1 86.56 115 GLN B C 1
ATOM 3090 O O . GLN B 1 115 ? 6.219 26.078 0.415 1 86.56 115 GLN B O 1
ATOM 3095 N N . TYR B 1 116 ? 4.438 26.391 1.713 1 89.44 116 TYR B N 1
ATOM 3096 C CA . TYR B 1 116 ? 5.297 26.453 2.891 1 89.44 116 TYR B CA 1
ATOM 3097 C C . TYR B 1 116 ? 6.059 25.141 3.072 1 89.44 116 TYR B C 1
ATOM 3099 O O . TYR B 1 116 ? 5.508 24.062 2.85 1 89.44 116 TYR B O 1
ATOM 3107 N N . GLY B 1 117 ? 7.297 25.234 3.537 1 86.56 117 GLY B N 1
ATOM 3108 C CA . GLY B 1 117 ? 8.125 24.062 3.799 1 86.56 117 GLY B CA 1
ATOM 3109 C C . GLY B 1 117 ? 8.75 23.484 2.545 1 86.56 117 GLY B C 1
ATOM 3110 O O . GLY B 1 117 ? 9.648 22.656 2.627 1 86.56 117 GLY B O 1
ATOM 3111 N N . HIS B 1 118 ? 8.266 23.859 1.341 1 74.38 118 HIS B N 1
ATOM 3112 C CA . HIS B 1 118 ? 8.75 23.219 0.123 1 74.38 118 HIS B CA 1
ATOM 3113 C C . HIS B 1 118 ? 9.141 24.25 -0.924 1 74.38 118 HIS B C 1
ATOM 3115 O O . HIS B 1 118 ? 9.461 23.906 -2.062 1 74.38 118 HIS B O 1
ATOM 3121 N N . GLY B 1 119 ? 9.086 25.359 -0.589 1 68.25 119 GLY B N 1
ATOM 3122 C CA . GLY B 1 119 ? 9.43 26.406 -1.54 1 68.25 119 GLY B CA 1
ATOM 3123 C C . GLY B 1 119 ? 10.82 26.969 -1.329 1 68.25 119 GLY B C 1
ATOM 3124 O O . GLY B 1 119 ? 11.391 26.844 -0.245 1 68.25 119 GLY B O 1
ATOM 3125 N N . ALA B 1 120 ? 11.422 27.25 -2.531 1 58.97 120 ALA B N 1
ATOM 3126 C CA . ALA B 1 120 ? 12.742 27.859 -2.479 1 58.97 120 ALA B CA 1
ATOM 3127 C 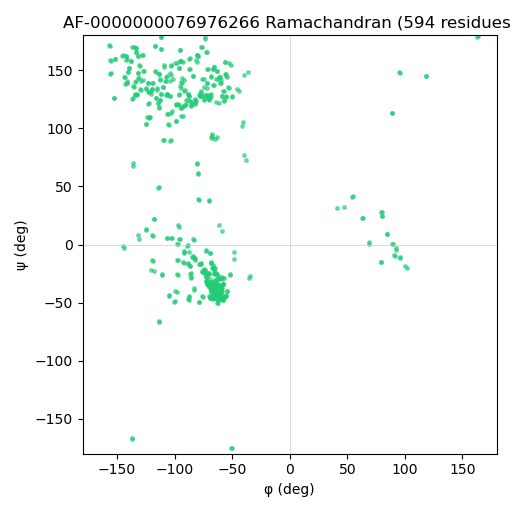C . ALA B 1 120 ? 12.789 29 -1.461 1 58.97 120 ALA B C 1
ATOM 3129 O O . ALA B 1 120 ? 11.773 29.656 -1.203 1 58.97 120 ALA B O 1
ATOM 3130 N N . LEU B 1 121 ? 13.898 28.938 -0.64 1 58.03 121 LEU B N 1
ATOM 3131 C CA . LEU B 1 121 ? 14.109 30.062 0.277 1 58.03 121 LEU B CA 1
ATOM 3132 C C . LEU B 1 121 ? 13.773 31.391 -0.394 1 58.03 121 LEU B C 1
ATOM 3134 O O . LEU B 1 121 ? 14.352 31.719 -1.43 1 58.03 121 LEU B O 1
ATOM 3138 N N . LEU B 1 122 ? 12.484 31.562 -0.455 1 54.53 122 LEU B N 1
ATOM 3139 C CA . LEU B 1 122 ? 11.977 32.719 -1.184 1 54.53 122 LEU B CA 1
ATOM 3140 C C . LEU B 1 122 ? 12.844 33.938 -0.928 1 54.53 122 LEU B C 1
ATOM 3142 O O . LEU B 1 122 ? 13.531 34.031 0.091 1 54.53 122 LEU B O 1
ATOM 3146 N N . SER B 1 123 ? 12.914 34.719 -2.041 1 48.22 123 SER B N 1
ATOM 3147 C CA . SER B 1 123 ? 13.594 36 -2.168 1 48.22 123 SER B CA 1
ATOM 3148 C C . SER B 1 123 ? 13.227 36.938 -1.013 1 48.22 123 SER B C 1
ATOM 3150 O O . SER B 1 123 ? 13.625 38.094 -1.003 1 48.22 123 SER B O 1
ATOM 3152 N N . SER B 1 124 ? 12.297 36.531 -0.194 1 52.16 124 SER B N 1
ATOM 3153 C CA . SER B 1 124 ? 12.141 37.594 0.804 1 52.16 124 SER B CA 1
ATOM 3154 C C . SER B 1 124 ? 13.328 37.625 1.768 1 52.16 124 SER B C 1
ATOM 3156 O O . SER B 1 124 ? 13.938 36.562 2.035 1 52.16 124 SER B O 1
ATOM 3158 N N . PRO B 1 125 ? 13.766 38.75 1.829 1 52.94 125 PRO B N 1
ATOM 3159 C CA . PRO B 1 125 ? 14.875 38.906 2.773 1 52.94 125 PRO B CA 1
ATOM 3160 C C . PRO B 1 125 ? 14.734 38.031 4.008 1 52.94 125 PRO B C 1
ATOM 3162 O O . PRO B 1 125 ? 15.734 37.594 4.578 1 52.94 125 PRO B O 1
ATOM 3165 N N . ALA B 1 126 ? 13.445 37.719 4.414 1 57.59 126 ALA B N 1
ATOM 3166 C CA . ALA B 1 126 ? 13.281 37.094 5.734 1 57.59 126 ALA B CA 1
ATOM 3167 C C . ALA B 1 126 ? 13.398 35.594 5.66 1 57.59 126 ALA B C 1
ATOM 3169 O O . ALA B 1 126 ? 13.641 34.938 6.676 1 57.59 126 ALA B O 1
ATOM 3170 N N . LYS B 1 127 ? 13.492 35.031 4.547 1 73.56 127 LYS B N 1
ATOM 3171 C CA . LYS B 1 127 ? 13.836 33.656 4.285 1 73.56 127 LYS B CA 1
ATOM 3172 C C . LYS B 1 127 ? 13.148 32.719 5.285 1 73.56 127 LYS B C 1
ATOM 3174 O O . LYS B 1 127 ? 13.781 31.812 5.84 1 73.56 127 LYS B O 1
ATOM 3179 N N . LEU B 1 128 ? 11.93 33.094 5.766 1 86.12 128 LEU B N 1
ATOM 3180 C CA . LEU B 1 128 ? 11.141 32.312 6.699 1 86.12 128 LEU B CA 1
ATOM 3181 C C . LEU B 1 128 ? 9.914 31.719 6.008 1 86.12 128 LEU B C 1
ATOM 3183 O O . LEU B 1 128 ? 8.844 32.344 6.008 1 86.12 128 LEU B O 1
ATOM 3187 N N . SER B 1 129 ? 10.039 30.531 5.461 1 88.62 129 SER B N 1
ATOM 3188 C CA . SER B 1 129 ? 8.984 29.953 4.617 1 88.62 129 SER B CA 1
ATOM 3189 C C . SER B 1 129 ? 8.547 28.594 5.129 1 88.62 129 SER B C 1
ATOM 3191 O O . SER B 1 129 ? 7.875 27.844 4.418 1 88.62 129 SER B O 1
ATOM 3193 N N . GLY B 1 130 ? 8.945 28.234 6.352 1 93.25 130 GLY B N 1
ATOM 3194 C CA . GLY B 1 130 ? 8.57 26.953 6.898 1 93.25 130 GLY B CA 1
ATOM 3195 C C . GLY B 1 130 ? 8.266 27 8.383 1 93.25 130 GLY B C 1
ATOM 3196 O O . GLY B 1 130 ? 8.727 27.891 9.094 1 93.25 130 GLY B O 1
ATOM 3197 N N . THR B 1 131 ? 7.594 26 8.852 1 95.75 131 THR B N 1
ATOM 3198 C CA . THR B 1 131 ? 7.105 26.016 10.227 1 95.75 131 THR B CA 1
ATOM 3199 C C . THR B 1 131 ? 8.117 25.375 11.164 1 95.75 131 THR B C 1
ATOM 3201 O O . THR B 1 131 ? 8 25.484 12.383 1 95.75 131 THR B O 1
ATOM 3204 N N . LEU B 1 132 ? 9.039 24.656 10.602 1 95.44 132 LEU B N 1
ATOM 3205 C CA . LEU B 1 132 ? 10.109 24.172 11.461 1 95.44 132 LEU B CA 1
ATOM 3206 C C . LEU B 1 132 ? 11.141 25.266 11.711 1 95.44 132 LEU B C 1
ATOM 3208 O O . LEU B 1 132 ? 12.312 25.109 11.344 1 95.44 132 LEU B O 1
ATOM 3212 N N . ALA B 1 133 ? 10.688 26.281 12.289 1 94.88 133 ALA B N 1
ATOM 3213 C CA . ALA B 1 133 ? 11.359 27.516 12.664 1 94.88 133 ALA B CA 1
ATOM 3214 C C . ALA B 1 133 ? 10.625 28.203 13.82 1 94.88 133 ALA B C 1
ATOM 3216 O O . ALA B 1 133 ? 9.453 27.922 14.078 1 94.88 133 ALA B O 1
ATOM 3217 N N . SER B 1 134 ? 11.383 29.047 14.492 1 95.38 134 SER B N 1
ATOM 3218 C CA . SER B 1 134 ? 10.742 29.75 15.609 1 95.38 134 SER B CA 1
ATOM 3219 C C . SER B 1 134 ? 9.727 30.766 15.117 1 95.38 134 SER B C 1
ATOM 3221 O O . SER B 1 134 ? 8.805 31.125 15.844 1 95.38 134 SER B O 1
ATOM 3223 N N . HIS B 1 135 ? 9.953 31.219 13.875 1 94.38 135 HIS B N 1
ATOM 3224 C CA . HIS B 1 135 ? 9.062 32.219 13.273 1 94.38 135 HIS B CA 1
ATOM 3225 C C . HIS B 1 135 ? 8.766 31.875 11.82 1 94.38 135 HIS B C 1
ATOM 3227 O O . HIS B 1 135 ? 9.531 31.156 11.172 1 94.38 135 HIS B O 1
ATOM 3233 N N . LEU B 1 136 ? 7.652 32.406 11.328 1 94.56 136 LEU B N 1
ATOM 3234 C CA . LEU B 1 136 ? 7.195 32.219 9.961 1 94.56 136 LEU B CA 1
ATOM 3235 C C . LEU B 1 136 ? 6.586 33.5 9.398 1 94.56 136 LEU B C 1
ATOM 3237 O O . LEU B 1 136 ? 5.848 34.188 10.094 1 94.56 136 LEU B O 1
ATOM 3241 N N . ILE B 1 137 ? 6.906 33.75 8.195 1 93.62 137 ILE B N 1
ATOM 3242 C CA . ILE B 1 137 ? 6.211 34.844 7.512 1 93.62 137 ILE B CA 1
ATOM 3243 C C . ILE B 1 137 ? 5.164 34.281 6.566 1 93.62 137 ILE B C 1
ATOM 3245 O O . ILE B 1 137 ? 5.5 33.562 5.621 1 93.62 137 ILE B O 1
ATOM 3249 N N . LEU B 1 138 ? 3.912 34.5 6.848 1 94.75 138 LEU B N 1
ATOM 3250 C CA . LEU B 1 138 ? 2.844 34.188 5.91 1 94.75 138 LEU B CA 1
ATOM 3251 C C . LEU B 1 138 ? 2.797 35.188 4.762 1 94.75 138 LEU B C 1
ATOM 3253 O O . LEU B 1 138 ? 2.707 36.375 4.992 1 94.75 138 LEU B O 1
ATOM 3257 N N . ARG B 1 139 ? 2.781 34.688 3.621 1 91.5 139 ARG B N 1
ATOM 3258 C CA . ARG B 1 139 ? 2.795 35.5 2.428 1 91.5 139 ARG B CA 1
ATOM 3259 C C . ARG B 1 139 ? 1.396 36.031 2.1 1 91.5 139 ARG B C 1
ATOM 3261 O O . ARG B 1 139 ? 0.401 35.438 2.545 1 91.5 139 ARG B O 1
ATOM 3268 N N . LYS B 1 140 ? 1.482 37.125 1.35 1 92.38 140 LYS B N 1
ATOM 3269 C CA . LYS B 1 140 ? 0.206 37.625 0.846 1 92.38 140 LYS B CA 1
ATOM 3270 C C . LYS B 1 140 ? -0.565 36.531 0.121 1 92.38 140 LYS B C 1
ATOM 3272 O O . LYS B 1 140 ? 0.014 35.75 -0.652 1 92.38 140 LYS B O 1
ATOM 3277 N N . GLY B 1 141 ? -1.905 36.438 0.431 1 92.12 141 GLY B N 1
ATOM 3278 C CA . GLY B 1 141 ? -2.742 35.438 -0.211 1 92.12 141 GLY B CA 1
ATOM 3279 C C . GLY B 1 141 ? -2.906 34.156 0.615 1 92.12 141 GLY B C 1
ATOM 3280 O O . GLY B 1 141 ? -3.742 33.312 0.302 1 92.12 141 GLY B O 1
ATOM 3281 N N . THR B 1 142 ? -2.076 34.031 1.698 1 93.81 142 THR B N 1
ATOM 3282 C CA . THR B 1 142 ? -2.252 32.906 2.602 1 93.81 142 THR B CA 1
ATOM 3283 C C . THR B 1 142 ? -3.553 33.031 3.387 1 93.81 142 THR B C 1
ATOM 3285 O O . THR B 1 142 ? -3.848 34.094 3.938 1 93.81 142 THR B O 1
ATOM 3288 N N . HIS B 1 143 ? -4.328 31.984 3.371 1 95 143 HIS B N 1
ATOM 3289 C CA . HIS B 1 143 ? -5.527 31.984 4.199 1 95 143 HIS B CA 1
ATOM 3290 C C . HIS B 1 143 ? -5.191 31.703 5.66 1 95 143 HIS B C 1
ATOM 3292 O O . HIS B 1 143 ? -4.461 30.766 5.961 1 95 143 HIS B O 1
ATOM 3298 N N . VAL B 1 144 ? -5.672 32.594 6.535 1 97.06 144 VAL B N 1
ATOM 3299 C CA . VAL B 1 144 ? -5.367 32.5 7.961 1 97.06 144 VAL B CA 1
ATOM 3300 C C . VAL B 1 144 ? -6.668 32.469 8.766 1 97.06 144 VAL B C 1
ATOM 3302 O O . VAL B 1 144 ? -7.605 33.219 8.484 1 97.06 144 VAL B O 1
ATOM 3305 N N . ILE B 1 145 ? -6.711 31.547 9.711 1 97.12 145 ILE B N 1
ATOM 3306 C CA . ILE B 1 145 ? -7.906 31.406 10.539 1 97.12 145 ILE B CA 1
ATOM 3307 C C . ILE B 1 145 ? -7.508 31.406 12.016 1 97.12 145 ILE B C 1
ATOM 3309 O O . ILE B 1 145 ? -6.527 30.766 12.398 1 97.12 145 ILE B O 1
ATOM 3313 N N . LYS B 1 146 ? -8.258 32.219 12.781 1 97.75 146 LYS B N 1
ATOM 3314 C CA . LYS B 1 146 ? -8.055 32.219 14.227 1 97.75 146 LYS B CA 1
ATOM 3315 C C . LYS B 1 146 ? -8.586 30.938 14.859 1 97.75 146 LYS B C 1
ATOM 3317 O O . LYS B 1 146 ? -9.648 30.438 14.484 1 97.75 146 LYS B O 1
ATOM 3322 N N . ILE B 1 147 ? -7.887 30.422 15.766 1 97.06 147 ILE B N 1
ATOM 3323 C CA . ILE B 1 147 ? -8.25 29.188 16.453 1 97.06 147 ILE B CA 1
ATOM 3324 C C . ILE B 1 147 ? -9.055 29.516 17.703 1 97.06 147 ILE B C 1
ATOM 3326 O O . ILE B 1 147 ? -8.68 30.406 18.484 1 97.06 147 ILE B O 1
ATOM 3330 N N . PRO B 1 148 ? -10.18 28.828 17.906 1 96.75 148 PRO B N 1
ATOM 3331 C CA . PRO B 1 148 ? -10.922 29.031 19.156 1 96.75 148 PRO B CA 1
ATOM 3332 C C . PRO B 1 148 ? -10.062 28.797 20.391 1 96.75 148 PRO B C 1
ATOM 3334 O O . PRO B 1 148 ? -9.227 27.891 20.406 1 96.75 148 PRO B O 1
ATOM 3337 N N . PRO B 1 149 ? -10.336 29.547 21.469 1 96.31 149 PRO B N 1
ATOM 3338 C CA . PRO B 1 149 ? -9.477 29.5 22.656 1 96.31 149 PRO B CA 1
ATOM 3339 C C . PRO B 1 149 ? -9.453 28.125 23.312 1 96.31 149 PRO B C 1
ATOM 3341 O O . PRO B 1 149 ? -8.453 27.766 23.953 1 96.31 149 PRO B O 1
ATOM 3344 N N . HIS B 1 150 ? -10.492 27.359 23.156 1 96.62 150 HIS B N 1
ATOM 3345 C CA . HIS B 1 150 ? -10.578 26.094 23.875 1 96.62 150 HIS B CA 1
ATOM 3346 C C . HIS B 1 150 ? -9.797 25 23.141 1 96.62 150 HIS B C 1
ATOM 3348 O O . HIS B 1 150 ? -9.562 23.922 23.703 1 96.62 150 HIS B O 1
ATOM 3354 N N . VAL B 1 151 ? -9.406 25.219 21.922 1 97 151 VAL B N 1
ATOM 3355 C CA . VAL B 1 151 ? -8.648 24.234 21.156 1 97 151 VAL B CA 1
ATOM 3356 C C . VAL B 1 151 ? -7.172 24.312 21.516 1 97 151 VAL B C 1
ATOM 3358 O O . VAL B 1 151 ? -6.527 25.344 21.328 1 97 151 VAL B O 1
ATOM 3361 N N . LYS B 1 152 ? -6.617 23.203 22 1 96.88 152 LYS B N 1
ATOM 3362 C CA . LYS B 1 152 ? -5.215 23.141 22.391 1 96.88 152 LYS B CA 1
ATOM 3363 C C . LYS B 1 152 ? -4.301 23.172 21.172 1 96.88 152 LYS B C 1
ATOM 3365 O O . LYS B 1 152 ? -4.676 22.719 20.094 1 96.88 152 LYS B O 1
ATOM 3370 N N . ASP B 1 153 ? -3.094 23.719 21.391 1 97.12 153 ASP B N 1
ATOM 3371 C CA . ASP B 1 153 ? -2.107 23.781 20.312 1 97.12 153 ASP B CA 1
ATOM 3372 C C . ASP B 1 153 ? -1.795 22.391 19.766 1 97.12 153 ASP B C 1
ATOM 3374 O O . ASP B 1 153 ? -1.584 22.219 18.562 1 97.12 153 ASP B O 1
ATOM 3378 N N . THR B 1 154 ? -1.816 21.375 20.656 1 95.88 154 THR B N 1
ATOM 3379 C CA . THR B 1 154 ? -1.462 20 20.297 1 95.88 154 THR B CA 1
ATOM 3380 C C . THR B 1 154 ? -2.482 19.438 19.312 1 95.88 154 THR B C 1
ATOM 3382 O O . THR B 1 154 ? -2.186 18.484 18.594 1 95.88 154 THR B O 1
ATOM 3385 N N . VAL B 1 155 ? -3.607 19.984 19.281 1 95.06 155 VAL B N 1
ATOM 3386 C CA . VAL B 1 155 ? -4.648 19.578 18.359 1 95.06 155 VAL B CA 1
ATOM 3387 C C . VAL B 1 155 ? -4.66 20.5 17.141 1 95.06 155 VAL B C 1
ATOM 3389 O O . VAL B 1 155 ? -4.695 20.047 16 1 95.06 155 VAL B O 1
ATOM 3392 N N . ALA B 1 156 ? -4.488 21.75 17.375 1 97 156 ALA B N 1
ATOM 3393 C CA . ALA B 1 156 ? -4.574 22.781 16.344 1 97 156 ALA B CA 1
ATOM 3394 C C . ALA B 1 156 ? -3.461 22.609 15.312 1 97 156 ALA B C 1
ATOM 3396 O O . ALA B 1 156 ? -3.645 22.922 14.141 1 97 156 ALA B O 1
ATOM 3397 N N . CYS B 1 157 ? -2.346 22.094 15.719 1 97 157 CYS B N 1
ATOM 3398 C CA . CYS B 1 157 ? -1.173 22.016 14.852 1 97 157 CYS B CA 1
ATOM 3399 C C . CYS B 1 157 ? -1.38 21.016 13.734 1 97 157 CYS B C 1
ATOM 3401 O O . CYS B 1 157 ? -0.585 20.938 12.797 1 97 157 CYS B O 1
ATOM 3403 N N . THR B 1 158 ? -2.479 20.25 13.766 1 95.06 158 THR B N 1
ATOM 3404 C CA . THR B 1 158 ? -2.697 19.219 12.766 1 95.06 158 THR B CA 1
ATOM 3405 C C . THR B 1 158 ? -3.789 19.641 11.781 1 95.06 158 THR B C 1
ATOM 3407 O O . THR B 1 158 ? -4.152 18.875 10.883 1 95.06 158 THR B O 1
ATOM 3410 N N . VAL B 1 159 ? -4.258 20.766 11.867 1 94.75 159 VAL B N 1
ATOM 3411 C CA . VAL B 1 159 ? -5.457 21.141 11.125 1 94.75 159 VAL B CA 1
ATOM 3412 C C . VAL B 1 159 ? -5.082 21.547 9.703 1 94.75 159 VAL B C 1
ATOM 3414 O O . VAL B 1 159 ? -5.805 21.234 8.75 1 94.75 159 VAL B O 1
ATOM 3417 N N . ASN B 1 160 ? -4.027 22.219 9.516 1 92.31 160 ASN B N 1
ATOM 3418 C CA . ASN B 1 160 ? -3.736 22.891 8.25 1 92.31 160 ASN B CA 1
ATOM 3419 C C . ASN B 1 160 ? -3.436 21.875 7.145 1 92.31 160 ASN B C 1
ATOM 3421 O O . ASN B 1 160 ? -3.746 22.125 5.977 1 92.31 160 ASN B O 1
ATOM 3425 N N . CYS B 1 161 ? -2.891 20.719 7.508 1 93 161 CYS B N 1
ATOM 3426 C CA . CYS B 1 161 ? -2.533 19.797 6.441 1 93 161 CYS B CA 1
ATOM 3427 C C . CYS B 1 161 ? -3.396 18.531 6.496 1 93 161 CYS B C 1
ATOM 3429 O O . CYS B 1 161 ? -4.305 18.359 5.684 1 93 161 CYS B O 1
ATOM 3431 N N . PRO B 1 162 ? -3.283 17.734 7.492 1 94.06 162 PRO B N 1
ATOM 3432 C CA . PRO B 1 162 ? -3.994 16.453 7.406 1 94.06 162 PRO B CA 1
ATOM 3433 C C . PRO B 1 162 ? -5.512 16.609 7.477 1 94.06 162 PRO B C 1
ATOM 3435 O O . PRO B 1 162 ? -6.238 16.016 6.68 1 94.06 162 PRO B O 1
ATOM 3438 N N . LEU B 1 163 ? -6.023 17.438 8.453 1 95.19 163 LEU B N 1
ATOM 3439 C CA . LEU B 1 163 ? -7.473 17.547 8.578 1 95.19 163 LEU B CA 1
ATOM 3440 C C . LEU B 1 163 ? -8.062 18.297 7.391 1 95.19 163 LEU B C 1
ATOM 3442 O O . LEU B 1 163 ? -9.07 17.875 6.816 1 95.19 163 LEU B O 1
ATOM 3446 N N . SER B 1 164 ? -7.426 19.391 7.016 1 93.56 164 SER B N 1
ATOM 3447 C CA . SER B 1 164 ? -7.93 20.156 5.875 1 93.56 164 SER B CA 1
ATOM 3448 C C . SER B 1 164 ? -7.945 19.312 4.609 1 93.56 164 SER B C 1
ATOM 3450 O O . SER B 1 164 ? -8.891 19.375 3.82 1 93.56 164 SER B O 1
ATOM 3452 N N . THR B 1 165 ? -6.926 18.547 4.418 1 91.94 165 THR B N 1
ATOM 3453 C CA . THR B 1 165 ? -6.855 17.641 3.273 1 91.94 165 THR B CA 1
ATOM 3454 C C . THR B 1 165 ? -8 16.641 3.307 1 91.94 165 THR B C 1
ATOM 3456 O O . THR B 1 165 ? -8.664 16.422 2.293 1 91.94 165 THR B O 1
ATOM 3459 N N . MET B 1 166 ? -8.266 16.078 4.438 1 93.56 166 MET B N 1
ATOM 3460 C CA . MET B 1 166 ? -9.297 15.039 4.523 1 93.56 166 MET B CA 1
ATOM 3461 C C . MET B 1 166 ? -10.688 15.648 4.395 1 93.56 166 MET B C 1
ATOM 3463 O O . MET B 1 166 ? -11.602 15.008 3.875 1 93.56 166 MET B O 1
ATOM 3467 N N . VAL B 1 167 ? -10.836 16.891 4.863 1 92.81 167 VAL B N 1
ATOM 3468 C CA . VAL B 1 167 ? -12.094 17.578 4.617 1 92.81 167 VAL B CA 1
ATOM 3469 C C . VAL B 1 167 ? -12.344 17.688 3.113 1 92.81 167 VAL B C 1
ATOM 3471 O O . VAL B 1 167 ? -13.445 17.406 2.639 1 92.81 167 VAL B O 1
ATOM 3474 N N . ASN B 1 168 ? -11.32 18.062 2.416 1 88.94 168 ASN B N 1
ATOM 3475 C CA . ASN B 1 168 ? -11.422 18.141 0.963 1 88.94 168 ASN B CA 1
ATOM 3476 C C . ASN B 1 168 ? -11.773 16.781 0.363 1 88.94 168 ASN B C 1
ATOM 3478 O O . ASN B 1 168 ? -12.664 16.672 -0.483 1 88.94 168 ASN B O 1
ATOM 3482 N N . VAL B 1 169 ? -11.141 15.742 0.802 1 88.62 169 VAL B N 1
ATOM 3483 C CA . VAL B 1 169 ? -11.328 14.391 0.29 1 88.62 169 VAL B CA 1
ATOM 3484 C C . VAL B 1 169 ? -12.766 13.93 0.544 1 88.62 169 VAL B C 1
ATOM 3486 O O . VAL B 1 169 ? -13.453 13.469 -0.373 1 88.62 169 VAL B O 1
ATOM 3489 N N . VAL B 1 170 ? -13.234 14.07 1.754 1 89.88 170 VAL B N 1
ATOM 3490 C CA . VAL B 1 170 ? -14.562 13.586 2.133 1 89.88 170 VAL B CA 1
ATOM 3491 C C . VAL B 1 170 ? -15.633 14.406 1.426 1 89.88 170 VAL B C 1
ATOM 3493 O O . VAL B 1 170 ? -16.609 13.852 0.915 1 89.88 170 VAL B O 1
ATOM 3496 N N . ASP B 1 171 ? -15.406 15.727 1.363 1 86.88 171 ASP B N 1
ATOM 3497 C CA . ASP B 1 171 ? -16.344 16.594 0.665 1 86.88 171 ASP B CA 1
ATOM 3498 C C . ASP B 1 171 ? -16.469 16.203 -0.804 1 86.88 171 ASP B C 1
ATOM 3500 O O . ASP B 1 171 ? -17.594 16.078 -1.324 1 86.88 171 ASP B O 1
ATOM 3504 N N . THR B 1 172 ? -15.391 16 -1.426 1 81.88 172 THR B N 1
ATOM 3505 C CA . THR B 1 172 ? -15.352 15.602 -2.828 1 81.88 172 THR B CA 1
ATOM 3506 C C . THR B 1 172 ? -15.992 14.227 -3.016 1 81.88 172 THR B C 1
ATOM 3508 O O . THR B 1 172 ? -16.766 14.016 -3.953 1 81.88 172 THR B O 1
ATOM 3511 N N . ALA B 1 173 ? -15.664 13.281 -2.129 1 81.81 173 ALA B N 1
ATOM 3512 C CA . ALA B 1 173 ? -16.203 11.922 -2.219 1 81.81 173 ALA B CA 1
ATOM 3513 C C . ALA B 1 173 ? -17.719 11.93 -2.061 1 81.81 173 ALA B C 1
ATOM 3515 O O . ALA B 1 173 ? -18.438 11.234 -2.789 1 81.81 173 ALA B O 1
ATOM 3516 N N . LEU B 1 174 ? -18.234 12.711 -1.155 1 84.5 174 LEU B N 1
ATOM 3517 C CA . LEU B 1 174 ? -19.672 12.766 -0.873 1 84.5 174 LEU B CA 1
ATOM 3518 C C . LEU B 1 174 ? -20.438 13.367 -2.047 1 84.5 174 LEU B C 1
ATOM 3520 O O . LEU B 1 174 ? -21.578 12.992 -2.307 1 84.5 174 LEU B O 1
ATOM 3524 N N . SER B 1 175 ? -19.781 14.297 -2.693 1 80.62 175 SER B N 1
ATOM 3525 C CA . SER B 1 175 ? -20.438 14.922 -3.836 1 80.62 175 SER B CA 1
ATOM 3526 C C . SER B 1 175 ? -20.625 13.93 -4.977 1 80.62 175 SER B C 1
ATOM 3528 O O . SER B 1 175 ? -21.5 14.117 -5.832 1 80.62 175 SER B O 1
ATOM 3530 N N . ARG B 1 176 ? -19.875 12.93 -4.914 1 74.81 176 ARG B N 1
ATOM 3531 C CA . ARG B 1 176 ? -19.922 11.945 -5.984 1 74.81 176 ARG B CA 1
ATOM 3532 C C . ARG B 1 176 ? -20.812 10.766 -5.598 1 74.81 176 ARG B C 1
ATOM 3534 O O . ARG B 1 176 ? -21.188 9.953 -6.453 1 74.81 176 ARG B O 1
ATOM 3541 N N . LEU B 1 177 ? -20.906 10.594 -4.27 1 74.38 177 LEU B N 1
ATOM 3542 C CA . LEU B 1 177 ? -21.703 9.484 -3.771 1 74.38 177 LEU B CA 1
ATOM 3543 C C . LEU B 1 177 ? -23.188 9.703 -4.074 1 74.38 177 LEU B C 1
ATOM 3545 O O . LEU B 1 177 ? -23.75 10.734 -3.707 1 74.38 177 LEU B O 1
ATOM 3549 N N . ASN B 1 178 ? -23.609 9.156 -5.184 1 63.72 178 ASN B N 1
ATOM 3550 C CA . ASN B 1 178 ? -25.031 9.141 -5.508 1 63.72 178 ASN B CA 1
ATOM 3551 C C . ASN B 1 178 ? -25.719 7.902 -4.938 1 63.72 178 ASN B C 1
ATOM 3553 O O . ASN B 1 178 ? -25.266 6.781 -5.141 1 63.72 178 ASN B O 1
ATOM 3557 N N . GLY B 1 179 ? -26.797 8.117 -4.117 1 59.75 179 GLY B N 1
ATOM 3558 C CA . GLY B 1 179 ? -27.75 7.043 -3.855 1 59.75 179 GLY B CA 1
ATOM 3559 C C . GLY B 1 179 ? -27.266 6.055 -2.814 1 59.75 179 GLY B C 1
ATOM 3560 O O . GLY B 1 179 ? -27.453 4.848 -2.955 1 59.75 179 GLY B O 1
ATOM 3561 N N . CYS B 1 180 ? -26.344 6.555 -1.931 1 59.44 180 CYS B N 1
ATOM 3562 C CA . CYS B 1 180 ? -25.938 5.535 -0.973 1 59.44 180 CYS B CA 1
ATOM 3563 C C . CYS B 1 180 ? -27.141 4.977 -0.22 1 59.44 180 CYS B C 1
ATOM 3565 O O . CYS B 1 180 ? -28.094 5.711 0.071 1 59.44 180 CYS B O 1
ATOM 3567 N N . GLY B 1 181 ? -27.25 3.717 -0.33 1 62.78 181 GLY B N 1
ATOM 3568 C CA . GLY B 1 181 ? -28.297 3.031 0.403 1 62.78 181 GLY B CA 1
ATOM 3569 C C . GLY B 1 181 ? -28.344 3.402 1.873 1 62.78 181 GLY B C 1
ATOM 3570 O O . GLY B 1 181 ? -27.688 4.352 2.299 1 62.78 181 GLY B O 1
ATOM 3571 N N . GLU B 1 182 ? -29.188 2.738 2.543 1 69.69 182 GLU B N 1
ATOM 3572 C CA . GLU B 1 182 ? -29.469 2.961 3.957 1 69.69 182 GLU B CA 1
ATOM 3573 C C . GLU B 1 182 ? -28.219 2.738 4.809 1 69.69 182 GLU B C 1
ATOM 3575 O O . GLU B 1 182 ? -27.922 3.523 5.711 1 69.69 182 GLU B O 1
ATOM 3580 N N . LYS B 1 183 ? -27.422 1.76 4.418 1 79.75 183 LYS B N 1
ATOM 3581 C CA . LYS B 1 183 ? -26.219 1.494 5.207 1 79.75 183 LYS B CA 1
ATOM 3582 C C . LYS B 1 183 ? -24.969 1.98 4.484 1 79.75 183 LYS B C 1
ATOM 3584 O O . LYS B 1 183 ? -24.688 1.552 3.363 1 79.75 183 LYS B O 1
ATOM 3589 N N . LYS B 1 184 ? -24.344 3.006 5.031 1 85.5 184 LYS B N 1
ATOM 3590 C CA . LYS B 1 184 ? -23.109 3.562 4.484 1 85.5 184 LYS B CA 1
ATOM 3591 C C . LYS B 1 184 ? -21.891 2.957 5.16 1 85.5 184 LYS B C 1
ATOM 3593 O O . LYS B 1 184 ? -21.766 2.982 6.387 1 85.5 184 LYS B O 1
ATOM 3598 N N . ILE B 1 185 ? -21.078 2.258 4.328 1 84.38 185 ILE B N 1
ATOM 3599 C CA . ILE B 1 185 ? -19.875 1.608 4.84 1 84.38 185 ILE B CA 1
ATOM 3600 C C . ILE B 1 185 ? -18.656 2.109 4.078 1 84.38 185 ILE B C 1
ATOM 3602 O O . ILE B 1 185 ? -18.719 2.326 2.865 1 84.38 185 ILE B O 1
ATOM 3606 N N . ALA B 1 186 ? -17.547 2.354 4.809 1 87.94 186 ALA B N 1
ATOM 3607 C CA . ALA B 1 186 ? -16.297 2.748 4.18 1 87.94 186 ALA B CA 1
ATOM 3608 C C . ALA B 1 186 ? -15.133 1.926 4.719 1 87.94 186 ALA B C 1
ATOM 3610 O O . ALA B 1 186 ? -15.188 1.422 5.84 1 87.94 186 ALA B O 1
ATOM 3611 N N . VAL B 1 187 ? -14.156 1.688 3.838 1 87.25 187 VAL B N 1
ATOM 3612 C CA . VAL B 1 187 ? -12.891 1.081 4.242 1 87.25 187 VAL B CA 1
ATOM 3613 C C . VAL B 1 187 ? -11.742 2.066 4.012 1 87.25 187 VAL B C 1
ATOM 3615 O O . VAL B 1 187 ? -11.641 2.666 2.938 1 87.25 187 VAL B O 1
ATOM 3618 N N . ILE B 1 188 ? -10.969 2.311 5.047 1 90.75 188 ILE B N 1
ATOM 3619 C CA . ILE B 1 188 ? -9.766 3.121 4.961 1 90.75 188 ILE B CA 1
ATOM 3620 C C . ILE B 1 188 ? -8.531 2.246 5.203 1 90.75 188 ILE B C 1
ATOM 3622 O O . ILE B 1 188 ? -8.445 1.561 6.223 1 90.75 188 ILE B O 1
ATOM 3626 N N . GLN B 1 189 ? -7.625 2.268 4.27 1 87.62 189 GLN B N 1
ATOM 3627 C CA . GLN B 1 189 ? -6.438 1.432 4.379 1 87.62 189 GLN B CA 1
ATOM 3628 C C . GLN B 1 189 ? -5.219 2.26 4.781 1 87.62 189 GLN B C 1
ATOM 3630 O O . GLN B 1 189 ? -4.883 3.244 4.121 1 87.62 189 GLN B O 1
ATOM 3635 N N . GLY B 1 190 ? -4.555 1.776 5.844 1 88.12 190 GLY B N 1
ATOM 3636 C CA . GLY B 1 190 ? -3.461 2.523 6.445 1 88.12 190 GLY B CA 1
ATOM 3637 C C . GLY B 1 190 ? -3.92 3.486 7.523 1 88.12 190 GLY B C 1
ATOM 3638 O O . GLY B 1 190 ? -4.602 4.473 7.234 1 88.12 190 GLY B O 1
ATOM 3639 N N . ILE B 1 191 ? -3.49 3.131 8.758 1 91.06 191 ILE B N 1
ATOM 3640 C CA . ILE B 1 191 ? -3.977 3.959 9.852 1 91.06 191 ILE B CA 1
ATOM 3641 C C . ILE B 1 191 ? -2.91 4.98 10.242 1 91.06 191 ILE B C 1
ATOM 3643 O O . ILE B 1 191 ? -1.875 4.621 10.812 1 91.06 191 ILE B O 1
ATOM 3647 N N . ASN B 1 192 ? -3.141 6.172 9.875 1 92.56 192 ASN B N 1
ATOM 3648 C CA . ASN B 1 192 ? -2.408 7.371 10.266 1 92.56 192 ASN B CA 1
ATOM 3649 C C . ASN B 1 192 ? -3.355 8.523 10.586 1 92.56 192 ASN B C 1
ATOM 3651 O O . ASN B 1 192 ? -4.551 8.312 10.789 1 92.56 192 ASN B O 1
ATOM 3655 N N . ILE B 1 193 ? -2.811 9.68 10.68 1 94.06 193 ILE B N 1
ATOM 3656 C CA . ILE B 1 193 ? -3.643 10.797 11.117 1 94.06 193 ILE B CA 1
ATOM 3657 C C . ILE B 1 193 ? -4.691 11.109 10.055 1 94.06 193 ILE B C 1
ATOM 3659 O O . ILE B 1 193 ? -5.82 11.484 10.375 1 94.06 193 ILE B O 1
ATOM 3663 N N . PHE B 1 194 ? -4.359 10.93 8.797 1 94.25 194 PHE B N 1
ATOM 3664 C CA . PHE B 1 194 ? -5.324 11.133 7.727 1 94.25 194 PHE B CA 1
ATOM 3665 C C . PHE B 1 194 ? -6.484 10.148 7.84 1 94.25 194 PHE B C 1
ATOM 3667 O O . PHE B 1 194 ? -7.648 10.539 7.715 1 94.25 194 PHE B O 1
ATOM 3674 N N . ALA B 1 195 ? -6.113 8.922 8.109 1 95.19 195 ALA B N 1
ATOM 3675 C CA . ALA B 1 195 ? -7.125 7.875 8.242 1 95.19 195 ALA B CA 1
ATOM 3676 C C . ALA B 1 195 ? -8.07 8.164 9.406 1 95.19 195 ALA B C 1
ATOM 3678 O O . ALA B 1 195 ? -9.281 7.996 9.289 1 95.19 195 ALA B O 1
ATOM 3679 N N . ILE B 1 196 ? -7.488 8.594 10.484 1 95.81 196 ILE B N 1
ATOM 3680 C CA . ILE B 1 196 ? -8.289 8.859 11.68 1 95.81 196 ILE B CA 1
ATOM 3681 C C . ILE B 1 196 ?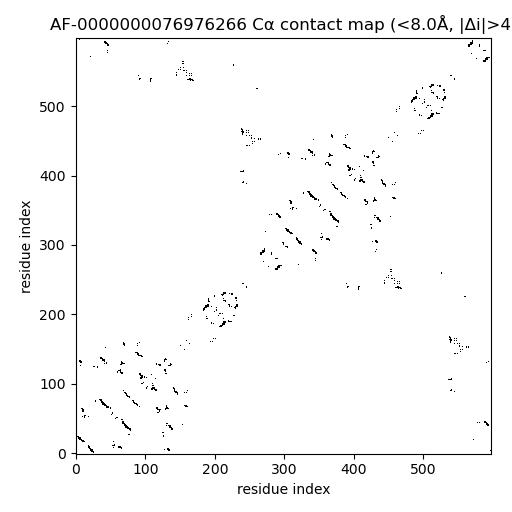 -9.234 10.031 11.414 1 95.81 196 ILE B C 1
ATOM 3683 O O . ILE B 1 196 ? -10.43 9.945 11.711 1 95.81 196 ILE B O 1
ATOM 3687 N N . TYR B 1 197 ? -8.742 11.07 10.836 1 96.12 197 TYR B N 1
ATOM 3688 C CA . TYR B 1 197 ? -9.594 12.203 10.5 1 96.12 197 TYR B CA 1
ATOM 3689 C C . TYR B 1 197 ? -10.641 11.812 9.469 1 96.12 197 TYR B C 1
ATOM 3691 O O . TYR B 1 197 ? -11.789 12.258 9.539 1 96.12 197 TYR B O 1
ATOM 3699 N N . GLY B 1 198 ? -10.234 11.023 8.5 1 96.06 198 GLY B N 1
ATOM 3700 C CA . GLY B 1 198 ? -11.195 10.5 7.543 1 96.06 198 GLY B CA 1
ATOM 3701 C C . GLY B 1 198 ? -12.32 9.719 8.195 1 96.06 198 GLY B C 1
ATOM 3702 O O . GLY B 1 198 ? -13.492 9.914 7.863 1 96.06 198 GLY B O 1
ATOM 3703 N N . CYS B 1 199 ? -11.953 8.875 9.109 1 96.69 199 CYS B N 1
ATOM 3704 C CA . CYS B 1 199 ? -12.93 8.086 9.844 1 96.69 199 CYS B CA 1
ATOM 3705 C C . CYS B 1 199 ? -13.914 8.977 10.586 1 96.69 199 CYS B C 1
ATOM 3707 O O . CYS B 1 199 ? -15.133 8.797 10.477 1 96.69 199 CYS B O 1
ATOM 3709 N N . LEU B 1 200 ? -13.398 9.961 11.242 1 96.94 200 LEU B N 1
ATOM 3710 C CA . LEU B 1 200 ? -14.234 10.859 12.031 1 96.94 200 LEU B CA 1
ATOM 3711 C C . LEU B 1 200 ? -15.156 11.672 11.125 1 96.94 200 LEU B C 1
ATOM 3713 O O . LEU B 1 200 ? -16.344 11.844 11.43 1 96.94 200 LEU B O 1
ATOM 3717 N N . LEU B 1 201 ? -14.633 12.18 10.023 1 96.06 201 LEU B N 1
ATOM 3718 C CA . LEU B 1 201 ? -15.438 12.969 9.086 1 96.06 201 LEU B CA 1
ATOM 3719 C C . LEU B 1 201 ? -16.547 12.117 8.484 1 96.06 201 LEU B C 1
ATOM 3721 O O . LEU B 1 201 ? -17.688 12.57 8.383 1 96.06 201 LEU B O 1
ATOM 3725 N N . LEU B 1 202 ? -16.219 10.922 8.109 1 95.25 202 LEU B N 1
ATOM 3726 C CA . LEU B 1 202 ? -17.203 10.023 7.512 1 95.25 202 LEU B CA 1
ATOM 3727 C C . LEU B 1 202 ? -18.297 9.695 8.516 1 95.25 202 LEU B C 1
ATOM 3729 O O . LEU B 1 202 ? -19.484 9.703 8.164 1 95.25 202 LEU B O 1
ATOM 3733 N N . LYS B 1 203 ? -17.938 9.5 9.727 1 94.62 203 LYS B N 1
ATOM 3734 C CA . LYS B 1 203 ? -18.922 9.109 10.75 1 94.62 203 LYS B CA 1
ATOM 3735 C C . LYS B 1 203 ? -19.719 10.32 11.227 1 94.62 203 LYS B C 1
ATOM 3737 O O . LYS B 1 203 ? -20.953 10.305 11.188 1 94.62 203 LYS B O 1
ATOM 3742 N N . GLU B 1 204 ? -19.031 11.352 11.562 1 93.56 204 GLU B N 1
ATOM 3743 C CA . GLU B 1 204 ? -19.656 12.453 12.281 1 93.56 204 GLU B CA 1
ATOM 3744 C C . GLU B 1 204 ? -20.312 13.445 11.32 1 93.56 204 GLU B C 1
ATOM 3746 O O . GLU B 1 204 ? -21.266 14.133 11.68 1 93.56 204 GLU B O 1
ATOM 3751 N N . VAL B 1 205 ? -19.797 13.531 10.156 1 89.12 205 VAL B N 1
ATOM 3752 C CA . VAL B 1 205 ? -20.297 14.523 9.219 1 89.12 205 VAL B CA 1
ATOM 3753 C C . VAL B 1 205 ? -21.156 13.844 8.156 1 89.12 205 VAL B C 1
ATOM 3755 O O . VAL B 1 205 ? -22.281 14.289 7.875 1 89.12 205 VAL B O 1
ATOM 3758 N N . ALA B 1 206 ? -20.703 12.758 7.672 1 90.44 206 ALA B N 1
ATOM 3759 C CA . ALA B 1 206 ? -21.359 12.148 6.52 1 90.44 206 ALA B CA 1
ATOM 3760 C C . ALA B 1 206 ? -22.312 11.047 6.953 1 90.44 206 ALA B C 1
ATOM 3762 O O . ALA B 1 206 ? -23.078 10.508 6.137 1 90.44 206 ALA B O 1
ATOM 3763 N N . GLY B 1 207 ? -22.234 10.602 8.234 1 91.06 207 GLY B N 1
ATOM 3764 C CA . GLY B 1 207 ? -23.219 9.672 8.781 1 91.06 207 GLY B CA 1
ATOM 3765 C C . GLY B 1 207 ? -22.953 8.227 8.375 1 91.06 207 GLY B C 1
ATOM 3766 O O . GLY B 1 207 ? -23.891 7.449 8.211 1 91.06 207 GLY B O 1
ATOM 3767 N N . PHE B 1 208 ? -21.781 7.93 8.141 1 92.75 208 PHE B N 1
ATOM 3768 C CA . PHE B 1 208 ? -21.453 6.543 7.836 1 92.75 208 PHE B CA 1
ATOM 3769 C C . PHE B 1 208 ? -21.672 5.652 9.055 1 92.75 208 PHE B C 1
ATOM 3771 O O . PHE B 1 208 ? -21.328 6.035 10.172 1 92.75 208 PHE B O 1
ATOM 3778 N N . ASN B 1 209 ? -22.281 4.473 8.766 1 91.69 209 ASN B N 1
ATOM 3779 C CA . ASN B 1 209 ? -22.594 3.533 9.836 1 91.69 209 ASN B CA 1
ATOM 3780 C C . ASN B 1 209 ? -21.344 2.799 10.32 1 91.69 209 ASN B C 1
ATOM 3782 O O . ASN B 1 209 ? -21.156 2.627 11.523 1 91.69 209 ASN B O 1
ATOM 3786 N N . GLU B 1 210 ? -20.562 2.357 9.375 1 91.06 210 GLU B N 1
ATOM 3787 C CA . GLU B 1 210 ? -19.359 1.594 9.672 1 91.06 210 GLU B CA 1
ATOM 3788 C C . GLU B 1 210 ? -18.172 2.092 8.852 1 91.06 210 GLU B C 1
ATOM 3790 O O . GLU B 1 210 ? -18.297 2.291 7.641 1 91.06 210 GLU B O 1
ATOM 3795 N N . VAL B 1 211 ? -17.109 2.348 9.562 1 94.5 211 VAL B N 1
ATOM 3796 C CA . VAL B 1 211 ? -15.836 2.676 8.914 1 94.5 211 VAL B CA 1
ATOM 3797 C C . VAL B 1 211 ? -14.766 1.682 9.344 1 94.5 211 VAL B C 1
ATOM 3799 O O . VAL B 1 211 ? -14.383 1.637 10.523 1 94.5 211 VAL B O 1
ATOM 3802 N N . TYR B 1 212 ? -14.375 0.836 8.414 1 90.31 212 TYR B N 1
ATOM 3803 C CA . TYR B 1 212 ? -13.336 -0.152 8.688 1 90.31 212 TYR B CA 1
ATOM 3804 C C . TYR B 1 212 ? -11.953 0.425 8.414 1 90.31 212 TYR B C 1
ATOM 3806 O O . TYR B 1 212 ? -11.719 1.044 7.375 1 90.31 212 TYR B O 1
ATOM 3814 N N . LEU B 1 213 ? -11.07 0.307 9.391 1 93.38 213 LEU B N 1
ATOM 3815 C CA . LEU B 1 213 ? -9.68 0.72 9.25 1 93.38 213 LEU B CA 1
ATOM 3816 C C . LEU B 1 213 ? -8.75 -0.488 9.273 1 93.38 213 LEU B C 1
ATOM 3818 O O . LEU B 1 213 ? -8.844 -1.334 10.164 1 93.38 213 LEU B O 1
ATOM 3822 N N . THR B 1 214 ? -7.891 -0.542 8.281 1 88.62 214 THR B N 1
ATOM 3823 C CA . THR B 1 214 ? -7 -1.693 8.195 1 88.62 214 THR B CA 1
ATOM 3824 C C . THR B 1 214 ? -5.539 -1.255 8.281 1 88.62 214 THR B C 1
ATOM 3826 O O . THR B 1 214 ? -5.16 -0.226 7.715 1 88.62 214 THR B O 1
ATOM 3829 N N . ASP B 1 215 ? -4.805 -1.969 9.102 1 88 215 ASP B N 1
ATOM 3830 C CA . ASP B 1 215 ? -3.371 -1.737 9.25 1 88 215 ASP B CA 1
ATOM 3831 C C . ASP B 1 215 ? -2.662 -2.996 9.742 1 88 215 ASP B C 1
ATOM 3833 O O . ASP B 1 215 ? -3.213 -3.752 10.547 1 88 215 ASP B O 1
ATOM 3837 N N . GLN B 1 216 ? -1.424 -3.158 9.305 1 80.5 216 GLN B N 1
ATOM 3838 C CA . GLN B 1 216 ? -0.662 -4.328 9.734 1 80.5 216 GLN B CA 1
ATOM 3839 C C . GLN B 1 216 ? -0.233 -4.199 11.188 1 80.5 216 GLN B C 1
ATOM 3841 O O . GLN B 1 216 ? -0.002 -5.207 11.867 1 80.5 216 GLN B O 1
ATOM 3846 N N . SER B 1 217 ? -0.092 -2.971 11.656 1 81.88 217 SER B N 1
ATOM 3847 C CA . SER B 1 217 ? 0.358 -2.703 13.023 1 81.88 217 SER B CA 1
ATOM 3848 C C . SER B 1 217 ? -0.794 -2.809 14.016 1 81.88 217 SER B C 1
ATOM 3850 O O . SER B 1 217 ? -1.795 -2.1 13.891 1 81.88 217 SER B O 1
ATOM 3852 N N . MET B 1 218 ? -0.576 -3.652 15.023 1 81.81 218 MET B N 1
ATOM 3853 C CA . MET B 1 218 ? -1.583 -3.795 16.062 1 81.81 218 MET B CA 1
ATOM 3854 C C . MET B 1 218 ? -1.758 -2.49 16.844 1 81.81 218 MET B C 1
ATOM 3856 O O . MET B 1 218 ? -2.869 -2.15 17.25 1 81.81 218 MET B O 1
ATOM 3860 N N . GLU B 1 219 ? -0.683 -1.823 16.984 1 82.5 219 GLU B N 1
ATOM 3861 C CA . GLU B 1 219 ? -0.724 -0.542 17.688 1 82.5 219 GLU B CA 1
ATOM 3862 C C . GLU B 1 219 ? -1.602 0.463 16.938 1 82.5 219 GLU B C 1
ATOM 3864 O O . GLU B 1 219 ? -2.389 1.182 17.562 1 82.5 219 GLU B O 1
ATOM 3869 N N . GLN B 1 220 ? -1.496 0.427 15.672 1 85.38 220 GLN B N 1
ATOM 3870 C CA . GLN B 1 220 ? -2.303 1.334 14.859 1 85.38 220 GLN B CA 1
ATOM 3871 C C . GLN B 1 220 ? -3.771 0.917 14.867 1 85.38 220 GLN B C 1
ATOM 3873 O O . GLN B 1 220 ? -4.664 1.769 14.867 1 85.38 220 GLN B O 1
ATOM 3878 N N . GLN B 1 221 ? -3.977 -0.336 14.977 1 87.44 221 GLN B N 1
ATOM 3879 C CA . GLN B 1 221 ? -5.348 -0.829 15.008 1 87.44 221 GLN B CA 1
ATOM 3880 C C . GLN B 1 221 ? -6.07 -0.367 16.266 1 87.44 221 GLN B C 1
ATOM 3882 O O . GLN B 1 221 ? -7.27 -0.086 16.234 1 87.44 221 GLN B O 1
ATOM 3887 N N . LYS B 1 222 ? -5.367 -0.347 17.312 1 88 222 LYS B N 1
ATOM 3888 C CA . LYS B 1 222 ? -5.945 0.115 18.578 1 88 222 LYS B CA 1
ATOM 3889 C C . LYS B 1 222 ? -6.422 1.561 18.453 1 88 222 LYS B C 1
ATOM 3891 O O . LYS B 1 222 ? -7.445 1.931 19.047 1 88 222 LYS B O 1
ATOM 3896 N N . LEU B 1 223 ? -5.734 2.385 17.719 1 88.62 223 LEU B N 1
ATOM 3897 C CA . LEU B 1 223 ? -6.121 3.777 17.516 1 88.62 223 LEU B CA 1
ATOM 3898 C C . LEU B 1 223 ? -7.465 3.871 16.797 1 88.62 223 LEU B C 1
ATOM 3900 O O . LEU B 1 223 ? -8.266 4.762 17.094 1 88.62 223 LEU B O 1
ATOM 3904 N N . ALA B 1 224 ? -7.617 2.932 15.891 1 88.5 224 ALA B N 1
ATOM 3905 C CA . ALA B 1 224 ? -8.875 2.91 15.148 1 88.5 224 ALA B CA 1
ATOM 3906 C C . ALA B 1 224 ? -10.07 2.832 16.094 1 88.5 224 ALA B C 1
ATOM 3908 O O . ALA B 1 224 ? -11.031 3.59 15.961 1 88.5 224 ALA B O 1
ATOM 3909 N N . THR B 1 225 ? -9.977 2.021 17.062 1 90.38 225 THR B N 1
ATOM 3910 C CA . THR B 1 225 ? -11.07 1.805 18 1 90.38 225 THR B CA 1
ATOM 3911 C C . THR B 1 225 ? -11.32 3.059 18.844 1 90.38 225 THR B C 1
ATOM 3913 O O . THR B 1 225 ? -12.477 3.439 19.062 1 90.38 225 THR B O 1
ATOM 3916 N N . LEU B 1 226 ? -10.312 3.719 19.172 1 92.25 226 LEU B N 1
ATOM 3917 C CA . LEU B 1 226 ? -10.398 4.918 20 1 92.25 226 LEU B CA 1
ATOM 3918 C C . LEU B 1 226 ? -11.172 6.02 19.281 1 92.25 226 LEU B C 1
ATOM 3920 O O . LEU B 1 226 ? -11.82 6.848 19.922 1 92.25 226 LEU B O 1
ATOM 3924 N N . PHE B 1 227 ? -11.203 5.969 18 1 94.25 227 PHE B N 1
ATOM 3925 C CA . PHE B 1 227 ? -11.797 7.059 17.25 1 94.25 227 PHE B CA 1
ATOM 3926 C C . PHE B 1 227 ? -13.008 6.57 16.453 1 94.25 227 PHE B C 1
ATOM 3928 O O . PHE B 1 227 ? -13.359 7.148 15.422 1 94.25 227 PHE B O 1
ATOM 3935 N N . GLY B 1 228 ? -13.555 5.457 16.906 1 92.19 228 GLY B N 1
ATOM 3936 C CA . GLY B 1 228 ? -14.852 5.012 16.422 1 92.19 228 GLY B CA 1
ATOM 3937 C C . GLY B 1 228 ? -14.758 4.125 15.203 1 92.19 228 GLY B C 1
ATOM 3938 O O . GLY B 1 228 ? -15.773 3.752 14.617 1 92.19 228 GLY B O 1
ATOM 3939 N N . GLY B 1 229 ? -13.578 3.857 14.734 1 94.44 229 GLY B N 1
ATOM 3940 C CA . GLY B 1 229 ? -13.398 2.943 13.617 1 94.44 229 GLY B CA 1
ATOM 3941 C C . GLY B 1 229 ? -13.438 1.482 14.031 1 94.44 229 GLY B C 1
ATOM 3942 O O . GLY B 1 229 ? -13.445 1.169 15.219 1 94.44 229 GLY B O 1
ATOM 3943 N N . ILE B 1 230 ? -13.625 0.58 13.07 1 92.31 230 ILE B N 1
ATOM 3944 C CA . ILE B 1 230 ? -13.617 -0.865 13.273 1 92.31 230 ILE B CA 1
ATOM 3945 C C . ILE B 1 230 ? -12.328 -1.454 12.719 1 92.31 230 ILE B C 1
ATOM 3947 O O . ILE B 1 230 ? -12.133 -1.504 11.5 1 92.31 230 ILE B O 1
ATOM 3951 N N . PRO B 1 231 ? -11.406 -1.792 13.609 1 89.25 231 PRO B N 1
ATOM 3952 C CA . PRO B 1 231 ? -10.188 -2.422 13.102 1 89.25 231 PRO B CA 1
ATOM 3953 C C . PRO B 1 231 ? -10.469 -3.715 12.336 1 89.25 231 PRO B C 1
ATOM 3955 O O . PRO B 1 231 ? -11.273 -4.535 12.781 1 89.25 231 PRO B O 1
ATOM 3958 N N . SER B 1 232 ? -9.906 -3.773 11.07 1 78.31 232 SER B N 1
ATOM 3959 C CA . SER B 1 232 ? -10.195 -4.922 10.211 1 78.31 232 SER B CA 1
ATOM 3960 C C . SER B 1 232 ? -8.93 -5.414 9.516 1 78.31 232 SER B C 1
ATOM 3962 O O . SER B 1 232 ? -8.531 -4.863 8.484 1 78.31 232 SER B O 1
ATOM 3964 N N . PHE B 1 233 ? -7.961 -5.961 10.211 1 66.81 233 PHE B N 1
ATOM 3965 C CA . PHE B 1 233 ? -6.797 -6.52 9.531 1 66.81 233 PHE B CA 1
ATOM 3966 C C . PHE B 1 233 ? -6.613 -7.988 9.883 1 66.81 233 PHE B C 1
ATOM 3968 O O . PHE B 1 233 ? -6.547 -8.352 11.062 1 66.81 233 PHE B O 1
ATOM 3975 N N . ASP B 1 234 ? -6.863 -8.828 8.906 1 61.09 234 ASP B N 1
ATOM 3976 C CA . ASP B 1 234 ? -6.504 -10.234 9.086 1 61.09 234 ASP B CA 1
ATOM 3977 C C . ASP B 1 234 ? -5.238 -10.586 8.312 1 61.09 234 ASP B C 1
ATOM 3979 O O . ASP B 1 234 ? -5.242 -10.602 7.082 1 61.09 234 ASP B O 1
ATOM 3983 N N . ARG B 1 235 ? -3.965 -10.406 8.992 1 56.31 235 ARG B N 1
ATOM 3984 C CA . ARG B 1 235 ? -2.654 -10.711 8.43 1 56.31 235 ARG B CA 1
ATOM 3985 C C . ARG B 1 235 ? -2.557 -12.18 8.031 1 56.31 235 ARG B C 1
ATOM 3987 O O . ARG B 1 235 ? -1.473 -12.664 7.703 1 56.31 235 ARG B O 1
ATOM 3994 N N . LYS B 1 236 ? -3.615 -13.008 7.973 1 53.09 236 LYS B N 1
ATOM 3995 C CA . LYS B 1 236 ? -3.281 -14.422 7.801 1 53.09 236 LYS B CA 1
ATOM 3996 C C . LYS B 1 236 ? -2.676 -14.68 6.426 1 53.09 236 LYS B C 1
ATOM 3998 O O . LYS B 1 236 ? -3.279 -14.344 5.402 1 53.09 236 LYS B O 1
ATOM 4003 N N . GLY B 1 237 ? -1.314 -14.594 6.387 1 55.66 237 GLY B N 1
ATOM 4004 C CA . GLY B 1 237 ? -0.635 -15.078 5.195 1 55.66 237 GLY B CA 1
ATOM 4005 C C . GLY B 1 237 ? -1.22 -16.359 4.656 1 55.66 237 GLY B C 1
ATOM 4006 O O . GLY B 1 237 ? -1.521 -17.281 5.418 1 55.66 237 GLY B O 1
ATOM 4007 N N . ILE B 1 238 ? -2.031 -16.328 3.461 1 58 238 ILE B N 1
ATOM 4008 C CA . ILE B 1 238 ? -2.576 -17.547 2.865 1 58 238 ILE B CA 1
ATOM 4009 C C . ILE B 1 238 ? -1.641 -18.047 1.769 1 58 238 ILE B C 1
ATOM 4011 O O . ILE B 1 238 ? -1.15 -17.266 0.954 1 58 238 ILE B O 1
ATOM 4015 N N . SER B 1 239 ? -0.97 -19.234 2.076 1 61.09 239 SER B N 1
ATOM 4016 C CA . SER B 1 239 ? -0.134 -19.844 1.043 1 61.09 239 SER B CA 1
ATOM 4017 C C . SER B 1 239 ? -0.904 -20.891 0.256 1 61.09 239 SER B C 1
ATOM 4019 O O . SER B 1 239 ? -1.838 -21.5 0.778 1 61.09 239 SER B O 1
ATOM 4021 N N . GLY B 1 240 ? -0.756 -20.984 -1.086 1 59.53 240 GLY B N 1
ATOM 4022 C CA . GLY B 1 240 ? -1.36 -21.953 -1.984 1 59.53 240 GLY B CA 1
ATOM 4023 C C . GLY B 1 240 ? -0.798 -23.359 -1.814 1 59.53 240 GLY B C 1
ATOM 4024 O O . GLY B 1 240 ? -0.612 -24.078 -2.795 1 59.53 240 GLY B O 1
ATOM 4025 N N . SER B 1 241 ? -0.489 -23.781 -0.59 1 63.94 241 SER B N 1
ATOM 4026 C CA . SER B 1 241 ? 0.242 -25.031 -0.48 1 63.94 241 SER B CA 1
ATOM 4027 C C . SER B 1 241 ? -0.706 -26.203 -0.234 1 63.94 241 SER B C 1
ATOM 4029 O O . SER B 1 241 ? -0.289 -27.375 -0.261 1 63.94 241 SER B O 1
ATOM 4031 N N . ASN B 1 242 ? -1.938 -25.969 -0.259 1 77.88 242 ASN B N 1
ATOM 4032 C CA . ASN B 1 242 ? -2.893 -27.031 0.032 1 77.88 242 ASN B CA 1
ATOM 4033 C C . ASN B 1 242 ? -3.268 -27.812 -1.228 1 77.88 242 ASN B C 1
ATOM 4035 O O . ASN B 1 242 ? -3.594 -27.203 -2.256 1 77.88 242 ASN B O 1
ATOM 4039 N N . LYS B 1 243 ? -3.178 -29.188 -1.14 1 84.25 243 LYS B N 1
ATOM 4040 C CA . LYS B 1 243 ? -3.443 -30.078 -2.271 1 84.25 243 LYS B CA 1
ATOM 4041 C C . LYS B 1 243 ? -4.824 -29.812 -2.863 1 84.25 243 LYS B C 1
ATOM 4043 O O . LYS B 1 243 ? -4.988 -29.781 -4.086 1 84.25 243 LYS B O 1
ATOM 4048 N N . GLN B 1 244 ? -5.75 -29.578 -2.02 1 87.25 244 GLN B N 1
ATOM 4049 C CA . GLN B 1 244 ? -7.117 -29.375 -2.486 1 87.25 244 GLN B CA 1
ATOM 4050 C C . GLN B 1 244 ? -7.246 -28.078 -3.285 1 87.25 244 GLN B C 1
ATOM 4052 O O . GLN B 1 244 ? -7.969 -28.031 -4.285 1 87.25 244 GLN B O 1
ATOM 4057 N N . HIS B 1 245 ? -6.566 -27.141 -2.889 1 89.69 245 HIS B N 1
ATOM 4058 C CA . HIS B 1 245 ? -6.656 -25.859 -3.568 1 89.69 245 HIS B CA 1
ATOM 4059 C C . HIS B 1 245 ? -5.988 -25.906 -4.938 1 89.69 245 HIS B C 1
ATOM 4061 O O . HIS B 1 245 ? -6.438 -25.25 -5.879 1 89.69 245 HIS B O 1
ATOM 4067 N N . LEU B 1 246 ? -4.918 -26.703 -5.043 1 93.25 246 LEU B N 1
ATOM 4068 C CA . LEU B 1 246 ? -4.293 -26.875 -6.352 1 93.25 246 LEU B CA 1
ATOM 4069 C C . LEU B 1 246 ? -5.227 -27.625 -7.301 1 93.25 246 LEU B C 1
ATOM 4071 O O . LEU B 1 246 ? -5.344 -27.25 -8.469 1 93.25 246 LEU B O 1
ATOM 4075 N N . ASP B 1 247 ? -5.867 -28.641 -6.766 1 94.81 247 ASP B N 1
ATOM 4076 C CA . ASP B 1 247 ? -6.832 -29.375 -7.578 1 94.81 247 ASP B CA 1
ATOM 4077 C C . ASP B 1 247 ? -7.934 -28.453 -8.094 1 94.81 247 ASP B C 1
ATOM 4079 O O . ASP B 1 247 ? -8.258 -28.469 -9.289 1 94.81 247 ASP B O 1
ATOM 4083 N N . MET B 1 248 ? -8.445 -27.688 -7.176 1 93.69 248 MET B N 1
ATOM 4084 C CA . MET B 1 248 ? -9.5 -26.734 -7.539 1 93.69 248 MET B CA 1
ATOM 4085 C C . MET B 1 248 ? -8.984 -25.719 -8.555 1 93.69 248 MET B C 1
ATOM 4087 O O . MET B 1 248 ? -9.711 -25.328 -9.469 1 93.69 248 MET B O 1
ATOM 4091 N N . ALA B 1 249 ? -7.797 -25.312 -8.352 1 95.44 249 ALA B N 1
ATOM 4092 C CA . ALA B 1 249 ? -7.199 -24.328 -9.258 1 95.44 249 ALA B CA 1
ATOM 4093 C C . ALA B 1 249 ? -7.129 -24.859 -10.68 1 95.44 249 ALA B C 1
ATOM 4095 O O . ALA B 1 249 ? -7.465 -24.156 -11.633 1 95.44 249 ALA B O 1
ATOM 4096 N N . VAL B 1 250 ? -6.676 -26.109 -10.82 1 96.25 250 VAL B N 1
ATOM 4097 C CA . VAL B 1 250 ? -6.555 -26.719 -12.141 1 96.25 250 VAL B CA 1
ATOM 4098 C C . VAL B 1 250 ? -7.938 -26.859 -12.773 1 96.25 250 VAL B C 1
ATOM 4100 O O . VAL B 1 250 ? -8.117 -26.578 -13.961 1 96.25 250 VAL B O 1
ATOM 4103 N N . GLU B 1 251 ? -8.859 -27.25 -11.961 1 95.25 251 GLU B N 1
ATOM 4104 C CA . GLU B 1 251 ? -10.227 -27.375 -12.453 1 95.25 251 GLU B CA 1
ATOM 4105 C C . GLU B 1 251 ? -10.758 -26.016 -12.922 1 95.25 251 GLU B C 1
ATOM 4107 O O . GLU B 1 251 ? -11.32 -25.906 -14.008 1 95.25 251 GLU B O 1
ATOM 4112 N N . PHE B 1 252 ? -10.555 -25.062 -12.156 1 94.44 252 PHE B N 1
ATOM 4113 C CA . PHE B 1 252 ? -11.016 -23.703 -12.469 1 94.44 252 PHE B CA 1
ATOM 4114 C C . PHE B 1 252 ? -10.328 -23.172 -13.719 1 94.44 252 PHE B C 1
ATOM 4116 O O . PHE B 1 252 ? -10.992 -22.656 -14.617 1 94.44 252 PHE B O 1
ATOM 4123 N N . LEU B 1 253 ? -9.078 -23.359 -13.742 1 94.75 253 LEU B N 1
ATOM 4124 C CA . LEU B 1 253 ? -8.297 -22.875 -14.867 1 94.75 253 LEU B CA 1
ATOM 4125 C C . LEU B 1 253 ? -8.75 -23.516 -16.172 1 94.75 253 LEU B C 1
ATOM 4127 O O . LEU B 1 253 ? -8.805 -22.859 -17.219 1 94.75 253 LEU B O 1
ATOM 4131 N N . SER B 1 254 ? -9.008 -24.781 -16.094 1 95.5 254 SER B N 1
ATOM 4132 C CA . SER B 1 254 ? -9.406 -25.547 -17.266 1 95.5 254 SER B CA 1
ATOM 4133 C C . SER B 1 254 ? -10.68 -24.969 -17.891 1 95.5 254 SER B C 1
ATOM 4135 O O . SER B 1 254 ? -10.852 -25.016 -19.109 1 95.5 254 SER B O 1
ATOM 4137 N N . LYS B 1 255 ? -11.484 -24.391 -17.094 1 94.06 255 LYS B N 1
ATOM 4138 C CA . LYS B 1 255 ? -12.711 -23.766 -17.562 1 94.06 255 LYS B CA 1
ATOM 4139 C C . LYS B 1 255 ? -12.469 -22.312 -17.984 1 94.06 255 LYS B C 1
ATOM 4141 O O . LYS B 1 255 ? -12.898 -21.891 -19.062 1 94.06 255 LYS B O 1
ATOM 4146 N N . LEU B 1 256 ? -11.773 -21.656 -17.203 1 93.5 256 LEU B N 1
ATOM 4147 C CA . LEU B 1 256 ? -11.57 -20.219 -17.391 1 93.5 256 LEU B CA 1
ATOM 4148 C C . LEU B 1 256 ? -10.766 -19.953 -18.656 1 93.5 256 LEU B C 1
ATOM 4150 O O . LEU B 1 256 ? -10.945 -18.922 -19.312 1 93.5 256 LEU B O 1
ATOM 4154 N N . CYS B 1 257 ? -9.898 -20.875 -18.953 1 94.5 257 CYS B N 1
ATOM 4155 C CA . CYS B 1 257 ? -9 -20.625 -20.078 1 94.5 257 CYS B CA 1
ATOM 4156 C C . CYS B 1 257 ? -9.773 -20.625 -21.406 1 94.5 257 CYS B C 1
ATOM 4158 O O . CYS B 1 257 ? -9.266 -20.141 -22.422 1 94.5 257 CYS B O 1
ATOM 4160 N N . LEU B 1 258 ? -10.977 -21.141 -21.406 1 94.31 258 LEU B N 1
ATOM 4161 C CA . LEU B 1 258 ? -11.828 -21.156 -22.594 1 94.31 258 LEU B CA 1
ATOM 4162 C C . LEU B 1 258 ? -12.664 -19.891 -22.688 1 94.31 258 LEU B C 1
ATOM 4164 O O . LEU B 1 258 ? -13.188 -19.562 -23.75 1 94.31 258 LEU B O 1
ATOM 4168 N N . GLU B 1 259 ? -12.781 -19.172 -21.594 1 94.44 259 GLU B N 1
ATOM 4169 C CA . GLU B 1 259 ? -13.711 -18.047 -21.531 1 94.44 259 GLU B CA 1
ATOM 4170 C C . GLU B 1 259 ? -12.961 -16.719 -21.469 1 94.44 259 GLU B C 1
ATOM 4172 O O . GLU B 1 259 ? -13.508 -15.68 -21.844 1 94.44 259 GLU B O 1
ATOM 4177 N N . TYR B 1 260 ? -11.75 -16.75 -20.969 1 95 260 TYR B N 1
ATOM 4178 C CA . TYR B 1 260 ? -10.984 -15.516 -20.781 1 95 260 TYR B CA 1
ATOM 4179 C C . TYR B 1 260 ? -9.625 -15.617 -21.453 1 95 260 TYR B C 1
ATOM 4181 O O . TYR B 1 260 ? -9.047 -16.703 -21.547 1 95 260 TYR B O 1
ATOM 4189 N N . PRO B 1 261 ? -9.109 -14.5 -21.906 1 94.75 261 PRO B N 1
ATOM 4190 C CA . PRO B 1 261 ? -7.785 -14.492 -22.547 1 94.75 261 PRO B CA 1
ATOM 4191 C C . PRO B 1 261 ? -6.648 -14.492 -21.516 1 94.75 261 PRO B C 1
ATOM 4193 O O . PRO B 1 261 ? -5.855 -13.547 -21.484 1 94.75 261 PRO B O 1
ATOM 4196 N N . LEU B 1 262 ? -6.453 -15.516 -20.844 1 94.81 262 LEU B N 1
ATOM 4197 C CA . LEU B 1 262 ? -5.5 -15.609 -19.75 1 94.81 262 LEU B CA 1
ATOM 4198 C C . LEU B 1 262 ? -4.07 -15.461 -20.25 1 94.81 262 LEU B C 1
ATOM 4200 O O . LEU B 1 262 ? -3.182 -15.055 -19.5 1 94.81 262 LEU B O 1
ATOM 4204 N N . GLU B 1 263 ? -3.83 -15.758 -21.469 1 93.31 263 GLU B N 1
ATOM 4205 C CA . GLU B 1 263 ? -2.484 -15.664 -22.031 1 93.31 263 GLU B CA 1
ATOM 4206 C C . GLU B 1 263 ? -2.002 -14.219 -22.062 1 93.31 263 GLU B C 1
ATOM 4208 O O . GLU B 1 263 ? -0.798 -13.961 -22.156 1 93.31 263 GLU B O 1
ATOM 4213 N N . GLU B 1 264 ? -2.928 -13.281 -22 1 91.75 264 GLU B N 1
ATOM 4214 C CA . GLU B 1 264 ? -2.582 -11.867 -22.016 1 91.75 264 GLU B CA 1
ATOM 4215 C C . GLU B 1 264 ? -1.854 -11.469 -20.734 1 91.75 264 GLU B C 1
ATOM 4217 O O . GLU B 1 264 ? -1.239 -10.398 -20.672 1 91.75 264 GLU B O 1
ATOM 4222 N N . LEU B 1 265 ? -1.94 -12.312 -19.734 1 92.56 265 LEU B N 1
ATOM 4223 C CA . LEU B 1 265 ? -1.32 -12.008 -18.453 1 92.56 265 LEU B CA 1
ATOM 4224 C C . LEU B 1 265 ? 0.161 -12.375 -18.469 1 92.56 265 LEU B C 1
ATOM 4226 O O . LEU B 1 265 ? 0.91 -11.969 -17.578 1 92.56 265 LEU B O 1
ATOM 4230 N N . ILE B 1 266 ? 0.553 -13.078 -19.484 1 94.38 266 ILE B N 1
ATOM 4231 C CA . ILE B 1 266 ? 1.886 -13.672 -19.516 1 94.38 266 ILE B CA 1
ATOM 4232 C C . ILE B 1 266 ? 2.729 -13 -20.594 1 94.38 266 ILE B C 1
ATOM 4234 O O . ILE B 1 266 ? 2.234 -12.711 -21.688 1 94.38 266 ILE B O 1
ATOM 4238 N N . SER B 1 267 ? 3.979 -12.812 -20.281 1 95.12 267 SER B N 1
ATOM 4239 C CA . SER B 1 267 ? 4.906 -12.195 -21.219 1 95.12 267 SER B CA 1
ATOM 4240 C C . SER B 1 267 ? 5.246 -13.156 -22.359 1 95.12 267 SER B C 1
ATOM 4242 O O . SER B 1 267 ? 4.918 -14.344 -22.297 1 95.12 267 SER B O 1
ATOM 4244 N N . PRO B 1 268 ? 5.848 -12.516 -23.391 1 92.88 268 PRO B N 1
ATOM 4245 C CA . PRO B 1 268 ? 6.551 -13.438 -24.281 1 92.88 268 PRO B CA 1
ATOM 4246 C C . PRO B 1 268 ? 7.586 -14.289 -23.562 1 92.88 268 PRO B C 1
ATOM 4248 O O . PRO B 1 268 ? 8.047 -13.914 -22.484 1 92.88 268 PRO B O 1
ATOM 4251 N N . LYS B 1 269 ? 7.891 -15.414 -24.188 1 95.88 269 LYS B N 1
ATOM 4252 C CA . LYS B 1 269 ? 8.789 -16.359 -23.547 1 95.88 269 LYS B CA 1
ATOM 4253 C C . LYS B 1 269 ? 10.242 -15.898 -23.641 1 95.88 269 LYS B C 1
ATOM 4255 O O . LYS B 1 269 ? 10.703 -15.5 -24.703 1 95.88 269 LYS B O 1
ATOM 4260 N N . PHE B 1 270 ? 10.883 -15.922 -22.516 1 96.06 270 PHE B N 1
ATOM 4261 C CA . PHE B 1 270 ? 12.328 -15.703 -22.469 1 96.06 270 PHE B CA 1
ATOM 4262 C C . PHE B 1 270 ? 13.07 -17.016 -22.281 1 96.06 270 PHE B C 1
ATOM 4264 O O . PHE B 1 270 ? 12.586 -17.906 -21.578 1 96.06 270 PHE B O 1
ATOM 4271 N N . SER B 1 271 ? 14.227 -17.094 -22.875 1 95 271 SER B N 1
ATOM 4272 C CA . SER B 1 271 ? 15.055 -18.266 -22.672 1 95 271 SER B CA 1
ATOM 4273 C C . SER B 1 271 ? 15.703 -18.266 -21.297 1 95 271 SER B C 1
ATOM 4275 O O . SER B 1 271 ? 16.109 -17.203 -20.797 1 95 271 SER B O 1
ATOM 4277 N N . LEU B 1 272 ? 15.812 -19.406 -20.688 1 94.81 272 LEU B N 1
ATOM 4278 C CA . LEU B 1 272 ? 16.516 -19.547 -19.422 1 94.81 272 LEU B CA 1
ATOM 4279 C C . LEU B 1 272 ? 17.906 -18.953 -19.5 1 94.81 272 LEU B C 1
ATOM 4281 O O . LEU B 1 272 ? 18.438 -18.453 -18.5 1 94.81 272 LEU B O 1
ATOM 4285 N N . HIS B 1 273 ? 18.484 -18.891 -20.641 1 91.31 273 HIS B N 1
ATOM 4286 C CA . HIS B 1 273 ? 19.828 -18.359 -20.859 1 91.31 273 HIS B CA 1
ATOM 4287 C C . HIS B 1 273 ? 19.812 -16.828 -20.844 1 91.31 273 HIS B C 1
ATOM 4289 O O . HIS B 1 273 ? 20.859 -16.203 -20.766 1 91.31 273 HIS B O 1
ATOM 4295 N N . ASP B 1 274 ? 18.672 -16.312 -20.984 1 92.69 274 ASP B N 1
ATOM 4296 C CA . ASP B 1 274 ? 18.547 -14.859 -20.969 1 92.69 274 ASP B CA 1
ATOM 4297 C C . ASP B 1 274 ? 17.75 -14.398 -19.75 1 92.69 274 ASP B C 1
ATOM 4299 O O . ASP B 1 274 ? 16.797 -13.609 -19.891 1 92.69 274 ASP B O 1
ATOM 4303 N N . LEU B 1 275 ? 18.109 -14.883 -18.672 1 93.56 275 LEU B N 1
ATOM 4304 C CA . LEU B 1 275 ? 17.375 -14.594 -17.438 1 93.56 275 LEU B CA 1
ATOM 4305 C C . LEU B 1 275 ? 17.484 -13.109 -17.078 1 93.56 275 LEU B C 1
ATOM 4307 O O . LEU B 1 275 ? 16.516 -12.523 -16.578 1 93.56 275 LEU B O 1
ATOM 4311 N N . PRO B 1 276 ? 18.641 -12.461 -17.391 1 94.38 276 PRO B N 1
ATOM 4312 C CA . PRO B 1 276 ? 18.703 -11.031 -17.078 1 94.38 276 PRO B CA 1
ATOM 4313 C C . PRO B 1 276 ? 17.625 -10.219 -17.781 1 94.38 276 PRO B C 1
ATOM 4315 O O . PRO B 1 276 ? 17 -9.352 -17.156 1 94.38 276 PRO B O 1
ATOM 4318 N N . SER B 1 277 ? 17.344 -10.57 -19.016 1 95.12 277 SER B N 1
ATOM 4319 C CA . SER B 1 277 ? 16.281 -9.875 -19.734 1 95.12 277 SER B CA 1
ATOM 4320 C C . SER B 1 277 ? 14.914 -10.18 -19.141 1 95.12 277 SER B C 1
ATOM 4322 O O . SER B 1 277 ? 14.062 -9.289 -19.047 1 95.12 277 SER B O 1
ATOM 4324 N N . ALA B 1 278 ? 14.758 -11.406 -18.75 1 95.81 278 ALA B N 1
ATOM 4325 C CA . ALA B 1 278 ? 13.5 -11.805 -18.125 1 95.81 278 ALA B CA 1
ATOM 4326 C C . ALA B 1 278 ? 13.281 -11.055 -16.812 1 95.81 278 ALA B C 1
ATOM 4328 O O . ALA B 1 278 ? 12.188 -10.555 -16.562 1 95.81 278 ALA B O 1
ATOM 4329 N N . ILE B 1 279 ? 14.312 -10.945 -16.062 1 94.75 279 ILE B N 1
ATOM 4330 C CA . ILE B 1 279 ? 14.25 -10.273 -14.773 1 94.75 279 ILE B CA 1
ATOM 4331 C C . ILE B 1 279 ? 13.953 -8.789 -14.977 1 94.75 279 ILE B C 1
ATOM 4333 O O . ILE B 1 279 ? 13.125 -8.211 -14.273 1 94.75 279 ILE B O 1
ATOM 4337 N N . LYS B 1 280 ? 14.625 -8.203 -15.898 1 94.38 280 LYS B N 1
ATOM 4338 C CA . LYS B 1 280 ? 14.367 -6.805 -16.219 1 94.38 280 LYS B CA 1
ATOM 4339 C C . LYS B 1 280 ? 12.906 -6.586 -16.594 1 94.38 280 LYS B C 1
ATOM 4341 O O . LYS B 1 280 ? 12.281 -5.625 -16.141 1 94.38 280 LYS B O 1
ATOM 4346 N N . THR B 1 281 ? 12.43 -7.457 -17.391 1 94.12 281 THR B N 1
ATOM 4347 C CA . THR B 1 281 ? 11.031 -7.367 -17.812 1 94.12 281 THR B CA 1
ATOM 4348 C C . THR B 1 281 ? 10.094 -7.539 -16.625 1 94.12 281 THR B C 1
ATOM 4350 O O . THR B 1 281 ? 9.094 -6.824 -16.5 1 94.12 281 THR B O 1
ATOM 4353 N N . ALA B 1 282 ? 10.414 -8.453 -15.773 1 93.5 282 ALA B N 1
ATOM 4354 C CA . ALA B 1 282 ? 9.586 -8.719 -14.594 1 93.5 282 ALA B CA 1
ATOM 4355 C C . ALA B 1 282 ? 9.531 -7.5 -13.68 1 93.5 282 ALA B C 1
ATOM 4357 O O . ALA B 1 282 ? 8.484 -7.199 -13.094 1 93.5 282 ALA B O 1
ATOM 4358 N N . ARG B 1 283 ? 10.57 -6.789 -13.625 1 90.19 283 ARG B N 1
ATOM 4359 C CA . ARG B 1 283 ? 10.641 -5.609 -12.773 1 90.19 283 ARG B CA 1
ATOM 4360 C C . ARG B 1 283 ? 9.867 -4.445 -13.383 1 90.19 283 ARG B C 1
ATOM 4362 O O . ARG B 1 283 ? 9.414 -3.551 -12.664 1 90.19 283 ARG B O 1
ATOM 4369 N N . GLY B 1 284 ? 9.68 -4.449 -14.617 1 84.38 284 GLY B N 1
ATOM 4370 C CA . GLY B 1 284 ? 8.969 -3.387 -15.312 1 84.38 284 GLY B CA 1
ATOM 4371 C C . GLY B 1 284 ? 7.465 -3.473 -15.148 1 84.38 284 GLY B C 1
ATOM 4372 O O . GLY B 1 284 ? 6.746 -2.516 -15.453 1 84.38 284 GLY B O 1
ATOM 4373 N N . GLU B 1 285 ? 6.898 -4.504 -14.75 1 76.38 285 GLU B N 1
ATOM 4374 C CA . GLU B 1 285 ? 5.5 -4.734 -14.406 1 76.38 285 GLU B CA 1
ATOM 4375 C C . GLU B 1 285 ? 4.594 -4.543 -15.625 1 76.38 285 GLU B C 1
ATOM 4377 O O . GLU B 1 285 ? 3.418 -4.207 -15.477 1 76.38 285 GLU B O 1
ATOM 4382 N N . LEU B 1 286 ? 5.172 -4.68 -16.812 1 78.56 286 LEU B N 1
ATOM 4383 C CA . LEU B 1 286 ? 4.367 -4.605 -18.031 1 78.56 286 LEU B CA 1
ATOM 4384 C C . LEU B 1 286 ? 3.465 -5.824 -18.156 1 78.56 286 LEU B C 1
ATOM 4386 O O . LEU B 1 286 ? 2.344 -5.723 -18.656 1 78.56 286 LEU B O 1
ATOM 4390 N N . TYR B 1 287 ? 4.023 -6.91 -17.719 1 86.81 287 TYR B N 1
ATOM 4391 C CA . TYR B 1 287 ? 3.271 -8.164 -17.719 1 86.81 287 TYR B CA 1
ATOM 4392 C C . TYR B 1 287 ? 3.012 -8.633 -16.281 1 86.81 287 TYR B C 1
ATOM 4394 O O . TYR B 1 287 ? 3.814 -8.375 -15.383 1 86.81 287 TYR B O 1
ATOM 4402 N N . CYS B 1 288 ? 1.884 -9.258 -16.094 1 91.12 288 CYS B N 1
ATOM 4403 C CA . CYS B 1 288 ? 1.58 -9.766 -14.766 1 91.12 288 CYS B CA 1
ATOM 4404 C C . CYS B 1 288 ? 2.557 -10.859 -14.359 1 91.12 288 CYS B C 1
ATOM 4406 O O . CYS B 1 288 ? 2.912 -10.977 -13.188 1 91.12 288 CYS B O 1
ATOM 4408 N N . ARG B 1 289 ? 2.92 -11.602 -15.383 1 94.19 289 ARG B N 1
ATOM 4409 C CA . ARG B 1 289 ? 3.893 -12.664 -15.156 1 94.19 289 ARG B CA 1
ATOM 4410 C C . ARG B 1 289 ? 4.832 -12.812 -16.344 1 94.19 289 ARG B C 1
ATOM 4412 O O . ARG B 1 289 ? 4.414 -12.656 -17.5 1 94.19 289 ARG B O 1
ATOM 4419 N N . VAL B 1 290 ? 6.109 -13.133 -16.047 1 96.31 290 VAL B N 1
ATOM 4420 C CA . VAL B 1 290 ? 7.102 -13.312 -17.094 1 96.31 290 VAL B CA 1
ATOM 4421 C C . VAL B 1 290 ? 7.43 -14.789 -17.266 1 96.31 290 VAL B C 1
ATOM 4423 O O . VAL B 1 290 ? 7.75 -15.477 -16.281 1 96.31 290 VAL B O 1
ATOM 4426 N N . ALA B 1 291 ? 7.363 -15.242 -18.484 1 97.38 291 ALA B N 1
ATOM 4427 C CA . ALA B 1 291 ? 7.551 -16.656 -18.797 1 97.38 291 ALA B CA 1
ATOM 4428 C C . ALA B 1 291 ? 9 -16.953 -19.188 1 97.38 291 ALA B C 1
ATOM 4430 O O . ALA B 1 291 ? 9.625 -16.172 -19.906 1 97.38 291 ALA B O 1
ATOM 4431 N N . VAL B 1 292 ? 9.508 -18.031 -18.625 1 97.5 292 VAL B N 1
ATOM 4432 C CA . VAL B 1 292 ? 10.859 -18.5 -18.922 1 97.5 292 VAL B CA 1
ATOM 4433 C C . VAL B 1 292 ? 10.82 -19.922 -19.453 1 97.5 292 VAL B C 1
ATOM 4435 O O . VAL B 1 292 ? 10.32 -20.828 -18.766 1 97.5 292 VAL B O 1
ATOM 4438 N N . THR B 1 293 ? 11.32 -20.125 -20.609 1 95.62 293 THR B N 1
ATOM 4439 C CA . THR B 1 293 ? 11.266 -21.438 -21.234 1 95.62 293 THR B CA 1
ATOM 4440 C C . THR B 1 293 ? 12.656 -22.062 -21.281 1 95.62 293 THR B C 1
ATOM 4442 O O . THR B 1 293 ? 13.664 -21.359 -21.188 1 95.62 293 THR B O 1
ATOM 4445 N N . THR B 1 294 ? 12.609 -23.297 -21.312 1 88.88 294 THR B N 1
ATOM 4446 C CA . THR B 1 294 ? 13.852 -24.062 -21.453 1 88.88 294 THR B CA 1
ATOM 4447 C C . THR B 1 294 ? 14.008 -24.578 -22.875 1 88.88 294 THR B C 1
ATOM 4449 O O . THR B 1 294 ? 14.938 -25.328 -23.172 1 88.88 294 THR B O 1
ATOM 4452 N N . GLU B 1 295 ? 13.078 -24.141 -23.672 1 82.62 295 GLU B N 1
ATOM 4453 C CA . GLU B 1 295 ? 13.164 -24.578 -25.062 1 82.62 295 GLU B CA 1
ATOM 4454 C C . GLU B 1 295 ? 14.469 -24.109 -25.719 1 82.62 295 GLU B C 1
ATOM 4456 O O . GLU B 1 295 ? 14.914 -22.984 -25.484 1 82.62 295 GLU B O 1
ATOM 4461 N N . GLY B 1 296 ? 15.031 -24.953 -26.469 1 74.38 296 GLY B N 1
ATOM 4462 C CA . GLY B 1 296 ? 16.25 -24.609 -27.203 1 74.38 296 GLY B CA 1
ATOM 4463 C C . GLY B 1 296 ? 17.516 -24.953 -26.438 1 74.38 296 GLY B C 1
ATOM 4464 O O . GLY B 1 296 ? 18.609 -24.828 -26.984 1 74.38 296 GLY B O 1
ATOM 4465 N N . LEU B 1 297 ? 17.297 -25.297 -25.172 1 74.69 297 LEU B N 1
ATOM 4466 C CA . LEU B 1 297 ? 18.469 -25.672 -24.406 1 74.69 297 LEU B CA 1
ATOM 4467 C C . LEU B 1 297 ? 18.938 -27.078 -24.766 1 74.69 297 LEU B C 1
ATOM 4469 O O . LEU B 1 297 ? 18.125 -27.953 -25.062 1 74.69 297 LEU B O 1
ATOM 4473 N N . ARG B 1 298 ? 20.266 -27.172 -25.094 1 63.09 298 ARG B N 1
ATOM 4474 C CA . ARG B 1 298 ? 20.859 -28.484 -25.359 1 63.09 298 ARG B CA 1
ATOM 4475 C C . ARG B 1 298 ? 20.844 -29.359 -24.109 1 63.09 298 ARG B C 1
ATOM 4477 O O . ARG B 1 298 ? 21.391 -28.984 -23.078 1 63.09 298 ARG B O 1
ATOM 4484 N N . THR B 1 299 ? 19.766 -30.172 -23.906 1 61.75 299 THR B N 1
ATOM 4485 C CA . THR B 1 299 ? 19.719 -31.094 -22.781 1 61.75 299 THR B CA 1
ATOM 4486 C C . THR B 1 299 ? 20.156 -32.5 -23.203 1 61.75 299 THR B C 1
ATOM 4488 O O . THR B 1 299 ? 20.062 -32.844 -24.375 1 61.75 299 THR B O 1
#

Sequence (598 aa):
MAGLVTRVVFVGASKKPSFVTETCPLPTIIDLVDGEVLLKIRLATICTADLDTLDGKWTKPIPSVMGHEGVGEVLVSKRLDLVLGDRVVFSTGSACESCVVCRRNLPVPCATGIQYGHGALLSSPAKLSGTLASHLILRKGTHVIKIPPHVKDTVACTVNCPLSTMVNVVDTALSRLNGCGEKKIAVIQGINIFAIYGCLLLKEVAGFNEVYLTDQSMEQQKLATLFGGIPSFDRKGISGSNKQHLDMAVEFLSKLCLEYPLEELISPKFSLHDLPSAIKTARGELYCRVAVTTEGLRTMAGLVTRVVFVGASKKPSFVTETCPLPTIIDLVDGEVLLKIRLATICTADLDTLDGKWTKPIPSVMGHEGVGEVLVSKRLDLVLGDRVVFSTGSACESCVVCRRNLPVPCATGIQYGHGALLSSPAKLSGTLASHLILRKGTHVIKIPPHVKDTVACTVNCPLSTMVNVVDTALSRLNGCGEKKIAVIQGINIFAIYGCLLLKEVAGFNEVYLTDQSMEQQKLATLFGGIPSFDRKGISGSNKQHLDMAVEFLSKLCLEYPLEELISPKFSLHDLPSAIKTARGELYCRVAVTTEGLRT

Radius of gyration: 29.63 Å; Cα contacts (8 Å, |Δi|>4): 1369; chains: 2; bounding box: 56×92×52 Å